Protein 1QQ5 (pdb70)

Secondary structure (DSSP, 8-state):
---EEEE-TBTTTB-TTTTHHHHHHHSTT-HHHHHHHHHHHHHHHHHHHHHHT----HHHHHHHHHHHHHHHTT----HHHHHHHHGGGGSPPBPTTHHHHHHHHTTSEEEEEESS-HHHHHHHHHHTT-GGG-SEEEEGGGGT--TTSHHHHHHHHHHH---GGGEEEEES-HHHHHHHHHHT-EEEEE--S-HHHHHHHTTSSS--HHHHHHHHHSS--TTSPPPSEEESSGGGHHHHHHHH-/---EEEE--BTTTB-TTTTHHHHHHHSTT-HHHHHHHHHHHHHHHHHHHHHHT----HHHHHHHHHHHHHHHTT----HHHHHHHHGGGGSPPBPTTHHHHHHHT-SSEEEEEESS-HHHHHHHHHHTT-GGG-SEEEEGGGGT--TTSHHHHHHHHHHH---GGGEEEEES-HHHHHHHHHHT-EEEEE--S-HHHHHHHTTSSSPPHHHHHHHHHSS--TTSPPPSEEESSGGGHHHHHHTT-

Foldseek 3Di:
DAQEEEEEPDPAFFDLLQLQVLQCVVPPPCSLVLSLQLVVQLVVQQQVCQVVVNFDASLVSSLVSSQVSVVVVPDHDDPVVSNVSSCSLLQTATPPCSQVLLVLCPPRAYEYQYSHDPVSQVSSCVNNPCPVSHPYYHHLVVVRHHPLPLSSVVVCCVRPVDDLDNYEYEEQWQRRLQSSVVNRHQYEHAQQDDPVVLVVQVVVPDNDPNSVSCVVTRDHDPVGDDHNHYDNGSNCVSVVVVVPD/DAQEEEEEPDPFFFDLLQLQVLQCVLPPVCSNVLSLQLVVQLVVQQQVCQVVVNFDASLVSSLVSSQVSVVVVVDHDDPVVSNVSSCSLLQTATPPCSVVLLVLVVNGAYEYQYSHDPVSQVSNCVNNVNPVSHPYYHHQVVVRHHPLPLSSVVVCCVPVVDDQDNYEYEEQWQRRLQSSVVNRHQYEHAQQDDPVNLVCQCVVPDNDPVSVSCVVTRDHDPVGDDHNHYDNHSNCVSVCVVPPD

Organism: Xanthobacter autotrophicus (NCBI:txid280)

InterPro domains:
  IPR006328 L-2-Haloacid dehalogenase [TIGR01428] (2-195)
  IPR006328 L-2-Haloacid dehalogenase [cd02588] (3-239)
  IPR006439 HAD hydrolase, subfamily IA [PR00413] (2-13)
  IPR006439 HAD hydrolase, subfamily IA [PR00413] (28-41)
  IPR006439 HAD hydrolase, subfamily IA [PR00413] (42-55)
  IPR006439 HAD hydrolase, subfamily IA [PR00413] (103-116)
  IPR006439 HAD hydrolase, subfamily IA [PR00413] (134-150)
  IPR006439 HAD hydrolase, subfamily IA [PR00413] (152-172)
  IPR006439 HAD hydrolase, subfamily IA [PR00413] (179-192)
  IPR006439 HAD hydrolase, subfamily IA [TIGR01493] (4-182)
  IPR006439 HAD hydrolase, subfamily IA [TIGR01509] (90-186)
  IPR023198 Phosphoglycolate phosphatase-like, domain 2 [G3DSA:1.10.150.240] (16-90)
  IPR023214 HAD superfamily [G3DSA:3.40.50.1000] (2-234)
  IPR036412 HAD-like superfamily [SSF56784] (1-242)
  IPR051540 S-2-haloalkanoic acid dehalogenase [PTHR43316] (2-243)

Radius of gyration: 22.62 Å; Cα contacts (8 Å, |Δi|>4): 983; chains: 2; bounding box: 60×67×46 Å

B-factor: mean 25.34, std 12.63, range [7.06, 78.89]

Nearest PDB structures (foldseek):
  1qq5-assembly1_B  TM=1.002E+00  e=1.509E-46  Xanthobacter autotrophicus
  1aq6-assembly1_B  TM=1.002E+00  e=5.898E-46  Xanthobacter autotrophicus
  1qq7-assembly1_B  TM=1.002E+00  e=4.700E-46  Xanthobacter autotrophicus
  7arp-assembly1_B  TM=9.194E-01  e=4.819E-17  Zobellia galactanivorans
  7asz-assembly1_B  TM=8.900E-01  e=1.233E-17  Zobellia galactanivorans

Solvent-accessible surface area: 17793 Å² total; per-residue (Å²): 169,24,92,0,0,0,0,7,0,7,11,0,0,0,37,11,60,41,2,52,93,26,0,66,166,24,58,98,54,40,4,90,3,0,3,5,2,0,9,3,0,0,1,0,0,0,0,0,33,15,8,9,54,127,27,19,46,0,50,29,0,0,51,30,0,0,23,8,0,0,15,1,9,52,56,159,33,93,94,84,82,15,34,102,21,0,74,4,0,14,132,0,79,33,45,132,36,0,57,101,0,0,66,75,1,43,140,38,84,30,0,0,0,1,8,0,6,70,122,6,2,134,50,0,3,56,91,25,64,9,78,139,21,22,87,17,56,9,12,0,41,87,64,144,17,0,1,0,46,42,55,0,0,26,10,0,82,111,76,16,65,4,61,34,75,29,0,0,0,0,0,20,10,2,4,0,3,1,0,0,38,39,60,40,5,31,0,0,17,1,23,75,20,61,117,103,41,0,15,161,54,0,71,88,34,142,11,51,16,57,8,6,17,45,0,6,11,58,13,72,6,63,17,21,93,73,15,68,62,73,14,92,32,0,24,50,0,8,166,28,12,123,64,54,114,162,18,93,0,0,0,0,8,0,7,12,0,1,0,38,9,60,41,2,44,117,38,0,72,183,22,51,102,56,34,1,89,4,0,2,5,1,0,8,3,0,0,1,0,0,0,0,0,33,15,8,10,56,134,29,20,50,0,48,26,0,0,56,25,0,0,23,9,0,0,16,3,8,50,55,159,40,91,92,85,87,15,31,101,15,0,69,7,0,11,135,4,78,33,43,129,45,1,56,105,0,0,51,83,0,56,113,31,87,28,0,0,0,1,9,0,6,71,117,5,1,123,34,0,3,48,96,22,64,8,77,138,20,21,90,17,60,10,16,0,36,87,61,142,19,0,1,0,41,45,57,0,0,23,11,0,72,108,77,17,60,10,58,30,75,32,0,0,0,0,0,19,12,3,5,0,3,1,0,0,31,34,57,41,4,30,0,0,12,2,21,74,22,59,102,105,39,0,15,155,48,0,64,88,37,130,12,51,20,61,8,8,19,42,0,6,11,61,17,70,5,61,16,22,106,66,15,70,61,74,13,91,31,0,26,56,0,8,185,35,13,124,78,45,112

Structure (mmCIF, N/CA/C/O backbone):
data_1QQ5
#
_entry.id   1QQ5
#
_cell.length_a   57.050
_cell.length_b   83.928
_cell.length_c   91.227
_cell.angle_alpha   90.00
_cell.angle_beta   90.00
_cell.angle_gamma   90.00
#
_symmetry.space_group_name_H-M   'P 21 21 21'
#
loop_
_entity.id
_entity.type
_entity.pdbx_description
1 polymer 'PROTEIN (L-2-HALOACID DEHALOGENASE)'
2 non-polymer 'FORMIC ACID'
3 water water
#
loop_
_atom_site.group_PDB
_atom_site.id
_atom_site.type_symbol
_atom_site.label_atom_id
_atom_site.label_alt_id
_atom_site.label_comp_id
_atom_site.label_asym_id
_atom_site.label_entity_id
_atom_site.label_seq_id
_atom_site.pdbx_PDB_ins_code
_atom_site.Cartn_x
_atom_site.Cartn_y
_atom_site.Cartn_z
_atom_site.occupancy
_atom_site.B_iso_or_equiv
_atom_site.auth_seq_id
_atom_site.auth_comp_id
_atom_site.auth_asym_id
_atom_site.auth_atom_id
_atom_site.pdbx_PDB_model_num
ATOM 1 N N . MET A 1 1 ? 11.292 27.901 49.330 1.00 43.62 1 MET A N 1
ATOM 2 C CA . MET A 1 1 ? 12.127 28.127 48.117 1.00 41.36 1 MET A CA 1
ATOM 3 C C . MET A 1 1 ? 12.708 26.807 47.625 1.00 39.25 1 MET A C 1
ATOM 4 O O . MET A 1 1 ? 13.071 25.946 48.428 1.00 39.68 1 MET A O 1
ATOM 9 N N . ILE A 1 2 ? 12.795 26.650 46.307 1.00 34.41 2 ILE A N 1
ATOM 10 C CA . ILE A 1 2 ? 13.349 25.437 45.724 1.00 29.83 2 ILE A CA 1
ATOM 11 C C . ILE A 1 2 ? 14.793 25.248 46.161 1.00 30.17 2 ILE A C 1
ATOM 12 O O . ILE A 1 2 ? 15.659 26.053 45.830 1.00 31.72 2 ILE A O 1
ATOM 17 N N . LYS A 1 3 ? 15.045 24.175 46.903 1.00 28.77 3 LYS A N 1
ATOM 18 C CA . LYS A 1 3 ? 16.381 23.871 47.397 1.00 28.49 3 LYS A CA 1
ATOM 19 C C . LYS A 1 3 ? 16.972 22.640 46.716 1.00 27.69 3 LYS A C 1
ATOM 20 O O . LYS A 1 3 ? 18.180 22.396 46.793 1.00 25.99 3 LYS A O 1
ATOM 26 N N . ALA A 1 4 ? 16.117 21.866 46.050 1.00 26.71 4 ALA A N 1
ATOM 27 C CA . ALA A 1 4 ? 16.563 20.642 45.393 1.00 24.53 4 ALA A CA 1
ATOM 28 C C . ALA A 1 4 ? 15.787 20.340 44.113 1.00 22.95 4 ALA A C 1
ATOM 29 O O . ALA A 1 4 ? 14.575 20.550 44.037 1.00 23.04 4 ALA A O 1
ATOM 31 N N . VAL A 1 5 ? 16.510 19.854 43.110 1.00 22.52 5 VAL A N 1
ATOM 32 C CA . VAL A 1 5 ? 15.913 19.401 41.862 1.00 20.62 5 VAL A CA 1
ATOM 33 C C . VAL A 1 5 ? 16.100 17.889 41.783 1.00 19.83 5 VAL A C 1
ATOM 34 O O . VAL A 1 5 ? 17.227 17.392 41.756 1.00 18.59 5 VAL A O 1
ATOM 38 N N . VAL A 1 6 ? 14.989 17.162 41.762 1.00 16.96 6 VAL A N 1
ATOM 39 C CA . VAL A 1 6 ? 15.023 15.709 41.787 1.00 15.79 6 VAL A CA 1
ATOM 40 C C . VAL A 1 6 ? 14.495 15.191 40.456 1.00 16.41 6 VAL A C 1
ATOM 41 O O . VAL A 1 6 ? 13.399 15.566 40.041 1.00 16.68 6 VAL A O 1
ATOM 45 N N . PHE A 1 7 ? 15.275 14.340 39.795 1.00 15.60 7 PHE A N 1
ATOM 46 C CA . PHE A 1 7 ? 14.930 13.843 38.466 1.00 16.51 7 PHE A CA 1
ATOM 47 C C . PHE A 1 7 ? 14.484 12.391 38.434 1.00 17.58 7 PHE A C 1
ATOM 48 O O . PHE A 1 7 ? 15.096 11.521 39.052 1.00 14.63 7 PHE A O 1
ATOM 56 N N . ASP A 1 8 ? 13.408 12.148 37.693 1.00 17.05 8 ASP A N 1
ATOM 57 C CA . ASP A 1 8 ? 13.056 10.810 37.247 1.00 17.20 8 ASP A CA 1
ATOM 58 C C . ASP A 1 8 ? 14.222 10.387 36.341 1.00 16.89 8 ASP A C 1
ATOM 59 O O . ASP A 1 8 ? 14.864 11.243 35.726 1.00 17.66 8 ASP A O 1
ATOM 64 N N . ALA A 1 9 ? 14.513 9.089 36.265 1.00 14.85 9 ALA A N 1
ATOM 65 C CA . ALA A 1 9 ? 15.627 8.618 35.445 1.00 12.91 9 ALA A CA 1
ATOM 66 C C . ALA A 1 9 ? 15.191 8.121 34.062 1.00 15.44 9 ALA A C 1
ATOM 67 O O . ALA A 1 9 ? 15.448 8.773 33.050 1.00 14.01 9 ALA A O 1
ATOM 69 N N . TYR A 1 10 ? 14.533 6.967 34.016 1.00 15.58 10 TYR A N 1
ATOM 70 C CA . TYR A 1 10 ? 14.219 6.348 32.730 1.00 14.95 10 TYR A CA 1
ATOM 71 C C . TYR A 1 10 ? 13.181 7.144 31.953 1.00 15.78 10 TYR A C 1
ATOM 72 O O . TYR A 1 10 ? 12.041 7.296 32.390 1.00 15.98 10 TYR A O 1
ATOM 81 N N . GLY A 1 11 ? 13.580 7.644 30.792 1.00 14.62 11 GLY A N 1
ATOM 82 C CA . GLY A 1 11 ? 12.670 8.414 29.971 1.00 15.43 11 GLY A CA 1
ATOM 83 C C . GLY A 1 11 ? 12.840 9.909 30.174 1.00 16.99 11 GL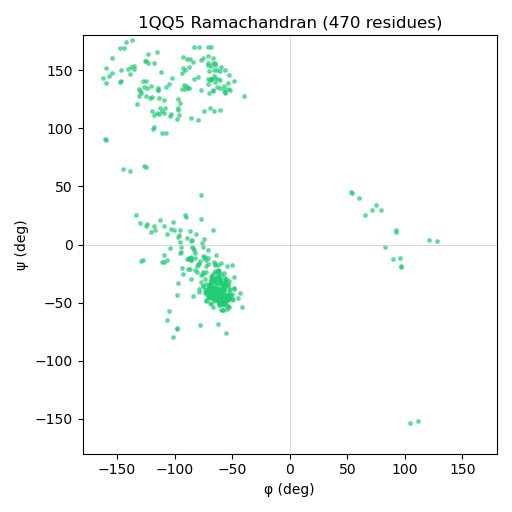Y A C 1
ATOM 84 O O . GLY A 1 11 ? 12.413 10.707 29.339 1.00 18.24 11 GLY A O 1
ATOM 85 N N . THR A 1 12 ? 13.467 10.295 31.283 1.00 15.71 12 THR A N 1
ATOM 86 C CA . THR A 1 12 ? 13.630 11.706 31.603 1.00 14.78 12 THR A CA 1
ATOM 87 C C . THR A 1 12 ? 15.075 12.145 31.384 1.00 15.80 12 THR A C 1
ATOM 88 O O . THR A 1 12 ? 15.351 12.962 30.515 1.00 16.31 12 THR A O 1
ATOM 92 N N . LEU A 1 13 ? 15.994 11.597 32.167 1.00 17.26 13 LEU A N 1
ATOM 93 C CA . LEU A 1 13 ? 17.416 11.879 31.982 1.00 18.36 13 LEU A CA 1
ATOM 94 C C . LEU A 1 13 ? 18.015 10.940 30.939 1.00 18.82 13 LEU A C 1
ATOM 95 O O . LEU A 1 13 ? 18.969 11.304 30.248 1.00 18.40 13 LEU A O 1
ATOM 100 N N . PHE A 1 14 ? 17.448 9.736 30.836 1.00 18.28 14 PHE A N 1
ATOM 101 C CA . PHE A 1 14 ? 17.976 8.681 29.965 1.00 19.71 14 PHE A CA 1
ATOM 102 C C . PHE A 1 14 ? 16.974 8.217 28.910 1.00 18.91 14 PHE A C 1
ATOM 103 O O . PHE A 1 14 ? 15.796 8.004 29.206 1.00 20.46 14 PHE A O 1
ATOM 111 N N . ASP A 1 15 ? 17.459 8.046 27.684 1.00 18.10 15 ASP A N 1
ATOM 112 C CA . ASP A 1 15 ? 16.627 7.664 26.540 1.00 18.32 15 ASP A CA 1
ATOM 113 C C . ASP A 1 15 ? 16.314 6.155 26.511 1.00 19.97 15 ASP A C 1
ATOM 114 O O . ASP A 1 15 ? 17.197 5.348 26.202 1.00 20.66 15 ASP A O 1
ATOM 119 N N . VAL A 1 16 ? 15.073 5.766 26.816 1.00 17.89 16 VAL A N 1
ATOM 120 C CA . VAL A 1 16 ? 14.712 4.342 26.816 1.00 18.17 16 VAL A CA 1
ATOM 121 C C . VAL A 1 16 ? 14.655 3.748 25.407 1.00 19.74 16 VAL A C 1
ATOM 122 O O . VAL A 1 16 ? 14.451 2.544 25.234 1.00 19.27 16 VAL A O 1
ATOM 126 N N . GLN A 1 17 ? 14.830 4.596 24.402 1.00 20.78 17 GLN A N 1
ATOM 127 C CA . GLN A 1 17 ? 14.856 4.137 23.016 1.00 22.35 17 GLN A CA 1
ATOM 128 C C . GLN A 1 17 ? 16.273 3.728 22.632 1.00 22.31 17 GLN A C 1
ATOM 129 O O . GLN A 1 17 ? 16.482 3.103 21.589 1.00 23.98 17 GLN A O 1
ATOM 135 N N . SER A 1 18 ? 17.250 4.079 23.467 1.00 22.06 18 SER A N 1
ATOM 136 C CA . SER A 1 18 ? 18.644 3.797 23.135 1.00 22.32 18 SER A CA 1
ATOM 137 C C . SER A 1 18 ? 19.015 2.311 23.283 1.00 24.59 18 SER A C 1
ATOM 138 O O . SER A 1 18 ? 20.175 1.932 23.109 1.00 26.19 18 SER A O 1
ATOM 141 N N . VAL A 1 19 ? 18.028 1.469 23.588 1.00 24.01 19 VAL A N 1
ATOM 142 C CA . VAL A 1 19 ? 18.237 0.020 23.578 1.00 22.23 19 VAL A CA 1
ATOM 143 C C . VAL A 1 19 ? 18.029 -0.520 22.157 1.00 22.48 19 VAL A C 1
ATOM 144 O O . VAL A 1 19 ? 18.112 -1.728 21.913 1.00 22.05 19 VAL A O 1
ATOM 148 N N . ALA A 1 20 ? 17.775 0.395 21.226 1.00 23.03 20 ALA A N 1
ATOM 149 C CA . ALA A 1 20 ? 17.470 0.059 19.839 1.00 24.23 20 ALA A CA 1
ATOM 150 C C . ALA A 1 20 ? 18.374 -1.007 19.203 1.00 28.26 20 ALA A C 1
ATOM 151 O O . ALA A 1 20 ? 17.883 -1.923 18.538 1.00 27.77 20 ALA A O 1
ATOM 153 N N . ASP A 1 21 ? 19.687 -0.889 19.394 1.00 30.76 21 ASP A N 1
ATOM 154 C CA . ASP A 1 21 ? 20.642 -1.810 18.772 1.00 32.60 21 ASP A CA 1
ATOM 155 C C . ASP A 1 21 ? 20.650 -3.208 19.385 1.00 31.33 21 ASP A C 1
ATOM 156 O O . ASP A 1 21 ? 20.771 -4.200 18.674 1.00 30.30 21 ASP A O 1
ATOM 161 N N . ALA A 1 22 ? 20.523 -3.285 20.704 1.00 28.57 22 ALA A N 1
ATOM 162 C CA . ALA A 1 22 ? 20.467 -4.569 21.392 1.00 27.35 22 ALA A CA 1
ATOM 163 C C . ALA A 1 22 ? 19.196 -5.345 21.033 1.00 26.73 22 ALA A C 1
ATOM 164 O O . ALA A 1 22 ? 19.225 -6.572 20.908 1.00 26.92 22 ALA A O 1
ATOM 166 N N . THR A 1 23 ? 18.080 -4.634 20.869 1.00 23.68 23 THR A N 1
ATOM 167 C CA . THR A 1 23 ? 16.815 -5.297 20.572 1.00 22.22 23 THR A CA 1
ATOM 168 C C . THR A 1 23 ? 16.777 -5.763 19.125 1.00 23.42 23 THR A C 1
ATOM 169 O O . THR A 1 23 ? 16.218 -6.816 18.815 1.00 24.79 23 THR A O 1
ATOM 173 N N . GLU A 1 24 ? 17.376 -4.981 18.238 1.00 24.31 24 GLU A N 1
ATOM 174 C CA . GLU A 1 24 ? 17.427 -5.349 16.831 1.00 27.72 24 GLU A CA 1
ATOM 175 C C . GLU A 1 24 ? 18.247 -6.626 16.645 1.00 30.43 24 GLU A C 1
ATOM 176 O O . GLU A 1 24 ? 17.951 -7.430 15.765 1.00 30.48 24 GLU A O 1
ATOM 182 N N . ARG A 1 25 ? 19.269 -6.822 17.475 1.00 31.40 25 ARG A N 1
ATOM 183 C CA . ARG A 1 25 ? 20.047 -8.056 17.412 1.00 32.98 25 ARG A CA 1
ATOM 184 C C . ARG A 1 25 ? 19.210 -9.232 17.916 1.00 35.40 25 ARG A C 1
ATOM 185 O O . ARG A 1 25 ? 19.292 -10.335 17.377 1.00 38.08 25 ARG A O 1
ATOM 200 N N . ALA A 1 26 ? 18.416 -8.992 18.960 1.00 35.35 26 ALA A N 1
ATOM 201 C CA . ALA A 1 26 ? 17.568 -10.030 19.554 1.00 33.00 26 ALA A CA 1
ATOM 202 C C . ALA A 1 26 ? 16.564 -10.595 18.547 1.00 32.19 26 ALA A C 1
ATOM 203 O O . ALA A 1 26 ? 16.210 -11.774 18.606 1.00 32.28 26 ALA A O 1
ATOM 205 N N . TYR A 1 27 ? 16.102 -9.746 17.632 1.00 28.52 27 TYR A N 1
ATOM 206 C CA . TYR A 1 27 ? 15.197 -10.174 16.574 1.00 28.11 27 TYR A CA 1
ATOM 207 C C . TYR A 1 27 ? 15.252 -9.154 15.442 1.00 27.70 27 TYR A C 1
ATOM 208 O O . TYR A 1 27 ? 14.497 -8.178 15.427 1.00 26.45 27 TYR A O 1
ATOM 217 N N . PRO A 1 28 ? 16.163 -9.360 14.478 1.00 26.06 28 PRO A N 1
ATOM 218 C CA . PRO A 1 28 ? 16.278 -8.426 13.354 1.00 23.70 28 PRO A CA 1
ATOM 219 C C . PRO A 1 28 ? 14.933 -8.187 12.681 1.00 21.31 28 PRO A C 1
ATOM 220 O O . PRO A 1 28 ? 14.188 -9.124 12.403 1.00 21.74 28 PRO A O 1
ATOM 224 N N . GLY A 1 29 ? 14.624 -6.921 12.431 1.00 20.32 29 GLY A N 1
ATOM 225 C CA . GLY A 1 29 ? 13.365 -6.582 11.802 1.00 18.32 29 GLY A CA 1
ATOM 226 C C . GLY A 1 29 ? 12.308 -6.222 12.823 1.00 19.16 29 GLY A C 1
ATOM 227 O O . GLY A 1 29 ? 11.259 -5.693 12.466 1.00 21.83 29 GLY A O 1
ATOM 228 N N . ARG A 1 30 ? 12.586 -6.489 14.096 1.00 19.80 30 ARG A N 1
ATOM 229 C CA . ARG A 1 30 ? 11.607 -6.252 15.159 1.00 20.09 30 ARG A CA 1
ATOM 230 C C . ARG A 1 30 ? 12.139 -5.460 16.345 1.00 18.68 30 ARG A C 1
ATOM 231 O O . ARG A 1 30 ? 11.549 -5.479 17.425 1.00 17.90 30 ARG A O 1
ATOM 239 N N . GLY A 1 31 ? 13.252 -4.766 16.145 1.00 19.25 31 GLY A N 1
ATOM 240 C CA . GLY A 1 31 ? 13.831 -3.986 17.223 1.00 18.52 31 GLY A CA 1
ATOM 241 C C . GLY A 1 31 ? 12.914 -2.898 17.762 1.00 18.55 31 GLY A C 1
ATOM 242 O O . GLY A 1 31 ? 12.859 -2.694 18.972 1.00 18.17 31 GLY A O 1
ATOM 243 N N . GLU A 1 32 ? 12.209 -2.193 16.877 1.00 18.55 32 GLU A N 1
ATOM 244 C CA . GLU A 1 32 ? 11.306 -1.109 17.284 1.00 21.42 32 GLU A CA 1
ATOM 245 C C . GLU A 1 32 ? 10.179 -1.667 18.140 1.00 19.25 32 GLU A C 1
ATOM 246 O O . GLU A 1 32 ? 9.842 -1.121 19.198 1.00 17.97 32 GLU A O 1
ATOM 252 N N . TYR A 1 33 ? 9.586 -2.754 17.662 1.00 16.80 33 TYR A N 1
ATOM 253 C CA . TYR A 1 33 ? 8.508 -3.402 18.386 1.00 13.47 33 TYR A CA 1
ATOM 254 C C . TYR A 1 33 ? 8.954 -3.790 19.797 1.00 14.31 33 TYR A C 1
ATOM 255 O O . TYR A 1 33 ? 8.282 -3.483 20.779 1.00 14.20 33 TYR A O 1
ATOM 264 N N . ILE A 1 34 ? 10.090 -4.475 19.891 1.00 13.27 34 ILE A N 1
ATOM 265 C CA . ILE A 1 34 ? 10.578 -4.970 21.169 1.00 13.26 34 ILE A CA 1
ATOM 266 C C . ILE A 1 34 ? 10.856 -3.813 22.122 1.00 14.94 34 ILE A C 1
ATOM 267 O O . ILE A 1 34 ? 10.484 -3.862 23.290 1.00 15.75 34 ILE A O 1
ATOM 272 N N . THR A 1 35 ? 11.505 -2.771 21.614 1.00 14.10 35 THR A N 1
ATOM 273 C CA . THR A 1 35 ? 11.818 -1.593 22.409 1.00 13.20 35 THR A CA 1
ATOM 274 C C . THR A 1 35 ? 10.576 -1.032 23.084 1.00 14.47 35 THR A C 1
ATOM 275 O O . THR A 1 35 ? 10.601 -0.701 24.277 1.00 16.61 35 THR A O 1
ATOM 279 N N . GLN A 1 36 ? 9.495 -0.926 22.314 1.00 13.71 36 GLN A N 1
ATOM 280 C CA . GLN A 1 36 ? 8.270 -0.291 22.791 1.00 13.46 36 GLN A CA 1
ATOM 281 C C . GLN A 1 36 ? 7.525 -1.151 23.805 1.00 12.63 36 GLN A C 1
ATOM 282 O O . GLN A 1 36 ? 7.103 -0.654 24.852 1.00 12.31 36 GLN A O 1
ATOM 288 N N . VAL A 1 37 ? 7.349 -2.432 23.483 1.00 10.79 37 VAL A N 1
ATOM 289 C CA . VAL A 1 37 ? 6.603 -3.337 24.353 1.00 10.84 37 VAL A CA 1
ATOM 290 C C . VAL A 1 37 ? 7.384 -3.621 25.630 1.00 9.99 37 VAL A C 1
ATOM 291 O O . VAL A 1 37 ? 6.804 -3.753 26.706 1.00 10.71 37 VAL A O 1
ATOM 295 N N . TRP A 1 38 ? 8.704 -3.703 25.508 1.00 9.46 38 TRP A N 1
ATOM 296 C CA . TRP A 1 38 ? 9.557 -3.940 26.662 1.00 10.32 38 TRP A CA 1
ATOM 297 C C . TRP A 1 38 ? 9.374 -2.801 27.669 1.00 8.94 38 TRP A C 1
ATOM 298 O O . TRP A 1 38 ? 9.164 -3.040 28.860 1.00 9.85 38 TRP A O 1
ATOM 309 N N . ARG A 1 39 ? 9.441 -1.563 27.186 1.00 11.05 39 ARG A N 1
ATOM 310 C CA . ARG A 1 39 ? 9.270 -0.404 28.069 1.00 11.85 39 ARG A CA 1
ATOM 311 C C . ARG A 1 39 ? 7.855 -0.360 28.669 1.00 9.37 39 ARG A C 1
ATOM 312 O O . ARG A 1 39 ? 7.685 -0.132 29.867 1.00 10.78 39 ARG A O 1
ATOM 320 N N . GLN A 1 40 ? 6.846 -0.594 27.836 1.00 9.24 40 GLN A N 1
ATOM 321 C CA . GLN A 1 40 ? 5.459 -0.602 28.303 1.00 9.47 40 GLN A CA 1
ATOM 322 C C . GLN A 1 40 ? 5.253 -1.629 29.419 1.00 7.06 40 GLN A C 1
ATOM 323 O O . GLN A 1 40 ? 4.729 -1.310 30.480 1.00 8.86 40 GLN A O 1
ATOM 329 N N . LYS A 1 41 ? 5.690 -2.857 29.182 1.00 8.38 41 LYS A N 1
ATOM 330 C CA . LYS A 1 41 ? 5.539 -3.923 30.163 1.00 9.25 41 LYS A CA 1
ATOM 331 C C . LYS A 1 41 ? 6.405 -3.729 31.403 1.00 9.85 41 LYS A C 1
ATOM 332 O O . LYS A 1 41 ? 6.030 -4.140 32.507 1.00 11.64 41 LYS A O 1
ATOM 338 N N . GLN A 1 42 ? 7.563 -3.108 31.229 1.00 8.72 42 GLN A N 1
ATOM 339 C CA . GLN A 1 42 ? 8.401 -2.772 32.364 1.00 9.39 42 GLN A CA 1
ATOM 340 C C . GLN A 1 42 ? 7.597 -1.898 33.339 1.00 8.52 42 GLN A C 1
ATOM 341 O O . GLN A 1 42 ? 7.550 -2.164 34.540 1.00 9.39 42 GLN A O 1
ATOM 347 N N . LEU A 1 43 ? 6.950 -0.861 32.805 1.00 10.16 43 LEU A N 1
ATOM 348 C CA . LEU A 1 43 ? 6.088 0.016 33.606 1.00 9.55 43 LEU A CA 1
ATOM 349 C C . LEU A 1 43 ? 4.906 -0.741 34.220 1.00 7.78 43 LEU A C 1
ATOM 350 O O . LEU A 1 43 ? 4.683 -0.682 35.429 1.00 9.36 43 LEU A O 1
ATOM 355 N N . GLU A 1 44 ? 4.164 -1.470 33.392 1.00 8.04 44 GLU A N 1
ATOM 356 C CA . GLU A 1 44 ? 3.007 -2.212 33.884 1.00 7.41 44 GLU A CA 1
ATOM 357 C C . GLU A 1 44 ? 3.394 -3.145 35.023 1.00 7.85 44 GLU A C 1
ATOM 358 O O . GLU A 1 44 ? 2.697 -3.225 36.033 1.00 8.61 44 GLU A O 1
ATOM 364 N N . TYR A 1 45 ? 4.504 -3.854 34.855 1.00 7.81 45 TYR A N 1
ATOM 365 C CA . TYR A 1 45 ? 4.917 -4.837 35.850 1.00 9.08 45 TYR A CA 1
ATOM 366 C C . TYR A 1 45 ? 5.358 -4.180 37.155 1.00 9.64 45 TYR A C 1
ATOM 367 O O . TYR A 1 45 ? 5.160 -4.742 38.236 1.00 10.63 45 TYR A O 1
ATOM 376 N N . SER A 1 46 ? 5.944 -2.989 37.061 1.00 8.25 46 SER A N 1
ATOM 377 C CA . SER A 1 46 ? 6.306 -2.274 38.270 1.00 8.12 46 SER A CA 1
ATOM 378 C C . SER A 1 46 ? 5.031 -1.880 39.015 1.00 9.79 46 SER A C 1
ATOM 379 O O . SER A 1 46 ? 4.935 -2.038 40.236 1.00 11.84 46 SER A O 1
ATOM 382 N N . TRP A 1 47 ? 4.029 -1.406 38.281 1.00 10.40 47 TRP A N 1
ATOM 383 C CA . TRP A 1 47 ? 2.762 -1.019 38.904 1.00 9.87 47 TRP A CA 1
ATOM 384 C C . TRP A 1 47 ? 2.019 -2.208 39.509 1.00 10.08 47 TRP A C 1
ATOM 385 O O . TRP A 1 47 ? 1.512 -2.139 40.635 1.00 11.39 47 TRP A O 1
ATOM 396 N N . LEU A 1 48 ? 1.944 -3.296 38.750 1.00 9.42 48 LEU A N 1
ATOM 397 C CA . LEU A 1 48 ? 1.146 -4.447 39.157 1.00 9.53 48 LEU A CA 1
ATOM 398 C C . LEU A 1 48 ? 1.781 -5.215 40.308 1.00 9.89 48 LEU A C 1
ATOM 399 O O . LEU A 1 48 ? 1.088 -5.645 41.231 1.00 10.95 48 LEU A O 1
ATOM 404 N N . ARG A 1 49 ? 3.097 -5.384 40.272 1.00 8.67 49 ARG A N 1
ATOM 405 C CA . ARG A 1 49 ? 3.772 -6.022 41.399 1.00 11.44 49 ARG A CA 1
ATOM 406 C C . ARG A 1 49 ? 3.556 -5.222 42.685 1.00 9.48 49 ARG A C 1
ATOM 407 O O . ARG A 1 49 ? 3.260 -5.793 43.736 1.00 12.47 49 ARG A O 1
ATOM 415 N N . ALA A 1 50 ? 3.698 -3.902 42.601 1.00 11.39 50 ALA A N 1
ATOM 416 C CA . ALA A 1 50 ? 3.514 -3.045 43.777 1.00 11.95 50 ALA A CA 1
ATOM 417 C C . ALA A 1 50 ? 2.080 -3.111 44.290 1.00 13.05 50 ALA A C 1
ATOM 418 O O . ALA A 1 50 ? 1.849 -3.252 45.491 1.00 13.88 50 ALA A O 1
ATOM 420 N N . LEU A 1 51 ? 1.118 -3.025 43.373 1.00 11.45 51 LEU A N 1
ATOM 421 C CA . LEU A 1 51 ? -0.292 -3.008 43.757 1.00 12.59 51 LEU A CA 1
ATOM 422 C C . LEU A 1 51 ? -0.745 -4.357 44.344 1.00 14.79 51 LEU A C 1
ATOM 423 O O . LEU A 1 51 ? -1.614 -4.399 45.220 1.00 14.71 51 LEU A O 1
ATOM 428 N N . MET A 1 52 ? -0.146 -5.452 43.873 1.00 15.37 52 MET A N 1
ATOM 429 C CA . MET A 1 52 ? -0.416 -6.776 44.438 1.00 16.04 52 MET A CA 1
ATOM 430 C C . MET A 1 52 ? 0.224 -6.939 45.808 1.00 17.27 52 MET A C 1
ATOM 431 O O . MET A 1 52 ? -0.147 -7.830 46.575 1.00 19.58 52 MET A O 1
ATOM 436 N N . GLY A 1 53 ? 1.198 -6.088 46.101 1.00 16.65 53 GLY A N 1
ATOM 437 C CA . GLY A 1 53 ? 1.987 -6.264 47.302 1.00 18.36 53 GLY A CA 1
ATOM 438 C C . GLY A 1 53 ? 2.967 -7.412 47.130 1.00 17.62 53 GLY A C 1
ATOM 439 O O . GLY A 1 53 ? 3.254 -8.141 48.084 1.00 19.18 53 GLY A O 1
ATOM 440 N N . ARG A 1 54 ? 3.468 -7.589 45.910 1.00 15.26 54 ARG A N 1
ATOM 441 C CA . ARG A 1 54 ? 4.479 -8.605 45.627 1.00 13.89 54 ARG A CA 1
ATOM 442 C C . ARG A 1 54 ? 5.679 -7.961 44.934 1.00 14.49 54 ARG A C 1
ATOM 443 O O . ARG A 1 54 ? 5.952 -8.215 43.755 1.00 13.12 54 ARG A O 1
ATOM 451 N N . TYR A 1 55 ? 6.393 -7.130 45.680 1.00 14.22 55 TYR A N 1
ATOM 452 C CA . TYR A 1 55 ? 7.534 -6.411 45.141 1.00 14.66 55 TYR A CA 1
ATOM 453 C C . TYR A 1 55 ? 8.698 -7.320 44.722 1.00 14.98 55 TYR A C 1
ATOM 454 O O . TYR A 1 55 ? 9.011 -8.315 45.378 1.00 17.10 55 TYR A O 1
ATOM 463 N N . ALA A 1 56 ? 9.297 -6.968 43.589 1.00 13.74 56 ALA A N 1
ATOM 464 C CA . ALA A 1 56 ? 10.576 -7.509 43.128 1.00 14.69 56 ALA A CA 1
ATOM 465 C C . ALA A 1 56 ? 11.305 -6.276 42.574 1.00 15.76 56 ALA A C 1
ATOM 466 O O . ALA A 1 56 ? 10.651 -5.365 42.054 1.00 15.16 56 ALA A O 1
ATOM 468 N N . ASP A 1 57 ? 12.631 -6.204 42.689 1.00 15.15 57 ASP A N 1
ATOM 469 C CA . ASP A 1 57 ? 13.291 -4.972 42.261 1.00 16.10 57 ASP A CA 1
ATOM 470 C C . ASP A 1 57 ? 13.227 -4.784 40.749 1.00 14.48 57 ASP A C 1
ATOM 471 O O . ASP A 1 57 ? 12.839 -5.694 40.012 1.00 14.99 57 ASP A O 1
ATOM 476 N N . PHE A 1 58 ? 13.610 -3.595 40.296 1.00 14.83 58 PHE A N 1
ATOM 477 C CA . PHE A 1 58 ? 13.432 -3.214 38.903 1.00 14.06 58 PHE A CA 1
ATOM 478 C C . PHE A 1 58 ? 14.251 -4.068 37.962 1.00 14.33 58 PHE A C 1
ATOM 479 O O . PHE A 1 58 ? 13.993 -4.092 36.759 1.00 14.26 58 PHE A O 1
ATOM 487 N N . TRP A 1 59 ? 15.244 -4.762 38.509 1.00 15.78 59 TRP A N 1
ATOM 488 C CA . TRP A 1 59 ? 16.073 -5.637 37.691 1.00 16.66 59 TRP A CA 1
ATOM 489 C C . TRP A 1 59 ? 15.281 -6.895 37.322 1.00 16.13 59 TRP A C 1
ATOM 490 O O . TRP A 1 59 ? 15.339 -7.365 36.184 1.00 16.16 59 TRP A O 1
ATOM 501 N N . SER A 1 60 ? 14.533 -7.435 38.281 1.00 15.49 60 SER A N 1
ATOM 502 C CA . SER A 1 60 ? 13.646 -8.555 37.983 1.00 17.53 60 SER A CA 1
ATOM 503 C C . SER A 1 60 ? 12.528 -8.090 37.052 1.00 14.90 60 SER A C 1
ATOM 504 O O . SER A 1 60 ? 12.210 -8.755 36.066 1.00 13.95 60 SER A O 1
ATOM 507 N N . VAL A 1 61 ? 11.930 -6.944 37.370 1.00 14.70 61 VAL A N 1
ATOM 508 C CA . VAL A 1 61 ? 10.857 -6.392 36.543 1.00 13.79 61 VAL A CA 1
ATOM 509 C C . VAL A 1 61 ? 11.333 -6.246 35.104 1.00 12.61 61 VAL A C 1
ATOM 510 O O . VAL A 1 61 ? 10.664 -6.685 34.172 1.00 12.64 61 VAL A O 1
ATOM 514 N N . THR A 1 62 ? 12.505 -5.650 34.926 1.00 12.89 62 THR A N 1
ATOM 515 C CA . THR A 1 62 ? 13.042 -5.433 33.587 1.00 13.00 62 THR A CA 1
ATOM 516 C C . THR A 1 62 ? 13.242 -6.746 32.824 1.00 12.02 62 THR A C 1
ATOM 517 O O . THR A 1 62 ? 12.946 -6.826 31.636 1.00 11.72 62 THR A O 1
ATOM 521 N N . ARG A 1 63 ? 13.736 -7.771 33.512 1.00 14.40 63 ARG A N 1
ATOM 522 C CA . ARG A 1 63 ? 13.949 -9.074 32.889 1.00 16.61 63 ARG A CA 1
ATOM 523 C C . ARG A 1 63 ? 12.630 -9.774 32.575 1.00 14.26 63 ARG A C 1
ATOM 524 O O . ARG A 1 63 ? 12.492 -10.393 31.527 1.00 16.17 63 ARG A O 1
ATOM 532 N N . GLU A 1 64 ? 11.664 -9.677 33.484 1.00 13.83 64 GLU A N 1
ATOM 533 C CA . GLU A 1 64 ? 10.348 -10.272 33.257 1.00 12.17 64 GLU A CA 1
ATOM 534 C C . GLU A 1 64 ? 9.649 -9.620 32.067 1.00 9.91 64 GLU A C 1
ATOM 535 O O . GLU A 1 64 ? 9.050 -10.300 31.250 1.00 10.43 64 GLU A O 1
ATOM 541 N N . ALA A 1 65 ? 9.730 -8.29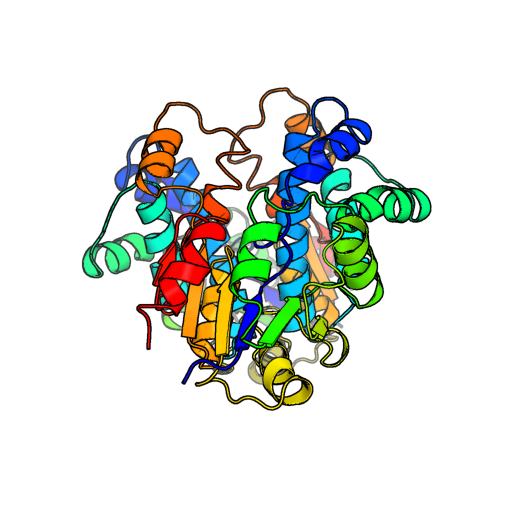7 31.985 1.00 11.24 65 ALA A N 1
ATOM 542 C CA . ALA A 1 65 ? 9.127 -7.549 30.889 1.00 9.42 65 ALA A CA 1
ATOM 543 C C . ALA A 1 65 ? 9.767 -7.943 29.566 1.00 9.51 65 ALA A C 1
ATOM 544 O O . ALA A 1 65 ? 9.086 -8.052 28.545 1.00 10.82 65 ALA A O 1
ATOM 546 N N . LEU A 1 66 ? 11.082 -8.144 29.579 1.00 10.02 66 LEU A N 1
ATOM 547 C CA . LEU A 1 66 ? 11.776 -8.559 28.365 1.00 11.71 66 LEU A CA 1
ATOM 548 C C . LEU A 1 66 ? 11.355 -9.967 27.964 1.00 10.90 66 LEU A C 1
ATOM 549 O O . LEU A 1 66 ? 11.131 -10.235 26.787 1.00 12.05 66 LEU A O 1
ATOM 554 N N . ALA A 1 67 ? 11.257 -10.866 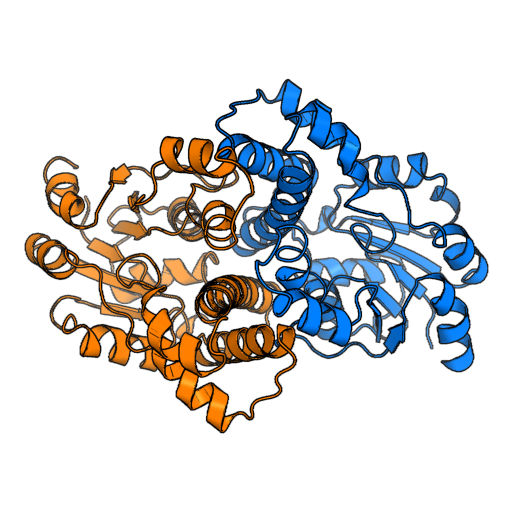28.944 1.00 12.19 67 ALA A N 1
ATOM 555 C CA . ALA A 1 67 ? 10.833 -12.236 28.679 1.00 12.38 67 ALA A CA 1
ATOM 556 C C . ALA A 1 67 ? 9.432 -12.238 28.064 1.00 12.57 67 ALA A C 1
ATOM 557 O O . ALA A 1 67 ? 9.169 -12.948 27.097 1.00 11.98 67 ALA A O 1
ATOM 559 N N . TYR A 1 68 ? 8.537 -11.435 28.621 1.00 12.03 68 TYR A N 1
ATOM 560 C CA . TYR A 1 68 ? 7.198 -11.314 28.062 1.00 9.67 68 TYR A CA 1
ATOM 561 C C . TYR A 1 68 ? 7.251 -10.836 26.608 1.00 10.74 68 TYR A C 1
ATOM 562 O O . TYR A 1 68 ? 6.617 -11.405 25.719 1.00 11.23 68 TYR A O 1
ATOM 571 N N . THR A 1 69 ? 8.011 -9.775 26.377 1.00 11.72 69 THR A N 1
ATOM 572 C CA . THR A 1 69 ? 8.082 -9.161 25.056 1.00 12.18 69 THR A CA 1
ATOM 573 C C . THR A 1 69 ? 8.597 -10.134 23.994 1.00 12.22 69 THR A C 1
ATOM 574 O O . THR A 1 69 ? 8.022 -10.245 22.912 1.00 12.38 69 THR A O 1
ATOM 578 N N . LEU A 1 70 ? 9.675 -10.843 24.309 1.00 13.45 70 LEU A N 1
ATOM 579 C CA . LEU A 1 70 ? 10.243 -11.799 23.366 1.00 15.04 70 LEU A CA 1
ATOM 580 C C . LEU A 1 70 ? 9.290 -12.984 23.185 1.00 15.87 70 LEU A C 1
ATOM 581 O O . LEU A 1 70 ? 9.224 -13.589 22.111 1.00 17.94 70 LEU A O 1
ATOM 586 N N . GLY A 1 71 ? 8.542 -13.295 24.241 1.00 15.43 71 GLY A N 1
ATOM 587 C CA . GLY A 1 71 ? 7.574 -14.376 24.178 1.00 12.89 71 GLY A CA 1
ATOM 588 C C . GLY A 1 71 ? 6.472 -14.112 23.172 1.00 13.73 71 GLY A C 1
ATOM 589 O O . GLY A 1 71 ? 6.004 -15.036 22.515 1.00 15.81 71 GLY A O 1
ATOM 590 N N . THR A 1 72 ? 6.051 -12.857 23.032 1.00 13.02 72 THR A N 1
ATOM 591 C CA . THR A 1 72 ? 4.986 -12.537 22.082 1.00 14.44 72 THR A CA 1
ATOM 592 C C . THR A 1 72 ? 5.400 -12.881 20.661 1.00 13.99 72 THR A C 1
ATOM 593 O O . THR A 1 72 ? 4.560 -13.203 19.826 1.00 14.31 72 THR A O 1
ATOM 597 N N . LEU A 1 73 ? 6.707 -12.822 20.414 1.00 16.79 73 LEU A N 1
ATOM 598 C CA . LEU A 1 73 ? 7.298 -13.130 19.110 1.00 18.54 73 LEU A CA 1
ATOM 599 C C . LEU A 1 73 ? 7.562 -14.625 18.919 1.00 19.88 73 LEU A C 1
ATOM 600 O O . LEU A 1 73 ? 8.027 -15.048 17.862 1.00 19.96 73 LEU A O 1
ATOM 605 N N . GLY A 1 74 ? 7.272 -15.415 19.949 1.00 19.51 74 GLY A N 1
ATOM 606 C CA . GLY A 1 74 ? 7.437 -16.855 19.860 1.00 18.17 74 GLY A CA 1
ATOM 607 C C . GLY A 1 74 ? 8.779 -17.383 20.332 1.00 21.38 74 GLY A C 1
ATOM 608 O O . GLY A 1 74 ? 9.095 -18.544 20.089 1.00 23.55 74 GLY A O 1
ATOM 609 N N . LEU A 1 75 ? 9.569 -16.548 21.004 1.00 21.57 75 LEU A N 1
ATOM 610 C CA . LEU A 1 75 ? 10.869 -16.970 21.520 1.00 24.25 75 LEU A CA 1
ATOM 611 C C . LEU A 1 75 ? 10.744 -17.475 22.958 1.00 26.00 75 LEU A C 1
ATOM 612 O O . LEU A 1 75 ? 9.759 -17.191 23.646 1.00 28.51 75 LEU A O 1
ATOM 617 N N . GLU A 1 76 ? 11.747 -18.224 23.404 1.00 27.65 76 GLU A N 1
ATOM 618 C CA . GLU A 1 76 ? 11.793 -18.730 24.773 1.00 32.17 76 GLU A CA 1
ATOM 619 C C . GLU A 1 76 ? 13.218 -18.618 25.317 1.00 32.96 76 GLU A C 1
ATOM 620 O O . GLU A 1 76 ? 13.854 -19.626 25.628 1.00 30.53 76 GLU A O 1
ATOM 626 N N . PRO A 1 77 ? 13.737 -17.387 25.443 1.00 35.13 77 PRO A N 1
ATOM 627 C CA . PRO A 1 77 ? 15.102 -17.162 25.940 1.00 36.07 77 PRO A CA 1
ATOM 628 C C . PRO A 1 77 ? 15.327 -17.653 27.371 1.00 35.03 77 PRO A C 1
ATOM 629 O O . PRO A 1 77 ? 14.444 -17.531 28.222 1.00 36.58 77 PRO A O 1
ATOM 633 N N . ASP A 1 78 ? 16.508 -18.206 27.639 1.00 34.34 78 ASP A N 1
ATOM 634 C CA . ASP A 1 78 ? 16.833 -18.646 28.992 1.00 33.32 78 ASP A CA 1
ATOM 635 C C . ASP A 1 78 ? 17.221 -17.449 29.849 1.00 32.26 78 ASP A C 1
ATOM 636 O O . ASP A 1 78 ? 17.409 -16.346 29.329 1.00 30.58 78 ASP A O 1
ATOM 641 N N . GLU A 1 79 ? 17.337 -17.667 31.157 1.00 31.20 79 GLU A N 1
ATOM 642 C CA . GLU A 1 79 ? 17.645 -16.589 32.093 1.00 31.01 79 GLU A CA 1
ATOM 643 C C . GLU A 1 79 ? 18.963 -15.906 31.754 1.00 31.47 79 GLU A C 1
ATOM 644 O O . GLU A 1 79 ? 19.095 -14.691 31.895 1.00 32.98 79 GLU A O 1
ATOM 655 N N . SER A 1 80 ? 19.935 -16.690 31.302 1.00 31.75 80 SER A N 1
ATOM 656 C CA . SER A 1 80 ? 21.249 -16.165 30.952 1.00 31.46 80 SER A CA 1
ATOM 657 C C . SER A 1 80 ? 21.145 -15.164 29.808 1.00 29.07 80 SER A C 1
ATOM 658 O O . SER A 1 80 ? 21.823 -14.138 29.798 1.00 28.09 80 SER A O 1
ATOM 661 N N . PHE A 1 81 ? 20.293 -15.478 28.838 1.00 29.63 81 PHE A N 1
ATOM 662 C CA . PHE A 1 81 ? 20.049 -14.596 27.703 1.00 30.12 81 PHE A CA 1
ATOM 663 C C . PHE A 1 81 ? 19.365 -13.308 28.166 1.00 29.69 81 PHE A C 1
ATOM 664 O O . PHE A 1 81 ? 19.685 -12.216 27.690 1.00 29.08 81 PHE A O 1
ATOM 672 N N . LEU A 1 82 ? 18.416 -13.450 29.089 1.00 29.30 82 LEU A N 1
ATOM 673 C CA . LEU A 1 82 ? 17.653 -12.314 29.591 1.00 28.36 82 LEU A CA 1
ATOM 674 C C . LEU A 1 82 ? 18.514 -11.383 30.428 1.00 27.86 82 LEU A C 1
ATOM 675 O O . LEU A 1 82 ? 18.449 -10.169 30.261 1.00 27.17 82 LEU A O 1
ATOM 680 N N . ALA A 1 83 ? 19.316 -11.944 31.331 1.00 28.22 83 ALA A N 1
ATOM 681 C CA . ALA A 1 83 ? 20.198 -11.130 32.167 1.00 28.03 83 ALA A CA 1
ATOM 682 C C . ALA A 1 83 ? 21.180 -10.363 31.288 1.00 28.55 83 ALA A C 1
ATOM 683 O O . ALA A 1 83 ? 21.494 -9.196 31.548 1.00 27.24 83 ALA A O 1
ATOM 685 N N . ASP A 1 84 ? 21.645 -11.030 30.236 1.00 29.64 84 ASP A N 1
ATOM 686 C CA . ASP A 1 84 ? 22.624 -10.451 29.325 1.00 31.12 84 ASP A CA 1
ATOM 687 C C . ASP A 1 84 ? 22.033 -9.274 28.553 1.00 27.82 84 ASP A C 1
ATOM 688 O O . ASP A 1 84 ? 22.591 -8.184 28.565 1.00 27.69 84 ASP A O 1
ATOM 693 N N . MET A 1 85 ? 20.903 -9.497 27.887 1.00 24.71 85 MET A N 1
ATOM 694 C CA . MET A 1 85 ? 20.282 -8.458 27.070 1.00 22.01 85 MET A CA 1
ATOM 695 C C . MET A 1 85 ? 19.706 -7.314 27.904 1.00 20.47 85 MET A C 1
ATOM 696 O O . MET A 1 85 ? 19.728 -6.159 27.478 1.00 18.09 85 MET A O 1
ATOM 701 N N . ALA A 1 86 ? 19.194 -7.635 29.091 1.00 19.51 86 ALA A N 1
ATOM 702 C CA . ALA A 1 86 ? 18.592 -6.620 29.957 1.00 19.10 86 ALA A CA 1
ATOM 703 C C . ALA A 1 86 ? 19.639 -5.618 30.419 1.00 20.31 86 ALA A C 1
ATOM 704 O O . ALA A 1 86 ? 19.306 -4.531 30.895 1.00 20.51 86 ALA A O 1
ATOM 706 N N . GLN A 1 87 ? 20.911 -5.984 30.276 1.00 21.43 87 GLN A N 1
ATOM 707 C CA . GLN A 1 87 ? 22.000 -5.070 30.599 1.00 21.56 87 GLN A CA 1
ATOM 708 C C . GLN A 1 87 ? 21.870 -3.785 29.798 1.00 19.21 87 GLN A C 1
ATOM 709 O O . GLN A 1 87 ? 22.372 -2.739 30.210 1.00 20.06 87 GLN A O 1
ATOM 715 N N . ALA A 1 88 ? 21.198 -3.863 28.652 1.00 19.35 88 ALA A N 1
ATOM 716 C CA . ALA A 1 88 ? 21.038 -2.697 27.791 1.00 18.89 88 ALA A CA 1
ATOM 717 C C . ALA A 1 88 ? 20.412 -1.538 28.554 1.00 18.78 88 ALA A C 1
ATOM 718 O O . ALA A 1 88 ? 20.670 -0.375 28.248 1.00 19.85 88 ALA A O 1
ATOM 720 N N . TYR A 1 89 ? 19.592 -1.849 29.552 1.00 18.21 89 TYR A N 1
ATOM 721 C CA . TYR A 1 89 ? 18.951 -0.796 30.335 1.00 19.22 89 TYR A CA 1
ATOM 722 C C . TYR A 1 89 ? 19.892 -0.107 31.314 1.00 20.59 89 TYR A C 1
ATOM 723 O O . TYR A 1 89 ? 19.547 0.931 31.888 1.00 19.05 89 TYR A O 1
ATOM 732 N N . ASN A 1 90 ? 21.074 -0.687 31.514 1.00 19.98 90 ASN A N 1
ATOM 733 C CA . ASN A 1 90 ? 22.080 -0.061 32.360 1.00 22.22 90 ASN A CA 1
ATOM 734 C C . ASN A 1 90 ? 23.085 0.704 31.506 1.00 22.04 90 ASN A C 1
ATOM 735 O O . ASN A 1 90 ? 24.082 1.211 32.016 1.00 22.98 90 ASN A O 1
ATOM 740 N N . ARG A 1 91 ? 22.804 0.782 30.207 1.00 22.91 91 ARG A N 1
ATOM 741 C CA . ARG A 1 91 ? 23.640 1.516 29.260 1.00 23.15 91 ARG A CA 1
ATOM 742 C C . ARG A 1 91 ? 22.847 2.575 28.485 1.00 23.37 91 ARG A C 1
ATOM 743 O O . ARG A 1 91 ? 23.296 3.036 27.435 1.00 20.59 91 ARG A O 1
ATOM 751 N N . LEU A 1 92 ? 21.671 2.953 28.977 1.00 20.64 92 LEU A N 1
ATOM 752 C CA . LEU A 1 92 ? 20.866 3.956 28.282 1.00 20.35 92 LEU A CA 1
ATOM 753 C C . LEU A 1 92 ? 21.662 5.237 28.106 1.00 21.04 92 LEU A C 1
ATOM 754 O O . LEU A 1 92 ? 22.336 5.695 29.030 1.00 21.81 92 LEU A O 1
ATOM 759 N N . THR A 1 93 ? 21.581 5.822 26.921 1.00 21.72 93 THR A N 1
ATOM 760 C CA . THR A 1 93 ? 22.273 7.071 26.667 1.00 22.94 93 THR A CA 1
ATOM 761 C C . THR A 1 93 ? 21.517 8.227 27.309 1.00 24.37 93 THR A C 1
ATOM 762 O O . THR A 1 93 ? 20.287 8.332 27.186 1.00 21.83 93 THR A O 1
ATOM 769 N N . PRO A 1 94 ? 22.234 9.105 28.027 1.00 22.52 94 PRO A N 1
ATOM 770 C CA . PRO A 1 94 ? 21.516 10.239 28.603 1.00 22.96 94 PRO A CA 1
ATOM 771 C C . PRO A 1 94 ? 21.126 11.186 27.471 1.00 23.88 94 PRO A C 1
ATOM 772 O O . PRO A 1 94 ? 21.765 11.192 26.417 1.00 24.71 94 PRO A O 1
ATOM 776 N N . TYR A 1 95 ? 20.070 11.968 27.665 1.00 23.28 95 TYR A N 1
ATOM 777 C CA . TYR A 1 95 ? 19.717 12.963 26.666 1.00 24.36 95 TYR A CA 1
ATOM 778 C C . TYR A 1 95 ? 20.873 13.949 26.514 1.00 25.45 95 TYR A C 1
ATOM 779 O O . TYR A 1 95 ? 21.533 14.312 27.490 1.00 23.94 95 TYR A O 1
ATOM 788 N N . PRO A 1 96 ? 21.136 14.385 25.275 1.00 27.15 96 PRO A N 1
ATOM 789 C CA . PRO A 1 96 ? 22.249 15.279 24.952 1.00 28.12 96 PRO A CA 1
ATOM 790 C C . PRO A 1 96 ? 22.426 16.516 25.825 1.00 27.89 96 PRO A C 1
ATOM 791 O O . PRO A 1 96 ? 23.545 17.002 25.977 1.00 30.72 96 PRO A O 1
ATOM 795 N N . ASP A 1 97 ? 21.349 17.024 26.412 1.00 25.66 97 ASP A N 1
ATOM 796 C CA . ASP A 1 97 ? 21.474 18.242 27.203 1.00 25.42 97 ASP A CA 1
ATOM 797 C C . ASP A 1 97 ? 21.383 18.026 28.720 1.00 26.83 97 ASP A C 1
ATOM 798 O O . ASP A 1 97 ? 21.336 18.986 29.492 1.00 25.69 97 ASP A O 1
ATOM 803 N N . ALA A 1 98 ? 21.387 16.770 29.150 1.00 26.96 98 ALA A N 1
ATOM 804 C CA . ALA A 1 98 ? 21.288 16.473 30.576 1.00 28.68 98 ALA A CA 1
ATOM 805 C C . ALA A 1 98 ? 22.513 16.977 31.333 1.00 29.86 98 ALA A C 1
ATOM 806 O O . ALA A 1 98 ? 22.391 17.632 32.373 1.00 29.91 98 ALA A O 1
ATOM 808 N N . ALA A 1 99 ? 23.692 16.658 30.807 1.00 31.65 99 ALA A N 1
ATOM 809 C CA . ALA A 1 99 ? 24.946 17.034 31.446 1.00 34.02 99 ALA A CA 1
ATOM 810 C C . ALA A 1 99 ? 25.006 18.539 31.694 1.00 35.61 99 ALA A C 1
ATOM 811 O O . ALA A 1 99 ? 25.260 18.989 32.818 1.00 35.47 99 ALA A O 1
ATOM 813 N N . GLN A 1 100 ? 24.769 19.314 30.639 1.00 36.05 100 GLN A N 1
ATOM 814 C CA . GLN A 1 100 ? 24.773 20.766 30.752 1.00 36.04 100 GLN A CA 1
ATOM 815 C C . GLN A 1 100 ? 23.764 21.219 31.800 1.00 34.69 100 GLN A C 1
ATOM 816 O O . GLN A 1 100 ? 24.081 22.031 32.672 1.00 35.34 100 GLN A O 1
ATOM 822 N N . CYS A 1 101 ? 22.544 20.692 31.705 1.00 31.86 101 CYS A N 1
ATOM 823 C CA . CYS A 1 101 ? 21.475 21.046 32.636 1.00 28.10 101 CYS A CA 1
ATOM 824 C C . CYS A 1 101 ? 21.924 20.865 34.080 1.00 27.18 101 CYS A C 1
ATOM 825 O O . CYS A 1 101 ? 21.823 21.783 34.895 1.00 25.66 101 CYS A O 1
ATOM 828 N N . LEU A 1 102 ? 22.413 19.670 34.386 1.00 25.77 102 LEU A N 1
ATOM 829 C CA . LEU A 1 102 ? 22.819 19.332 35.742 1.00 27.35 102 LEU A CA 1
ATOM 830 C C . LEU A 1 102 ? 23.909 20.280 36.235 1.00 28.38 102 LEU A C 1
ATOM 831 O O . LEU A 1 102 ? 23.930 20.671 37.406 1.00 26.70 102 LEU A O 1
ATOM 836 N N . ALA A 1 103 ? 24.802 20.652 35.325 1.00 29.29 103 ALA A N 1
ATOM 837 C CA . ALA A 1 103 ? 25.919 21.528 35.650 1.00 29.70 103 ALA A CA 1
ATOM 838 C C . ALA A 1 103 ? 25.429 22.906 36.069 1.00 29.95 103 ALA A C 1
ATOM 839 O O . ALA A 1 103 ? 25.872 23.449 37.084 1.00 29.78 103 ALA A O 1
ATOM 841 N N . GLU A 1 104 ? 24.507 23.461 35.287 1.00 29.84 104 GLU A N 1
ATOM 842 C CA . GLU A 1 104 ? 23.974 24.792 35.552 1.00 29.79 104 GLU A CA 1
ATOM 843 C C . GLU A 1 104 ? 23.064 24.825 36.786 1.00 30.93 104 GLU A C 1
ATOM 844 O O . GLU A 1 104 ? 22.792 25.898 37.333 1.00 31.97 104 GLU A O 1
ATOM 850 N N . LEU A 1 105 ? 22.606 23.657 37.235 1.00 29.22 105 LEU A N 1
ATOM 851 C CA . LEU A 1 105 ? 21.721 23.588 38.397 1.00 28.63 105 LEU A CA 1
ATOM 852 C C . LEU A 1 105 ? 22.454 23.631 39.735 1.00 29.59 105 LEU A C 1
ATOM 853 O O . LEU A 1 105 ? 21.857 23.965 40.753 1.00 31.08 105 LEU A O 1
ATOM 858 N N . ALA A 1 106 ? 23.737 23.286 39.746 1.00 31.34 106 ALA A N 1
ATOM 859 C CA . ALA A 1 106 ? 24.528 23.454 40.963 1.00 32.89 106 ALA A CA 1
ATOM 860 C C . ALA A 1 106 ? 24.507 24.945 41.331 1.00 34.34 106 ALA A C 1
ATOM 861 O O . ALA A 1 106 ? 24.375 25.804 40.454 1.00 34.74 106 ALA A O 1
ATOM 863 N N . PRO A 1 107 ? 24.657 25.278 42.625 1.00 35.16 107 PRO A N 1
ATOM 864 C CA . PRO A 1 107 ? 24.864 24.391 43.771 1.00 36.36 107 PRO A CA 1
ATOM 865 C C . PRO A 1 107 ? 23.582 23.849 44.411 1.00 37.16 107 PRO A C 1
ATOM 866 O O . PRO A 1 107 ? 23.636 23.294 45.518 1.00 38.34 107 PRO A O 1
ATOM 870 N N . LEU A 1 108 ? 22.439 24.021 43.742 1.00 34.84 108 LEU A N 1
ATOM 871 C CA . LEU A 1 108 ? 21.187 23.425 44.221 1.00 31.46 108 LEU A CA 1
ATOM 872 C C . LEU A 1 108 ? 21.406 21.938 44.442 1.00 28.92 108 LEU A C 1
ATOM 873 O O . LEU A 1 108 ? 22.169 21.310 43.707 1.00 28.43 108 LEU A O 1
ATOM 878 N N . LYS A 1 109 ? 20.751 21.364 45.446 1.00 27.75 109 LYS A N 1
ATOM 879 C CA . LYS A 1 109 ? 20.851 19.923 45.618 1.00 27.49 109 LYS A CA 1
ATOM 880 C C . LYS A 1 109 ? 20.247 19.249 44.388 1.00 27.14 109 LYS A C 1
ATOM 881 O O . LYS A 1 109 ? 19.184 19.653 43.914 1.00 28.07 109 LYS A O 1
ATOM 892 N N . ARG A 1 110 ? 20.935 18.235 43.872 1.00 24.98 110 ARG A N 1
ATOM 893 C CA . ARG A 1 110 ? 20.493 17.521 42.677 1.00 25.45 110 ARG A CA 1
ATOM 894 C C . ARG A 1 110 ? 20.478 16.020 42.924 1.00 25.17 110 ARG A C 1
ATOM 895 O O . ARG A 1 110 ? 21.458 15.450 43.405 1.00 24.96 110 ARG A O 1
ATOM 903 N N . ALA A 1 111 ? 19.370 15.373 42.585 1.00 23.51 111 ALA A N 1
ATOM 904 C CA . ALA A 1 111 ? 19.252 13.949 42.844 1.00 22.04 111 ALA A CA 1
ATOM 905 C C . ALA A 1 111 ? 18.411 13.241 41.796 1.00 22.16 111 ALA A C 1
ATOM 906 O O . ALA A 1 111 ? 17.748 13.869 40.970 1.00 22.36 111 ALA A O 1
ATOM 908 N N . ILE A 1 112 ? 18.463 11.917 41.847 1.00 21.54 112 ILE A N 1
ATOM 909 C CA . ILE A 1 112 ? 17.601 11.059 41.051 1.00 19.39 112 ILE A CA 1
ATOM 910 C C . ILE A 1 112 ? 16.682 10.285 42.002 1.00 20.41 112 ILE A C 1
ATOM 911 O O . ILE A 1 112 ? 17.135 9.775 43.033 1.00 20.22 112 ILE A O 1
ATOM 916 N N . LEU A 1 113 ? 15.394 10.224 41.677 1.00 15.43 113 LEU A N 1
ATOM 917 C CA . LEU A 1 113 ? 14.483 9.312 42.359 1.00 15.56 113 LEU A CA 1
ATOM 918 C C . LEU A 1 113 ? 13.958 8.356 41.291 1.00 15.89 113 LEU A C 1
ATOM 919 O O . LEU A 1 113 ? 13.216 8.773 40.401 1.00 14.66 113 LEU A O 1
ATOM 924 N N . SER A 1 114 ? 14.342 7.085 41.370 1.00 15.52 114 SER A N 1
ATOM 925 C CA . SER A 1 114 ? 14.043 6.150 40.287 1.00 14.76 114 SER A CA 1
ATOM 926 C C . SER A 1 114 ? 13.586 4.770 40.745 1.00 16.60 114 SER A C 1
ATOM 927 O O . SER A 1 114 ? 13.944 4.310 41.833 1.00 15.43 114 SER A O 1
ATOM 930 N N . ASN A 1 115 ? 12.792 4.121 39.893 1.00 14.31 115 ASN A N 1
ATOM 931 C CA . ASN A 1 115 ? 12.367 2.746 40.117 1.00 14.47 115 ASN A CA 1
ATOM 932 C C . ASN A 1 115 ? 13.562 1.808 40.089 1.00 14.19 115 ASN A C 1
ATOM 933 O O . ASN A 1 115 ? 13.551 0.763 40.741 1.00 15.12 115 ASN A O 1
ATOM 938 N N . GLY A 1 116 ? 14.588 2.185 39.330 1.00 15.72 116 GLY A N 1
ATOM 939 C CA . GLY A 1 116 ? 15.764 1.341 39.184 1.00 16.00 116 GLY A CA 1
ATOM 940 C C . GLY A 1 116 ? 16.323 0.808 40.492 1.00 16.38 116 GLY A C 1
ATOM 941 O O . GLY A 1 116 ? 16.344 1.511 41.503 1.00 16.91 116 GLY A O 1
ATOM 942 N N . ALA A 1 117 ? 16.756 -0.449 40.481 1.00 18.02 117 ALA A N 1
ATOM 943 C CA . ALA A 1 117 ? 17.403 -1.038 41.651 1.00 20.49 117 ALA A CA 1
ATOM 944 C C . ALA A 1 117 ? 18.710 -0.283 41.866 1.00 21.13 117 ALA A C 1
ATOM 945 O O . ALA A 1 117 ? 19.251 0.307 40.933 1.00 21.30 117 ALA A O 1
ATOM 947 N N . PRO A 1 118 ? 19.232 -0.287 43.100 1.00 22.53 118 PRO A N 1
ATOM 948 C CA . PRO A 1 118 ? 20.473 0.427 43.416 1.00 22.09 118 PRO A CA 1
ATOM 949 C C . PRO A 1 118 ? 21.628 0.163 42.454 1.00 22.39 118 PRO A C 1
ATOM 950 O O . PRO A 1 118 ? 22.277 1.100 42.002 1.00 24.62 118 PRO A O 1
ATOM 954 N N . ASP A 1 119 ? 21.882 -1.102 42.135 1.00 22.80 119 ASP A N 1
ATOM 955 C CA . ASP A 1 119 ? 22.983 -1.437 41.237 1.00 27.13 119 ASP A CA 1
ATOM 956 C C . ASP A 1 119 ? 22.747 -0.994 39.797 1.00 27.55 119 ASP A C 1
ATOM 957 O O . ASP A 1 119 ? 23.687 -0.612 39.093 1.00 28.18 119 ASP A O 1
ATOM 962 N N . MET A 1 120 ? 21.499 -1.062 39.351 1.00 25.36 120 MET A N 1
ATOM 963 C CA . MET A 1 120 ? 21.162 -0.585 38.021 1.00 21.27 120 MET A CA 1
ATOM 964 C C . MET A 1 120 ? 21.486 0.899 37.920 1.00 19.09 120 MET A C 1
ATOM 965 O O . MET A 1 120 ? 22.120 1.342 36.972 1.00 22.26 120 MET A O 1
ATOM 970 N N . LEU A 1 121 ? 21.054 1.661 38.916 1.00 21.11 121 LEU A N 1
ATOM 971 C CA . LEU A 1 121 ? 21.245 3.101 38.915 1.00 22.47 121 LEU A CA 1
ATOM 972 C C . LEU A 1 121 ? 22.712 3.530 38.953 1.00 26.42 121 LEU A C 1
ATOM 973 O O . LEU A 1 121 ? 23.114 4.405 38.189 1.00 26.63 121 LEU A O 1
ATOM 978 N N . GLN A 1 122 ? 23.516 2.934 39.829 1.00 28.26 122 GLN A N 1
ATOM 979 C CA . GLN A 1 122 ? 24.913 3.359 39.914 1.00 29.85 122 GLN A CA 1
ATOM 980 C C . GLN A 1 122 ? 25.669 2.984 38.633 1.00 29.42 122 GLN A C 1
ATOM 981 O O . GLN A 1 122 ? 26.490 3.763 38.144 1.00 31.22 122 GLN A O 1
ATOM 992 N N . ALA A 1 123 ? 25.376 1.814 38.070 1.00 27.77 123 ALA A N 1
ATOM 993 C CA . ALA A 1 123 ? 25.981 1.425 36.795 1.00 27.92 123 ALA A CA 1
ATOM 994 C C . ALA A 1 123 ? 25.522 2.350 35.658 1.00 29.62 123 ALA A C 1
ATOM 995 O O . ALA A 1 123 ? 26.299 2.694 34.764 1.00 30.06 123 ALA A O 1
ATOM 997 N N . LEU A 1 124 ? 24.255 2.751 35.701 1.00 27.83 124 LEU A N 1
ATOM 998 C CA . LEU A 1 124 ? 23.680 3.613 34.672 1.00 27.29 124 LEU A CA 1
ATOM 999 C C . LEU A 1 124 ? 24.284 5.011 34.747 1.00 26.78 124 LEU A C 1
ATOM 1000 O O . LEU A 1 124 ? 24.660 5.596 33.730 1.00 27.80 124 LEU A O 1
ATOM 1005 N N . VAL A 1 125 ? 24.365 5.545 35.961 1.00 27.74 125 VAL A N 1
ATOM 1006 C CA . VAL A 1 125 ? 24.885 6.887 36.176 1.00 29.47 125 VAL A CA 1
ATOM 1007 C C . VAL A 1 125 ? 26.382 6.938 35.896 1.00 31.10 125 VAL A C 1
ATOM 1008 O O . VAL A 1 125 ? 26.868 7.896 35.296 1.00 30.38 125 VAL A O 1
ATOM 1012 N N . ALA A 1 126 ? 27.101 5.900 36.322 1.00 32.06 126 ALA A N 1
ATOM 1013 C CA . ALA A 1 126 ? 28.538 5.792 36.078 1.00 33.74 126 ALA A CA 1
ATOM 1014 C C . ALA A 1 126 ? 28.845 5.738 34.580 1.00 35.08 126 ALA A C 1
ATOM 1015 O O . ALA A 1 126 ? 29.695 6.481 34.084 1.00 35.56 126 ALA A O 1
ATOM 1017 N N . ASN A 1 127 ? 28.154 4.857 33.861 1.00 34.79 127 ASN A N 1
ATOM 1018 C CA . ASN A 1 127 ? 28.375 4.703 32.426 1.00 35.33 127 ASN A CA 1
ATOM 1019 C C . ASN A 1 127 ? 28.188 6.003 31.656 1.00 33.88 127 ASN A C 1
ATOM 1020 O O . ASN A 1 127 ? 28.776 6.192 30.594 1.00 31.61 127 ASN A O 1
ATOM 1025 N N . ALA A 1 128 ? 27.351 6.888 32.186 1.00 31.91 128 ALA A N 1
ATOM 1026 C CA . ALA A 1 128 ? 27.074 8.156 31.531 1.00 31.38 128 ALA A CA 1
ATOM 1027 C C . ALA A 1 128 ? 27.969 9.267 32.081 1.00 31.63 128 ALA A C 1
ATOM 1028 O O . ALA A 1 128 ? 27.856 10.428 31.683 1.00 28.73 128 ALA A O 1
ATOM 1030 N N . GLY A 1 129 ? 28.855 8.900 33.001 1.00 31.84 129 GLY A N 1
ATOM 1031 C CA . GLY A 1 129 ? 29.766 9.865 33.590 1.00 32.75 129 GLY A CA 1
ATOM 1032 C C . GLY A 1 129 ? 29.078 11.004 34.318 1.00 32.76 129 GLY A C 1
ATOM 1033 O O . GLY A 1 129 ? 29.516 12.150 34.233 1.00 34.35 129 GLY A O 1
ATOM 1034 N N . LEU A 1 130 ? 28.008 10.702 35.045 1.00 30.34 130 LEU A N 1
ATOM 1035 C CA . LEU A 1 130 ? 27.279 11.743 35.755 1.00 30.76 130 LEU A CA 1
ATOM 1036 C C . LEU A 1 130 ? 27.310 11.564 37.269 1.00 30.80 130 LEU A C 1
ATOM 1037 O O . LEU A 1 130 ? 26.558 12.224 37.988 1.00 29.99 130 LEU A O 1
ATOM 1042 N N . THR A 1 131 ? 28.177 10.682 37.755 1.00 30.56 131 THR A N 1
ATOM 1043 C CA . THR A 1 131 ? 28.235 10.393 39.186 1.00 33.44 131 THR A CA 1
ATOM 1044 C C . THR A 1 131 ? 28.389 11.645 40.059 1.00 34.91 131 THR A C 1
ATOM 1045 O O . THR A 1 131 ? 27.774 11.742 41.127 1.00 35.81 131 THR A O 1
ATOM 1049 N N . ASP A 1 132 ? 29.202 12.597 39.602 1.00 35.97 132 ASP A N 1
ATOM 1050 C CA . ASP A 1 132 ? 29.524 13.789 40.389 1.00 36.25 132 ASP A CA 1
ATOM 1051 C C . ASP A 1 132 ? 28.531 14.912 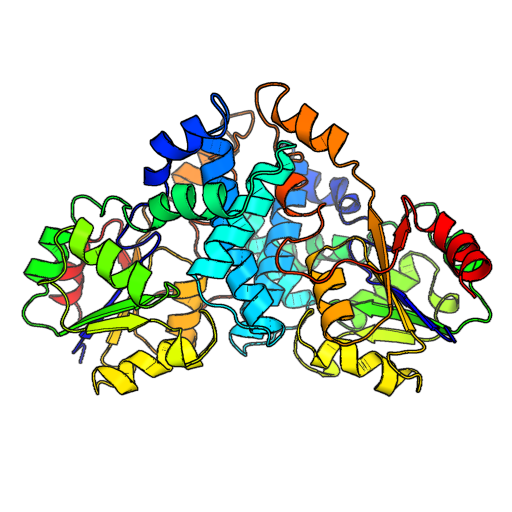40.152 1.00 34.74 132 ASP A C 1
ATOM 1052 O O . ASP A 1 132 ? 28.708 16.028 40.654 1.00 32.37 132 ASP A O 1
ATOM 1057 N N . SER A 1 133 ? 27.483 14.607 39.389 1.00 32.90 133 SER A N 1
ATOM 1058 C CA . SER A 1 133 ? 26.435 15.575 39.092 1.00 29.83 133 SER A CA 1
ATOM 1059 C C . SER A 1 133 ? 25.274 15.438 40.067 1.00 27.87 133 SER A C 1
ATOM 1060 O O . SER A 1 133 ? 24.319 16.206 40.011 1.00 28.33 133 SER A O 1
ATOM 1063 N N . PHE A 1 134 ? 25.362 14.468 40.970 1.00 26.24 134 PHE A N 1
ATOM 1064 C CA . PHE A 1 134 ? 24.267 14.220 41.895 1.00 25.30 134 PHE A CA 1
ATOM 1065 C C . PHE A 1 134 ? 24.693 14.191 43.362 1.00 25.88 134 PHE A C 1
ATOM 1066 O O . PHE A 1 134 ? 25.753 13.664 43.702 1.00 24.91 134 PHE A O 1
ATOM 1074 N N . ASP A 1 135 ? 23.854 14.768 44.220 1.00 23.76 135 ASP A N 1
ATOM 1075 C CA . ASP A 1 135 ? 24.035 14.700 45.665 1.00 27.03 135 ASP A CA 1
ATOM 1076 C C . ASP A 1 135 ? 23.513 13.363 46.186 1.00 29.48 135 ASP A C 1
ATOM 1077 O O . ASP A 1 135 ? 23.919 12.890 47.248 1.00 30.78 135 ASP A O 1
ATOM 1082 N N . ALA A 1 136 ? 22.603 12.756 45.432 1.00 27.89 136 ALA A N 1
ATOM 1083 C CA . ALA A 1 136 ? 22.072 11.451 45.794 1.00 26.77 136 ALA A CA 1
ATOM 1084 C C . ALA A 1 136 ? 21.405 10.809 44.587 1.00 25.73 136 ALA A C 1
ATOM 1085 O O . ALA A 1 136 ? 20.786 11.484 43.767 1.00 25.17 136 ALA A O 1
ATOM 1087 N N . VAL A 1 137 ? 21.558 9.499 44.479 1.00 24.29 137 VAL A N 1
ATOM 1088 C CA . VAL A 1 137 ? 20.855 8.731 43.469 1.00 24.56 137 VAL A CA 1
ATOM 1089 C C . VAL A 1 137 ? 19.974 7.730 44.217 1.00 24.28 137 VAL A C 1
ATOM 1090 O O . VAL A 1 137 ? 20.450 6.692 44.687 1.00 25.06 137 VAL A O 1
ATOM 1094 N N . ILE A 1 138 ? 18.692 8.069 44.346 1.00 21.32 138 ILE A N 1
ATOM 1095 C CA . ILE A 1 138 ? 17.775 7.330 45.214 1.00 19.29 138 ILE A CA 1
ATOM 1096 C C . ILE A 1 138 ? 16.960 6.255 44.483 1.00 21.36 138 ILE A C 1
ATOM 1097 O O . ILE A 1 138 ? 16.224 6.551 43.540 1.00 21.18 138 ILE A O 1
ATOM 1102 N N . SER A 1 139 ? 17.100 5.009 44.931 1.00 20.38 139 SER A N 1
ATOM 1103 C CA . SER A 1 139 ? 16.289 3.901 44.434 1.00 19.15 139 SER A CA 1
ATOM 1104 C C . SER A 1 139 ? 15.072 3.712 45.340 1.00 18.65 139 SER A C 1
ATOM 1105 O O . SER A 1 139 ? 15.147 3.953 46.544 1.00 18.58 139 SER A O 1
ATOM 1108 N N . VAL A 1 140 ? 13.952 3.279 44.767 1.00 16.93 140 VAL A N 1
ATOM 1109 C CA . VAL A 1 140 ? 12.760 3.000 45.558 1.00 16.01 140 VAL A CA 1
ATOM 1110 C C . VAL A 1 140 ? 12.904 1.692 46.332 1.00 15.57 140 VAL A C 1
ATOM 1111 O O . VAL A 1 140 ? 12.081 1.374 47.192 1.00 15.08 140 VAL A O 1
ATOM 1115 N N . ASP A 1 141 ? 13.948 0.937 46.017 1.00 15.60 141 ASP A N 1
ATOM 1116 C CA . ASP A 1 141 ? 14.111 -0.410 46.549 1.00 17.81 141 ASP A CA 1
ATOM 1117 C C . ASP A 1 141 ? 13.943 -0.489 48.067 1.00 19.59 141 ASP A C 1
ATOM 1118 O O . ASP A 1 141 ? 13.302 -1.408 48.572 1.00 20.06 141 ASP A O 1
ATOM 1123 N N . ALA A 1 142 ? 14.502 0.469 48.796 1.00 19.38 142 ALA A N 1
ATOM 1124 C CA . ALA A 1 142 ? 14.409 0.439 50.251 1.00 21.70 142 ALA A CA 1
ATOM 1125 C C . ALA A 1 142 ? 12.963 0.357 50.728 1.00 22.41 142 ALA A C 1
ATOM 1126 O O . ALA A 1 142 ? 12.679 -0.260 51.757 1.00 23.77 142 ALA A O 1
ATOM 1128 N N . LYS A 1 143 ? 12.051 0.983 49.988 1.00 16.54 143 LYS A N 1
ATOM 1129 C CA . LYS A 1 143 ? 10.646 1.007 50.387 1.00 15.48 143 LYS A CA 1
ATOM 1130 C C . LYS A 1 143 ? 9.875 -0.193 49.837 1.00 14.73 143 LYS A C 1
ATOM 1131 O O . LYS A 1 143 ? 8.746 -0.455 50.252 1.00 14.94 143 LYS A O 1
ATOM 1137 N N . ARG A 1 144 ? 10.491 -0.909 48.900 1.00 15.17 144 ARG A N 1
ATOM 1138 C CA . ARG A 1 144 ? 9.866 -2.066 48.270 1.00 16.42 144 ARG A CA 1
ATOM 1139 C C . ARG A 1 144 ? 8.493 -1.724 47.685 1.00 16.80 144 ARG A C 1
ATOM 1140 O O . ARG A 1 144 ? 7.513 -2.459 47.847 1.00 15.03 144 ARG A O 1
ATOM 1148 N N . VAL A 1 145 ? 8.440 -0.579 47.013 1.00 15.57 145 VAL A N 1
ATOM 1149 C CA . VAL A 1 145 ? 7.285 -0.181 46.223 1.00 14.08 145 VAL A CA 1
ATOM 1150 C C . VAL A 1 145 ? 7.850 0.396 44.931 1.00 14.31 145 VAL A C 1
ATOM 1151 O O . VAL A 1 145 ? 9.077 0.495 44.774 1.00 14.01 145 VAL A O 1
ATOM 1155 N N . PHE A 1 146 ? 6.970 0.759 44.003 1.00 11.83 146 PHE A N 1
ATOM 1156 C CA . PHE A 1 146 ? 7.392 1.467 42.797 1.00 11.33 146 PHE A CA 1
ATOM 1157 C C . PHE A 1 146 ? 6.595 2.751 42.670 1.00 10.68 146 PHE A C 1
ATOM 1158 O O . PHE A 1 146 ? 5.514 2.871 43.255 1.00 10.74 146 PHE A O 1
ATOM 1166 N N . LYS A 1 147 ? 7.120 3.718 41.923 1.00 10.93 147 LYS A N 1
ATOM 1167 C CA . LYS A 1 147 ? 6.352 4.932 41.682 1.00 12.90 147 LYS A CA 1
ATOM 1168 C C . LYS A 1 147 ? 5.065 4.525 40.958 1.00 13.13 147 LYS A C 1
ATOM 1169 O O . LYS A 1 147 ? 5.068 3.562 40.187 1.00 12.32 147 LYS A O 1
ATOM 1175 N N . PRO A 1 148 ? 3.957 5.259 41.162 1.00 11.23 148 PRO A N 1
ATOM 1176 C CA . PRO A 1 148 ? 3.758 6.465 41.967 1.00 10.57 148 PRO A CA 1
ATOM 1177 C C . PRO A 1 148 ? 3.330 6.251 43.416 1.00 11.63 148 PRO A C 1
ATOM 1178 O O . PRO A 1 148 ? 2.687 7.129 43.994 1.00 12.11 148 PRO A O 1
ATOM 1182 N N . HIS A 1 149 ? 3.657 5.102 44.004 1.00 12.29 149 HIS A N 1
ATOM 1183 C CA . HIS A 1 149 ? 3.331 4.862 45.412 1.00 13.19 149 HIS A CA 1
ATOM 1184 C C . HIS A 1 149 ? 3.953 6.000 46.234 1.00 12.02 149 HIS A C 1
ATOM 1185 O O . HIS A 1 149 ? 5.126 6.327 46.065 1.00 11.60 149 HIS A O 1
ATOM 1192 N N . PRO A 1 150 ? 3.166 6.626 47.122 1.00 12.57 150 PRO A N 1
ATOM 1193 C CA . PRO A 1 150 ? 3.695 7.743 47.917 1.00 16.37 150 PRO A CA 1
ATOM 1194 C C . PRO A 1 150 ? 4.994 7.479 48.699 1.00 17.43 150 PRO A C 1
ATOM 1195 O O . PRO A 1 150 ? 5.814 8.389 48.880 1.00 17.73 150 PRO A O 1
ATOM 1199 N N . ASP A 1 151 ? 5.193 6.241 49.145 1.00 17.89 151 ASP A N 1
ATOM 1200 C CA . ASP A 1 151 ? 6.414 5.882 49.873 1.00 18.56 151 ASP A CA 1
ATOM 1201 C C . ASP A 1 151 ? 7.678 6.113 49.069 1.00 17.69 151 ASP A C 1
ATOM 1202 O O . ASP A 1 151 ? 8.719 6.427 49.631 1.00 19.28 151 ASP A O 1
ATOM 1207 N N . SER A 1 152 ? 7.601 5.949 47.752 1.00 16.74 152 SER A N 1
ATOM 1208 C CA . SER A 1 152 ? 8.784 6.161 46.929 1.00 18.89 152 SER A CA 1
ATOM 1209 C C . SER A 1 152 ? 9.215 7.631 46.965 1.00 16.23 152 SER A C 1
ATOM 1210 O O . SER A 1 152 ? 10.403 7.932 47.022 1.00 18.01 152 SER A O 1
ATOM 1213 N N . TYR A 1 153 ? 8.247 8.543 46.942 1.00 15.27 153 TYR A N 1
ATOM 1214 C CA . TYR A 1 153 ? 8.542 9.977 46.979 1.00 15.17 153 TYR A CA 1
ATOM 1215 C C . TYR A 1 153 ? 8.954 10.422 48.386 1.00 17.87 153 TYR A C 1
ATOM 1216 O O . TYR A 1 153 ? 9.663 11.422 48.553 1.00 18.12 153 TYR A O 1
ATOM 1225 N N . ALA A 1 154 ? 8.492 9.679 49.392 1.00 15.97 154 ALA A N 1
ATOM 1226 C CA . ALA A 1 154 ? 8.821 9.965 50.788 1.00 16.96 154 ALA A CA 1
ATOM 1227 C C . ALA A 1 154 ? 10.325 9.845 51.042 1.00 17.74 154 ALA A C 1
ATOM 1228 O O . ALA A 1 154 ? 10.848 10.424 52.002 1.00 18.78 154 ALA A O 1
ATOM 1230 N N . LEU A 1 155 ? 11.007 9.084 50.186 1.00 15.54 155 LEU A N 1
ATOM 1231 C CA . LEU A 1 155 ? 12.451 8.879 50.286 1.00 17.52 155 LEU A CA 1
ATOM 1232 C C . LEU A 1 155 ? 13.244 10.166 50.097 1.00 18.53 155 LEU A C 1
ATOM 1233 O O . LEU A 1 155 ? 14.347 10.300 50.625 1.00 19.27 155 LEU A O 1
ATOM 1238 N N . VAL A 1 156 ? 12.696 11.111 49.341 1.00 17.79 156 VAL A N 1
ATOM 1239 C CA . VAL A 1 156 ? 13.439 12.325 49.033 1.00 18.00 156 VAL A CA 1
ATOM 1240 C C . VAL A 1 156 ? 13.789 13.104 50.297 1.00 15.52 156 VAL A C 1
ATOM 1241 O O . VAL A 1 156 ? 14.940 13.484 50.487 1.00 20.83 156 VAL A O 1
ATOM 1245 N N . GLU A 1 157 ? 12.813 13.336 51.167 1.00 16.88 157 GLU A N 1
ATOM 1246 C CA . GLU A 1 157 ? 13.091 14.072 52.400 1.00 19.39 157 GLU A CA 1
ATOM 1247 C C . GLU A 1 157 ? 13.992 13.235 53.304 1.00 21.12 157 GLU A C 1
ATOM 1248 O O . GLU A 1 157 ? 14.897 13.764 53.948 1.00 21.48 157 GLU A O 1
ATOM 1254 N N . GLU A 1 158 ? 13.751 11.925 53.335 1.00 21.99 158 GLU A N 1
ATOM 1255 C CA . GLU A 1 158 ? 14.566 11.006 54.128 1.00 22.22 158 GLU A CA 1
ATOM 1256 C C . GLU A 1 158 ? 16.048 11.062 53.758 1.00 24.79 158 GLU A C 1
ATOM 1257 O O . GLU A 1 158 ? 16.920 10.913 54.620 1.00 25.05 158 GLU A O 1
ATOM 1263 N N . VAL A 1 159 ? 16.334 11.265 52.478 1.00 21.92 159 VAL A N 1
ATOM 1264 C CA . VAL A 1 159 ? 17.706 11.229 52.015 1.00 22.20 159 VAL A CA 1
ATOM 1265 C C . VAL A 1 159 ? 18.337 12.611 51.903 1.00 25.76 159 VAL A C 1
ATOM 1266 O O . VAL A 1 159 ? 19.537 12.758 52.140 1.00 26.24 159 VAL A O 1
ATOM 1270 N N . LEU A 1 160 ? 17.538 13.619 51.556 1.00 24.69 160 LEU A N 1
ATOM 1271 C CA . LEU A 1 160 ? 18.069 14.962 51.317 1.00 26.22 160 LEU A CA 1
ATOM 1272 C C . LEU A 1 160 ? 17.759 15.974 52.415 1.00 27.19 160 LEU A C 1
ATOM 1273 O O . LEU A 1 160 ? 18.335 17.064 52.440 1.00 28.06 160 LEU A O 1
ATOM 1278 N N . GLY A 1 161 ? 16.840 15.629 53.308 1.00 26.97 161 GLY A N 1
ATOM 1279 C CA . GLY A 1 161 ? 16.505 16.533 54.391 1.00 28.08 161 GLY A CA 1
ATOM 1280 C C . GLY A 1 161 ? 15.857 17.823 53.918 1.00 30.72 161 GLY A C 1
ATOM 1281 O O . GLY A 1 161 ? 15.940 18.848 54.596 1.00 33.04 161 GLY A O 1
ATOM 1282 N N . VAL A 1 162 ? 15.219 17.776 52.750 1.00 28.92 162 VAL A N 1
ATOM 1283 C CA . VAL A 1 162 ? 14.457 18.911 52.231 1.00 27.30 162 VAL A CA 1
ATOM 1284 C C . VAL A 1 162 ? 12.983 18.530 52.254 1.00 26.67 162 VAL A C 1
ATOM 1285 O O . VAL A 1 162 ? 12.652 17.354 52.105 1.00 27.41 162 VAL A O 1
ATOM 1289 N N . THR A 1 163 ? 12.100 19.506 52.448 1.00 24.36 163 THR A N 1
ATOM 1290 C CA . THR A 1 163 ? 10.666 19.227 52.464 1.00 25.60 163 THR A CA 1
ATOM 1291 C C . THR A 1 163 ? 10.090 19.210 51.049 1.00 25.83 163 THR A C 1
ATOM 1292 O O . THR A 1 163 ? 10.662 19.796 50.130 1.00 25.90 163 THR A O 1
ATOM 1296 N N . PRO A 1 164 ? 8.951 18.527 50.856 1.00 26.94 164 PRO A N 1
ATOM 1297 C CA . PRO A 1 164 ? 8.318 18.466 49.535 1.00 27.54 164 PRO A CA 1
ATOM 1298 C C . PRO A 1 164 ? 8.189 19.846 48.888 1.00 28.27 164 PRO A C 1
ATOM 1299 O O . PRO A 1 164 ? 8.378 20.001 47.679 1.00 28.98 164 PRO A O 1
ATOM 1303 N N . ALA A 1 165 ? 7.879 20.846 49.706 1.00 28.26 165 ALA A N 1
ATOM 1304 C CA . ALA A 1 165 ? 7.711 22.213 49.227 1.00 28.39 165 ALA A CA 1
ATOM 1305 C C . ALA A 1 165 ? 8.999 22.787 48.626 1.00 28.40 165 ALA A C 1
ATOM 1306 O O . ALA A 1 165 ? 8.949 23.667 47.763 1.00 31.20 165 ALA A O 1
ATOM 1308 N N . GLU A 1 166 ? 10.146 22.284 49.073 1.00 27.33 166 GLU A N 1
ATOM 1309 C CA . GLU A 1 166 ? 11.446 22.792 48.627 1.00 26.93 166 GLU A CA 1
ATOM 1310 C C . GLU A 1 166 ? 12.008 21.970 47.481 1.00 24.74 166 GLU A C 1
ATOM 1311 O O . GLU A 1 166 ? 13.184 22.097 47.126 1.00 21.16 166 GLU A O 1
ATOM 1317 N N . VAL A 1 167 ? 11.170 21.116 46.905 1.00 23.57 167 VAL A N 1
ATOM 1318 C CA . VAL A 1 167 ? 11.632 20.230 45.853 1.00 20.23 167 VAL A CA 1
ATOM 1319 C C . VAL A 1 167 ? 10.970 20.549 44.519 1.00 19.70 167 VAL A C 1
ATOM 1320 O O . VAL A 1 167 ? 9.749 20.738 44.447 1.00 20.77 167 VAL A O 1
ATOM 1324 N N . LEU A 1 168 ? 11.790 20.633 43.473 1.00 20.21 168 LEU A N 1
ATOM 1325 C CA . LEU A 1 168 ? 11.284 20.662 42.107 1.00 19.95 168 LEU A CA 1
ATOM 1326 C C . LEU A 1 168 ? 11.525 19.277 41.516 1.00 18.95 168 LEU A C 1
ATOM 1327 O O . LEU A 1 168 ? 12.674 18.888 41.290 1.00 18.05 168 LEU A O 1
ATOM 1332 N N . PHE A 1 169 ? 10.446 18.531 41.282 1.00 19.65 169 PHE A N 1
ATOM 1333 C CA . PHE A 1 169 ? 10.560 17.194 40.695 1.00 17.76 169 PHE A CA 1
ATOM 1334 C C . PHE A 1 169 ? 10.451 17.296 39.176 1.00 15.21 169 PHE A C 1
ATOM 1335 O O . PHE A 1 169 ? 9.606 18.023 38.659 1.00 17.90 169 PHE A O 1
ATOM 1343 N N . VAL A 1 170 ? 11.305 16.559 38.471 1.00 14.99 170 VAL A N 1
ATOM 1344 C CA . VAL A 1 170 ? 11.363 16.621 37.015 1.00 13.84 170 VAL A CA 1
ATOM 1345 C C . VAL A 1 170 ? 11.110 15.258 36.381 1.00 14.31 170 VAL A C 1
ATOM 1346 O O . VAL A 1 170 ? 11.770 14.276 36.716 1.00 13.85 170 VAL A O 1
ATOM 1350 N N . SER A 1 171 ? 10.151 15.199 35.463 1.00 14.55 171 SER A N 1
ATOM 1351 C CA . SER A 1 171 ? 9.824 13.931 34.820 1.00 13.77 171 SER A CA 1
ATOM 1352 C C . SER A 1 171 ? 9.158 14.144 33.469 1.00 12.25 171 SER A C 1
ATOM 1353 O O . SER A 1 171 ? 8.400 15.094 33.282 1.00 14.36 171 SER A O 1
ATOM 1356 N N . SER A 1 172 ? 9.454 13.250 32.530 1.00 13.87 172 SER A N 1
ATOM 1357 C CA . SER A 1 172 ? 8.782 13.232 31.233 1.00 13.48 172 SER A CA 1
ATOM 1358 C C . SER A 1 172 ? 7.600 12.260 31.255 1.00 12.79 172 SER A C 1
ATOM 1359 O O . SER A 1 172 ? 6.845 12.184 30.286 1.00 14.48 172 SER A O 1
ATOM 1364 N N . ASN A 1 173 ? 7.452 11.520 32.354 1.00 11.55 173 ASN A N 1
ATOM 1365 C CA . ASN A 1 173 ? 6.407 10.503 32.481 1.00 12.18 173 ASN A CA 1
ATOM 1366 C C . ASN A 1 173 ? 5.164 10.992 33.214 1.00 9.89 173 ASN A C 1
ATOM 1367 O O . ASN A 1 173 ? 5.211 11.345 34.387 1.00 11.69 173 ASN A O 1
ATOM 1372 N N . GLY A 1 174 ? 4.048 10.992 32.503 1.00 9.82 174 GLY A N 1
ATOM 1373 C CA . GLY A 1 174 ? 2.795 11.470 33.057 1.00 11.78 174 GLY A CA 1
ATOM 1374 C C . GLY A 1 174 ? 2.391 10.869 34.387 1.00 9.82 174 GLY A C 1
ATOM 1375 O O . GLY A 1 174 ? 1.948 11.594 35.267 1.00 11.07 174 GLY A O 1
ATOM 1376 N N . PHE A 1 175 ? 2.534 9.555 34.545 1.00 8.35 175 PHE A N 1
ATOM 1377 C CA . PHE A 1 175 ? 2.153 8.910 35.807 1.00 9.49 175 PHE A CA 1
ATOM 1378 C C . PHE A 1 175 ? 3.067 9.350 36.965 1.00 10.45 175 PHE A C 1
ATOM 1379 O O . PHE A 1 175 ? 2.643 9.397 38.126 1.00 12.80 175 PHE A O 1
ATOM 1387 N N . ASP A 1 176 ? 4.323 9.651 36.638 1.00 10.00 176 ASP A N 1
ATOM 1388 C CA . ASP A 1 176 ? 5.305 10.058 37.631 1.00 11.14 176 ASP A CA 1
ATOM 1389 C C . ASP A 1 176 ? 5.077 11.518 37.998 1.00 10.68 176 ASP A C 1
ATOM 1390 O O . ASP A 1 176 ? 5.144 11.893 39.167 1.00 10.82 176 ASP A O 1
ATOM 1395 N N . VAL A 1 177 ? 4.789 12.336 36.993 1.00 10.36 177 VAL A N 1
ATOM 1396 C CA . VAL A 1 177 ? 4.333 13.697 37.238 1.00 10.70 177 VAL A CA 1
ATOM 1397 C C . VAL A 1 177 ? 3.137 13.679 38.194 1.00 11.79 177 VAL A C 1
ATOM 1398 O O . VAL A 1 177 ? 3.074 14.457 39.147 1.00 12.23 177 VAL A O 1
ATOM 1402 N N . GLY A 1 178 ? 2.194 12.773 37.941 1.00 11.27 178 GLY A N 1
ATOM 1403 C CA . GLY A 1 178 ? 1.007 12.686 38.767 1.00 12.26 178 GLY A CA 1
ATOM 1404 C C . GLY A 1 178 ? 1.322 12.253 40.191 1.00 15.76 178 GLY A C 1
ATOM 1405 O O . GLY A 1 178 ? 0.734 12.763 41.150 1.00 15.10 178 GLY A O 1
ATOM 1406 N N . GLY A 1 179 ? 2.245 11.305 40.325 1.00 12.45 179 GLY A N 1
ATOM 1407 C CA . GLY A 1 179 ? 2.605 10.800 41.637 1.00 13.14 179 GLY A CA 1
ATOM 1408 C C . GLY A 1 179 ? 3.315 11.832 42.485 1.00 14.10 179 GLY A C 1
ATOM 1409 O O . GLY A 1 179 ? 3.036 11.952 43.683 1.00 13.71 179 GLY A O 1
ATOM 1410 N N . ALA A 1 180 ? 4.236 12.565 41.866 1.00 12.49 180 ALA A N 1
ATOM 1411 C CA . ALA A 1 180 ? 4.989 13.609 42.555 1.00 14.10 180 ALA A CA 1
ATOM 1412 C C . ALA A 1 180 ? 4.087 14.770 42.980 1.00 16.57 180 ALA A C 1
ATOM 1413 O O . ALA A 1 180 ? 4.256 15.326 44.069 1.00 16.14 180 ALA A O 1
ATOM 1415 N N . LYS A 1 181 ? 3.134 15.138 42.123 1.00 16.11 181 LYS A N 1
ATOM 1416 C CA . LYS A 1 181 ? 2.169 16.176 42.474 1.00 18.05 181 LYS A CA 1
ATOM 1417 C C . LYS A 1 181 ? 1.273 15.719 43.620 1.00 16.93 181 LYS A C 1
ATOM 1418 O O . LYS A 1 181 ? 1.027 16.480 44.563 1.00 18.93 181 LYS A O 1
ATOM 1424 N N . ASN A 1 182 ? 0.791 14.484 43.536 1.00 16.46 182 ASN A N 1
ATOM 1425 C CA . ASN A 1 182 ? -0.038 13.920 44.599 1.00 19.35 182 ASN A CA 1
ATOM 1426 C C . ASN A 1 182 ? 0.678 13.956 45.942 1.00 17.56 182 ASN A C 1
ATOM 1427 O O . ASN A 1 182 ? 0.048 14.141 46.992 1.00 17.61 182 ASN A O 1
ATOM 1432 N N . PHE A 1 183 ? 1.992 13.762 45.906 1.00 15.81 183 PHE A N 1
ATOM 1433 C CA . PHE A 1 183 ? 2.775 13.695 47.131 1.00 17.78 183 PHE A CA 1
ATOM 1434 C C . PHE A 1 183 ? 3.005 15.084 47.704 1.00 20.06 183 PHE A C 1
ATOM 1435 O O . PHE A 1 183 ? 3.091 15.240 48.916 1.00 22.79 183 PHE A O 1
ATOM 1443 N N . GLY A 1 184 ? 3.114 16.085 46.833 1.00 19.62 184 GLY A N 1
ATOM 1444 C CA . GLY A 1 184 ? 3.288 17.452 47.296 1.00 19.59 184 GLY A CA 1
ATOM 1445 C C . GLY A 1 184 ? 4.456 18.237 46.713 1.00 20.53 184 GLY A C 1
ATOM 1446 O O . GLY A 1 184 ? 4.682 19.380 47.115 1.00 22.11 184 GLY A O 1
ATOM 1447 N N . PHE A 1 185 ? 5.204 17.651 45.779 1.00 19.18 185 PHE A N 1
ATOM 1448 C CA . PHE A 1 185 ? 6.319 18.371 45.161 1.00 20.75 185 PHE A CA 1
ATOM 1449 C C . PHE A 1 185 ? 5.805 19.404 44.158 1.00 21.81 185 PHE A C 1
ATOM 1450 O O . PHE A 1 185 ? 4.660 19.325 43.703 1.00 18.71 185 PHE A O 1
ATOM 1458 N N . SER A 1 186 ? 6.653 20.380 43.828 1.00 23.68 186 SER A N 1
ATOM 1459 C CA . SER A 1 186 ? 6.416 21.221 42.654 1.00 24.00 186 SER A CA 1
ATOM 1460 C C . SER A 1 186 ? 6.983 20.394 41.512 1.00 21.22 186 SER A C 1
ATOM 1461 O O . SER A 1 186 ? 7.991 19.716 41.687 1.00 19.27 186 SER A O 1
ATOM 1466 N N . VAL A 1 187 ? 6.340 20.423 40.353 1.00 19.26 187 VAL A N 1
ATOM 1467 C CA . VAL A 1 187 ? 6.756 19.533 39.282 1.00 17.62 187 VAL A CA 1
ATOM 1468 C C . VAL A 1 187 ? 6.963 20.252 37.964 1.00 15.19 187 VAL A C 1
ATOM 1469 O O . VAL A 1 187 ? 6.130 21.047 37.540 1.00 15.98 187 VAL A O 1
ATOM 1473 N N . ALA A 1 188 ? 8.095 19.968 37.335 1.00 15.95 188 ALA A N 1
ATOM 1474 C CA . ALA A 1 188 ? 8.365 20.412 35.977 1.00 16.15 188 ALA A CA 1
ATOM 1475 C C . ALA A 1 188 ? 8.287 19.192 35.059 1.00 16.24 188 ALA A C 1
ATOM 1476 O O . ALA A 1 188 ? 9.059 18.242 35.198 1.00 15.29 188 ALA A O 1
ATOM 1478 N N . ARG A 1 189 ? 7.343 19.216 34.130 1.00 14.72 189 ARG A N 1
ATOM 1479 C CA . ARG A 1 189 ? 7.205 18.122 33.183 1.00 14.40 189 ARG A CA 1
ATOM 1480 C C . ARG A 1 189 ? 8.035 18.416 31.947 1.00 14.55 189 ARG A C 1
ATOM 1481 O O . ARG A 1 189 ? 8.014 19.532 31.436 1.00 13.72 189 ARG A O 1
ATOM 1489 N N . VAL A 1 190 ? 8.784 17.420 31.488 1.00 14.61 190 VAL A N 1
ATOM 1490 C CA . VAL A 1 190 ? 9.517 17.555 30.239 1.00 15.12 190 VAL A CA 1
ATOM 1491 C C . VAL A 1 190 ? 8.666 16.927 29.133 1.00 18.14 190 VAL A C 1
ATOM 1492 O O . VAL A 1 190 ? 8.456 15.712 29.117 1.00 17.56 190 VAL A O 1
ATOM 1496 N N . ALA A 1 191 ? 8.158 17.762 28.227 1.00 16.19 191 ALA A N 1
ATOM 1497 C CA . ALA A 1 191 ? 7.237 17.306 27.190 1.00 16.86 191 ALA A CA 1
ATOM 1498 C C . ALA A 1 191 ? 7.889 17.352 25.817 1.00 18.91 191 ALA A C 1
ATOM 1499 O O . ALA A 1 191 ? 7.897 18.396 25.162 1.00 18.21 191 ALA A O 1
ATOM 1501 N N . ARG A 1 192 ? 8.420 16.220 25.374 1.00 17.43 192 ARG A N 1
ATOM 1502 C CA . ARG A 1 192 ? 9.170 16.191 24.124 1.00 17.62 192 ARG A CA 1
ATOM 1503 C C . ARG A 1 192 ? 8.299 15.972 22.891 1.00 15.69 192 ARG A C 1
ATOM 1504 O O . ARG A 1 192 ? 8.762 16.149 21.770 1.00 19.42 192 ARG A O 1
ATOM 1512 N N . LEU A 1 193 ? 7.042 15.601 23.097 1.00 15.67 193 LEU A N 1
ATOM 1513 C CA . LEU A 1 193 ? 6.118 15.389 21.988 1.00 17.20 193 LEU A CA 1
ATOM 1514 C C . LEU A 1 193 ? 4.972 16.398 22.012 1.00 18.10 193 LEU A C 1
ATOM 1515 O O . LEU A 1 193 ? 4.140 16.373 22.911 1.00 20.62 193 LEU A O 1
ATOM 1520 N N . SER A 1 194 ? 4.919 17.276 21.019 1.00 15.97 194 SER A N 1
ATOM 1521 C CA . SER A 1 194 ? 3.850 18.267 20.945 1.00 16.63 194 SER A CA 1
ATOM 1522 C C . SER A 1 194 ? 2.495 17.588 20.693 1.00 16.01 194 SER A C 1
ATOM 1523 O O . SER A 1 194 ? 2.378 16.744 19.807 1.00 17.08 194 SER A O 1
ATOM 1526 N N . GLN A 1 195 ? 1.480 17.952 21.472 1.00 16.03 195 GLN A N 1
ATOM 1527 C CA . GLN A 1 195 ? 0.156 17.347 21.324 1.00 17.12 195 GLN A CA 1
ATOM 1528 C C . GLN A 1 195 ? -0.330 17.450 19.888 1.00 16.10 195 GLN A C 1
ATOM 1529 O O . GLN A 1 195 ? -0.877 16.499 19.340 1.00 15.92 195 GLN A O 1
ATOM 1535 N N . GLU A 1 196 ? -0.155 18.627 19.295 1.00 15.73 196 GLU A N 1
ATOM 1536 C CA . GLU A 1 196 ? -0.681 18.888 17.964 1.00 14.96 196 GLU A CA 1
ATOM 1537 C C . GLU A 1 196 ? -0.058 17.979 16.912 1.00 15.41 196 GLU A C 1
ATOM 1538 O O . GLU A 1 196 ? -0.714 17.617 15.936 1.00 16.96 196 GLU A O 1
ATOM 1544 N N . ALA A 1 197 ? 1.200 17.600 17.108 1.00 13.84 197 ALA A N 1
ATOM 1545 C CA . ALA A 1 197 ? 1.860 16.690 16.179 1.00 15.54 197 ALA A CA 1
ATOM 1546 C C . ALA A 1 197 ? 1.298 15.270 16.308 1.00 14.83 197 ALA A C 1
ATOM 1547 O O . ALA A 1 197 ? 1.059 14.588 15.304 1.00 14.78 197 ALA A O 1
ATOM 1549 N N . LEU A 1 198 ? 1.091 14.831 17.546 1.00 15.22 198 LEU A N 1
ATOM 1550 C CA . LEU A 1 198 ? 0.527 13.511 17.794 1.00 13.22 198 LEU A CA 1
ATOM 1551 C C . LEU A 1 198 ? -0.860 13.409 17.182 1.00 14.37 198 LEU A C 1
ATOM 1552 O O . LEU A 1 198 ? -1.175 12.433 16.506 1.00 13.87 198 LEU A O 1
ATOM 1557 N N . ALA A 1 199 ? -1.690 14.418 17.419 1.00 12.01 199 ALA A N 1
ATOM 1558 C CA . ALA A 1 199 ? -3.051 14.402 16.902 1.00 13.46 199 ALA A CA 1
ATOM 1559 C C . ALA A 1 199 ? -3.044 14.218 15.388 1.00 16.13 199 ALA A C 1
ATOM 1560 O O . ALA A 1 199 ? -3.827 13.433 14.847 1.00 18.44 199 ALA A O 1
ATOM 1562 N N . ARG A 1 200 ? -2.155 14.932 14.703 1.00 16.37 200 ARG A N 1
ATOM 1563 C CA . ARG A 1 200 ? -2.099 14.830 13.251 1.00 16.47 200 ARG A CA 1
ATOM 1564 C C . ARG A 1 200 ? -1.504 13.505 12.795 1.00 17.93 200 ARG A C 1
ATOM 1565 O O . ARG A 1 200 ? -1.925 12.948 11.779 1.00 18.14 200 ARG A O 1
ATOM 1573 N N . GLU A 1 201 ? -0.549 12.989 13.564 1.00 16.73 201 GLU A N 1
ATOM 1574 C CA . GLU A 1 201 ? 0.074 11.711 13.252 1.00 19.22 201 GLU A CA 1
ATOM 1575 C C . GLU A 1 201 ? -0.953 10.584 13.318 1.00 20.86 201 GLU A C 1
ATOM 1576 O O . GLU A 1 201 ? -0.937 9.667 12.490 1.00 21.62 201 GLU A O 1
ATOM 1582 N N . LEU A 1 202 ? -1.853 10.669 14.294 1.00 20.38 202 LEU A N 1
ATOM 1583 C CA . LEU A 1 202 ? -2.884 9.656 14.504 1.00 23.80 202 LEU A CA 1
ATOM 1584 C C . LEU A 1 202 ? -3.993 9.722 13.461 1.00 27.20 202 LEU A C 1
ATOM 1585 O O . LEU A 1 202 ? -4.837 8.835 13.387 1.00 28.06 202 LEU A O 1
ATOM 1590 N N . VAL A 1 203 ? -3.995 10.782 12.664 1.00 32.00 203 VAL A N 1
ATOM 1591 C CA . VAL A 1 203 ? -4.985 10.942 11.605 1.00 35.69 203 VAL A CA 1
ATOM 1592 C C . VAL A 1 203 ? -4.351 10.769 10.228 1.00 36.72 203 VAL A C 1
ATOM 1593 O O . VAL A 1 203 ? -5.052 10.694 9.221 1.00 37.51 203 VAL A O 1
ATOM 1597 N N . SER A 1 204 ? -3.021 10.691 10.198 1.00 39.92 204 SER A N 1
ATOM 1598 C CA . SER A 1 204 ? -2.265 10.624 8.947 1.00 43.83 204 SER A CA 1
ATOM 1599 C C . SER A 1 204 ? -2.497 9.335 8.155 1.00 46.34 204 SER A C 1
ATOM 1600 O O . SER A 1 204 ? -1.766 9.049 7.204 1.00 47.65 204 SER A O 1
ATOM 1603 N N . GLY A 1 205 ? -3.515 8.569 8.538 1.00 47.04 205 GLY A N 1
ATOM 1604 C CA . GLY A 1 205 ? -3.778 7.306 7.872 1.00 47.97 205 GLY A CA 1
ATOM 1605 C C . GLY A 1 205 ? -3.328 6.170 8.766 1.00 48.58 205 GLY A C 1
ATOM 1606 O O . GLY A 1 205 ? -3.290 6.334 9.984 1.00 51.79 205 GLY A O 1
ATOM 1607 N N . THR A 1 206 ? -2.983 5.029 8.178 1.00 46.22 206 THR A N 1
ATOM 1608 C CA . THR A 1 206 ? -2.539 3.878 8.958 1.00 45.24 206 THR A CA 1
ATOM 1609 C C . THR A 1 206 ? -1.632 4.303 10.114 1.00 42.16 206 THR A C 1
ATOM 1610 O O . THR A 1 206 ? -0.648 5.018 9.916 1.00 41.58 206 THR A O 1
ATOM 1614 N N . ILE A 1 207 ? -1.976 3.856 11.320 1.00 39.21 207 ILE A N 1
ATOM 1615 C CA . ILE A 1 207 ? -1.240 4.209 12.532 1.00 35.67 207 ILE A CA 1
ATOM 1616 C C . ILE A 1 207 ? -0.089 3.247 12.817 1.00 36.04 207 ILE A C 1
ATOM 1617 O O . ILE A 1 207 ? -0.308 2.083 13.174 1.00 37.12 207 ILE A O 1
ATOM 1622 N N A ALA A 1 208 ? 1.137 3.755 12.763 0.49 36.18 208 ALA A N 1
ATOM 1623 N N B ALA A 1 208 ? 1.116 3.734 12.567 0.51 35.34 208 ALA A N 1
ATOM 1624 C CA A ALA A 1 208 ? 2.332 2.963 13.085 0.49 35.00 208 ALA A CA 1
ATOM 1625 C CA B ALA A 1 208 ? 2.311 2.929 12.707 0.51 33.74 208 ALA A CA 1
ATOM 1626 C C A ALA A 1 208 ? 2.447 2.625 14.583 0.49 35.06 208 ALA A C 1
ATOM 1627 C C B ALA A 1 208 ? 2.462 2.514 14.152 0.51 32.81 208 ALA A C 1
ATOM 1628 O O A ALA A 1 208 ? 1.696 3.153 15.403 0.49 35.71 208 ALA A O 1
ATOM 1629 O O B ALA A 1 208 ? 2.130 3.272 15.063 0.51 33.46 208 ALA A O 1
ATOM 1632 N N A PRO A 1 209 ? 3.398 1.739 14.952 0.49 34.46 209 PRO A N 1
ATOM 1633 N N B PRO A 1 209 ? 2.955 1.293 14.383 0.51 32.81 209 PRO A N 1
ATOM 1634 C CA A PRO A 1 209 ? 3.649 1.279 16.329 0.49 32.64 209 PRO A CA 1
ATOM 1635 C CA B PRO A 1 209 ? 3.165 0.792 15.739 0.51 31.22 209 PRO A CA 1
ATOM 1636 C C A PRO A 1 209 ? 4.243 2.292 17.314 0.49 30.89 209 PRO A C 1
ATOM 1637 C C B PRO A 1 209 ? 3.642 1.894 16.681 0.51 29.14 209 PRO A C 1
ATOM 1638 O O A PRO A 1 209 ? 3.688 2.506 18.392 0.49 29.42 209 PRO A O 1
ATOM 1639 O O B PRO A 1 209 ? 2.993 2.187 17.684 0.51 27.71 209 PRO A O 1
ATOM 1646 N N A LEU A 1 210 ? 5.384 2.885 16.965 0.49 26.50 210 LEU A N 1
ATOM 1647 N N B LEU A 1 210 ? 4.765 2.516 16.331 0.51 27.03 210 LEU A N 1
ATOM 1648 C CA A LEU A 1 210 ? 6.001 3.892 17.830 0.49 23.32 210 LEU A CA 1
ATOM 1649 C CA B LEU A 1 210 ? 5.406 3.513 17.184 0.51 24.70 210 LEU A CA 1
ATOM 1650 C C A LEU A 1 210 ? 4.968 4.962 18.173 0.49 20.35 210 LEU A C 1
ATOM 1651 C C B LEU A 1 210 ? 4.475 4.648 17.627 0.51 21.86 210 LEU A C 1
ATOM 1652 O O A LEU A 1 210 ? 4.988 5.544 19.259 0.49 18.25 210 LEU A O 1
ATOM 1653 O O B LEU A 1 210 ? 4.647 5.205 18.714 0.51 20.66 210 LEU A O 1
ATOM 1662 N N A THR A 1 211 ? 4.066 5.212 17.229 0.49 18.36 211 THR A N 1
ATOM 1663 N N B THR A 1 211 ? 3.496 4.993 16.795 0.51 20.53 211 THR A N 1
ATOM 1664 C CA A THR A 1 211 ? 2.981 6.158 17.431 0.49 17.50 211 THR A CA 1
ATOM 1665 C CA B THR A 1 211 ? 2.558 6.054 17.144 0.51 19.67 211 THR A CA 1
ATOM 1666 C C A THR A 1 211 ? 2.063 5.633 18.530 0.49 17.22 211 THR A C 1
ATOM 1667 C C B THR A 1 211 ? 1.678 5.628 18.321 0.51 19.65 211 THR A C 1
ATOM 1668 O O A THR A 1 211 ? 1.533 6.400 19.334 0.49 15.17 211 THR A O 1
ATOM 1669 O O B THR A 1 211 ? 1.294 6.451 19.153 0.51 18.49 211 THR A O 1
ATOM 1676 N N A MET A 1 212 ? 1.881 4.316 18.554 0.49 17.15 212 MET A N 1
ATOM 1677 N N B MET A 1 212 ? 1.363 4.337 18.386 0.51 18.63 212 MET A N 1
ATOM 1678 C CA A MET A 1 212 ? 1.070 3.677 19.578 0.49 16.96 212 MET A CA 1
ATOM 1679 C CA B MET A 1 212 ? 0.564 3.797 19.480 0.51 18.57 212 MET A CA 1
ATOM 1680 C C A MET A 1 212 ? 1.695 3.910 20.944 0.49 15.32 212 MET A C 1
ATOM 1681 C C B MET A 1 212 ? 1.207 4.083 20.828 0.51 17.82 212 MET A C 1
ATOM 1682 O O A MET A 1 212 ? 1.015 4.314 21.887 0.49 13.19 212 MET A O 1
ATOM 1683 O O B MET A 1 212 ? 0.554 4.573 21.749 0.51 17.10 212 MET A O 1
ATOM 1692 N N A PHE A 1 213 ? 2.996 3.652 21.044 0.49 13.45 213 PHE A N 1
ATOM 1693 N N B PHE A 1 213 ? 2.494 3.770 20.938 0.51 17.46 213 PHE A N 1
ATOM 1694 C CA A PHE A 1 213 ? 3.728 3.905 22.276 0.49 14.31 213 PHE A CA 1
ATOM 1695 C CA B PHE A 1 213 ? 3.220 3.928 22.190 0.51 16.94 213 PHE A CA 1
ATOM 1696 C C A PHE A 1 213 ? 3.600 5.372 22.657 0.49 14.09 213 PHE A C 1
ATOM 1697 C C B PHE A 1 213 ? 3.402 5.379 22.613 0.51 15.88 213 PHE A C 1
ATOM 1698 O O A PHE A 1 213 ? 3.392 5.701 23.822 0.49 14.11 213 PHE A O 1
ATOM 1699 O O B PHE A 1 213 ? 3.255 5.702 23.790 0.51 15.54 213 PHE A O 1
ATOM 1714 N N . LYS A 1 214 ? 3.724 6.255 21.668 1.00 14.25 214 LYS A N 1
ATOM 1715 C CA . LYS A 1 214 ? 3.702 7.689 21.943 1.00 15.49 214 LYS A CA 1
ATOM 1716 C C . LYS A 1 214 ? 2.335 8.074 22.502 1.00 14.61 214 LYS A C 1
ATOM 1717 O O . LYS A 1 214 ? 2.230 8.814 23.476 1.00 13.40 214 LYS A O 1
ATOM 1723 N N . ALA A 1 215 ? 1.287 7.559 21.868 1.00 13.63 215 ALA A N 1
ATOM 1724 C CA . ALA A 1 215 ? -0.082 7.835 22.281 1.00 11.42 215 ALA A CA 1
ATOM 1725 C C . ALA A 1 215 ? -0.348 7.371 23.715 1.00 10.99 215 ALA A C 1
ATOM 1726 O O . ALA A 1 215 ? -1.139 7.980 24.436 1.00 10.96 215 ALA A O 1
ATOM 1728 N N . LEU A 1 216 ? 0.315 6.286 24.109 1.00 9.86 216 LEU A N 1
ATOM 1729 C CA . LEU A 1 216 ? 0.122 5.700 25.428 1.00 9.43 216 LEU A CA 1
ATOM 1730 C C . LEU A 1 216 ? 1.001 6.301 26.525 1.00 10.58 216 LEU A C 1
ATOM 1731 O O . LEU A 1 216 ? 0.663 6.193 27.697 1.00 11.42 216 LEU A O 1
ATOM 1736 N N . ARG A 1 217 ? 2.112 6.936 26.161 1.00 10.41 217 ARG A N 1
ATOM 1737 C CA . ARG A 1 217 ? 3.152 7.229 27.149 1.00 9.83 217 ARG A CA 1
ATOM 1738 C C . ARG A 1 217 ? 3.661 8.665 27.220 1.00 11.94 217 ARG A C 1
ATOM 1739 O O . ARG A 1 217 ? 4.341 9.021 28.183 1.00 10.70 217 ARG A O 1
ATOM 1747 N N . MET A 1 218 ? 3.350 9.485 26.217 1.00 11.58 218 MET A N 1
ATOM 1748 C CA . MET A 1 218 ? 3.970 10.808 26.110 1.00 12.33 218 MET A CA 1
ATOM 1749 C C . MET A 1 218 ? 3.059 12.006 26.397 1.00 13.18 218 MET A C 1
ATOM 1750 O O . MET A 1 218 ? 3.402 13.140 26.055 1.00 16.12 218 MET A O 1
ATOM 1759 N N . ARG A 1 219 ? 1.914 11.757 27.029 1.00 14.43 219 ARG A N 1
ATOM 1760 C CA . ARG A 1 219 ? 0.938 12.806 27.343 1.00 15.76 219 ARG A CA 1
ATOM 1761 C C . ARG A 1 219 ? 0.807 12.954 28.849 1.00 15.35 219 ARG A C 1
ATOM 1762 O O . ARG A 1 219 ? 1.251 12.088 29.609 1.00 12.90 219 ARG A O 1
ATOM 1770 N N . GLU A 1 220 ? 0.187 14.053 29.275 1.00 12.85 220 GLU A N 1
ATOM 1771 C CA . GLU A 1 220 ? -0.236 14.174 30.661 1.00 11.39 220 GLU A CA 1
ATOM 1772 C C . GLU A 1 220 ? -1.411 13.221 30.828 1.00 12.58 220 GLU A C 1
ATOM 1773 O O . GLU A 1 220 ? -2.216 13.056 29.903 1.00 12.57 220 GLU A O 1
ATOM 1779 N N . GLU A 1 221 ? -1.495 12.568 31.985 1.00 11.12 221 GLU A N 1
ATOM 1780 C CA . GLU A 1 221 ? -2.578 11.621 32.247 1.00 11.17 221 GLU A CA 1
ATOM 1781 C C . GLU A 1 221 ? -3.773 12.366 32.853 1.00 10.58 221 GLU A C 1
ATOM 1782 O O . GLU A 1 221 ? -3.619 13.190 33.752 1.00 11.19 221 GLU A O 1
ATOM 1788 N N . THR A 1 222 ? -4.966 12.067 32.360 1.00 12.16 222 THR A N 1
ATOM 1789 C CA . THR A 1 222 ? -6.154 12.817 32.742 1.00 13.46 222 THR A CA 1
ATOM 1790 C C . THR A 1 222 ? -6.501 12.750 34.230 1.00 13.78 222 THR A C 1
ATOM 1791 O O . THR A 1 222 ? -7.092 13.685 34.763 1.00 16.55 222 THR A O 1
ATOM 1798 N N . TYR A 1 223 ? -6.133 11.664 34.906 1.00 12.43 223 TYR A N 1
ATOM 1799 C CA . TYR A 1 223 ? -6.434 11.516 36.332 1.00 14.51 223 TYR A CA 1
ATOM 1800 C C . TYR A 1 223 ? -5.468 12.316 37.199 1.00 13.89 223 TYR A C 1
ATOM 1801 O O . TYR A 1 223 ? -5.734 12.543 38.374 1.00 15.69 223 TYR A O 1
ATOM 1810 N N . ALA A 1 224 ? -4.340 12.714 36.624 1.00 13.86 224 ALA A N 1
ATOM 1811 C CA . ALA A 1 224 ? -3.265 13.324 37.394 1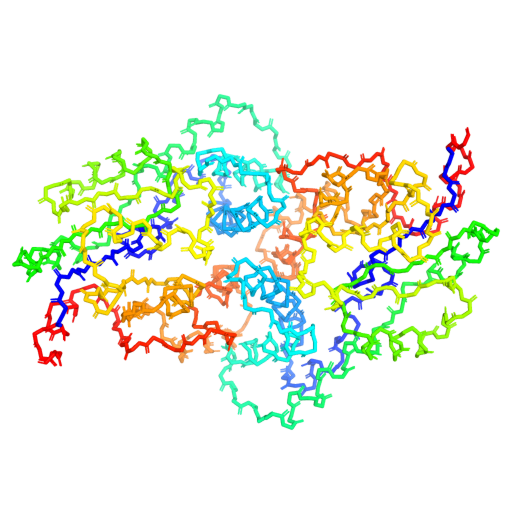.00 15.63 224 ALA A CA 1
ATOM 1812 C C . ALA A 1 224 ? -3.408 14.831 37.553 1.00 17.44 224 ALA A C 1
ATOM 1813 O O . ALA A 1 224 ? -4.007 15.506 36.713 1.00 18.00 224 ALA A O 1
ATOM 1815 N N . GLU A 1 225 ? -2.851 15.361 38.642 1.00 18.51 225 GLU A N 1
ATOM 1816 C CA . GLU A 1 225 ? -2.788 16.805 38.809 1.00 19.11 225 GLU A CA 1
ATOM 1817 C C . GLU A 1 225 ? -1.804 17.350 37.773 1.00 19.12 225 GLU A C 1
ATOM 1818 O O . GLU A 1 225 ? -0.780 16.721 37.479 1.00 16.47 225 GLU A O 1
ATOM 1829 N N . ALA A 1 226 ? -2.124 18.514 37.217 1.00 16.44 226 ALA A N 1
ATOM 1830 C CA . ALA A 1 226 ? -1.273 19.143 36.217 1.00 18.56 226 ALA A CA 1
ATOM 1831 C C . ALA A 1 226 ? 0.078 19.552 36.800 1.00 17.03 226 ALA A C 1
ATOM 1832 O O . ALA A 1 226 ? 0.169 19.975 37.950 1.00 17.84 226 ALA A O 1
ATOM 1834 N N . PRO A 1 227 ? 1.152 19.423 36.007 1.00 17.54 227 PRO A N 1
ATOM 1835 C CA . PRO A 1 227 ? 2.461 19.831 36.510 1.00 16.12 227 PRO A CA 1
ATOM 1836 C C . PRO A 1 227 ? 2.461 21.344 36.701 1.00 18.45 227 PRO A C 1
ATOM 1837 O O . PRO A 1 227 ? 1.684 22.051 36.060 1.00 16.50 227 PRO A O 1
ATOM 1841 N N . ASP A 1 228 ? 3.326 21.843 37.578 1.00 20.30 228 ASP A N 1
ATOM 1842 C CA . ASP A 1 228 ? 3.442 23.281 37.779 1.00 21.17 228 ASP A CA 1
ATOM 1843 C C . ASP A 1 228 ? 3.991 23.946 36.517 1.00 20.95 228 ASP A C 1
ATOM 1844 O O . ASP A 1 228 ? 3.541 25.020 36.121 1.00 20.05 228 ASP A O 1
ATOM 1849 N N . PHE A 1 229 ? 4.961 23.295 35.887 1.00 18.88 229 PHE A N 1
ATOM 1850 C CA . PHE A 1 229 ? 5.613 23.843 34.710 1.00 18.40 229 PHE A CA 1
ATOM 1851 C C . PHE A 1 229 ? 5.750 22.763 33.654 1.00 18.26 229 PHE A C 1
ATOM 1852 O O . PHE A 1 229 ? 5.809 21.574 33.975 1.00 16.04 229 PHE A O 1
ATOM 1860 N N . VAL A 1 230 ? 5.802 23.181 32.394 1.00 16.91 230 VAL A N 1
ATOM 1861 C CA . VAL A 1 230 ? 6.149 22.275 31.311 1.00 17.08 230 VAL A CA 1
ATOM 1862 C C . VAL A 1 230 ? 7.221 22.918 30.442 1.00 18.14 230 VAL A C 1
ATOM 1863 O O . VAL A 1 230 ? 7.065 24.053 30.002 1.00 22.46 230 VAL A O 1
ATOM 1867 N N . VAL A 1 231 ? 8.316 22.204 30.210 1.00 15.17 231 VAL A N 1
ATOM 1868 C CA . VAL A 1 231 ? 9.326 22.672 29.274 1.00 16.68 231 VAL A CA 1
ATOM 1869 C C . VAL A 1 231 ? 9.590 21.615 28.207 1.00 19.13 231 VAL A C 1
ATOM 1870 O O . VAL A 1 231 ? 9.308 20.429 28.408 1.00 17.85 231 VAL A O 1
ATOM 1874 N N . PRO A 1 232 ? 10.126 22.037 27.049 1.00 19.41 232 PRO A N 1
ATOM 1875 C CA . PRO A 1 232 ? 10.421 21.138 25.930 1.00 20.27 232 PRO A CA 1
ATOM 1876 C C . PRO A 1 232 ? 11.653 20.253 26.117 1.00 19.61 232 PRO A C 1
ATOM 1877 O O . PRO A 1 232 ? 11.761 19.192 25.501 1.00 21.18 232 PRO A O 1
ATOM 1881 N N . ALA A 1 233 ? 12.578 20.689 26.967 1.00 20.63 233 ALA A N 1
ATOM 1882 C CA . ALA A 1 233 ? 13.839 19.975 27.147 1.00 18.68 233 ALA A 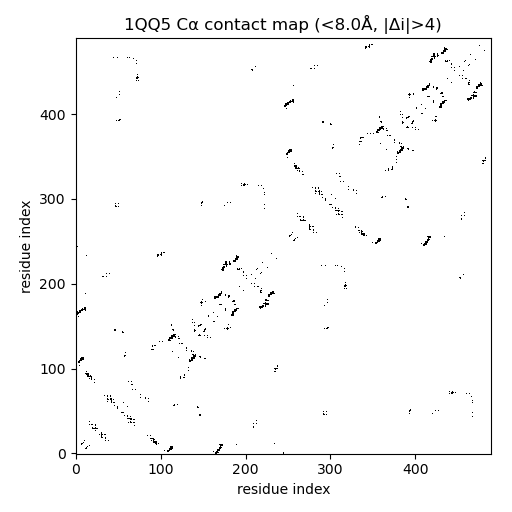CA 1
ATOM 1883 C C . ALA A 1 233 ? 14.436 20.231 28.523 1.00 19.25 233 ALA A C 1
ATOM 1884 O O . ALA A 1 233 ? 14.089 21.209 29.186 1.00 19.84 233 ALA A O 1
ATOM 1886 N N . LEU A 1 234 ? 15.343 19.352 28.940 1.00 19.39 234 LEU A N 1
ATOM 1887 C CA . LEU A 1 234 ? 16.031 19.490 30.226 1.00 21.55 234 LEU A CA 1
ATOM 1888 C C . LEU A 1 234 ? 16.874 20.768 30.286 1.00 21.20 234 LEU A C 1
ATOM 1889 O O . LEU A 1 234 ? 17.057 21.349 31.358 1.00 19.95 234 LEU A O 1
ATOM 1894 N N . GLY A 1 235 ? 17.383 21.195 29.133 1.00 21.17 235 GLY A N 1
ATOM 1895 C CA . GLY A 1 235 ? 18.229 22.374 29.086 1.00 21.99 235 GLY A CA 1
ATOM 1896 C C . GLY A 1 235 ? 17.523 23.632 29.537 1.00 22.25 235 GLY A C 1
ATOM 1897 O O . GLY A 1 235 ? 18.169 24.619 29.874 1.00 24.75 235 GLY A O 1
ATOM 1898 N N . ASP A 1 236 ? 16.195 23.592 29.554 1.00 22.57 236 ASP A N 1
ATOM 1899 C CA . ASP A 1 236 ? 15.393 24.754 29.909 1.00 22.23 236 ASP A CA 1
ATOM 1900 C C . ASP A 1 236 ? 15.167 24.907 31.410 1.00 21.89 236 ASP A C 1
ATOM 1901 O O . ASP A 1 236 ? 14.671 25.943 31.861 1.00 21.30 236 ASP A O 1
ATOM 1906 N N . LEU A 1 237 ? 15.523 23.885 32.184 1.00 20.19 237 LEU A N 1
ATOM 1907 C CA . LEU A 1 237 ? 15.268 23.901 33.623 1.00 21.82 237 LEU A CA 1
ATOM 1908 C C . LEU A 1 237 ? 16.018 25.000 34.388 1.00 23.20 237 LEU A C 1
ATOM 1909 O O . LEU A 1 237 ? 15.433 25.652 35.257 1.00 23.52 237 LEU A O 1
ATOM 1914 N N . PRO A 1 238 ? 17.319 25.209 34.096 1.00 24.09 238 PRO A N 1
ATOM 1915 C CA . PRO A 1 238 ? 18.050 26.275 34.792 1.00 27.32 238 PRO A CA 1
ATOM 1916 C C . PRO A 1 238 ? 17.368 27.621 34.601 1.00 28.95 238 PRO A C 1
ATOM 1917 O O . PRO A 1 238 ? 17.180 28.373 35.552 1.00 30.93 238 PRO A O 1
ATOM 1921 N N . ARG A 1 239 ? 16.992 27.913 33.361 1.00 32.24 239 ARG A N 1
ATOM 1922 C CA . ARG A 1 239 ? 16.230 29.113 33.044 1.00 34.38 239 ARG A CA 1
ATOM 1923 C C . ARG A 1 239 ? 14.925 29.144 33.839 1.00 34.53 239 ARG A C 1
ATOM 1924 O O . ARG A 1 239 ? 14.565 30.163 34.429 1.00 34.54 239 ARG A O 1
ATOM 1932 N N . LEU A 1 240 ? 14.218 28.019 33.850 1.00 33.01 240 LEU A N 1
ATOM 1933 C CA . LEU A 1 240 ? 12.954 27.916 34.570 1.00 32.61 240 LEU A CA 1
ATOM 1934 C C . LEU A 1 240 ? 13.130 28.282 36.043 1.00 33.17 240 LEU A C 1
ATOM 1935 O O . LEU A 1 240 ? 12.353 29.058 36.592 1.00 31.96 240 LEU A O 1
ATOM 1940 N N . VAL A 1 241 ? 14.150 27.717 36.681 1.00 34.75 241 VAL A N 1
ATOM 1941 C CA . VAL A 1 241 ? 14.365 27.933 38.108 1.00 39.02 241 VAL A CA 1
ATOM 1942 C C . VAL A 1 241 ? 14.609 29.407 38.424 1.00 41.19 241 VAL A C 1
ATOM 1943 O O . VAL A 1 241 ? 14.088 29.932 39.407 1.00 40.57 241 VAL A O 1
ATOM 1947 N N . ARG A 1 242 ? 15.401 30.070 37.590 1.00 44.78 242 ARG A N 1
ATOM 1948 C CA . ARG A 1 242 ? 15.651 31.500 37.754 1.00 49.85 242 ARG A CA 1
ATOM 1949 C C . ARG A 1 242 ? 14.349 32.294 37.616 1.00 53.44 242 ARG A C 1
ATOM 1950 O O . ARG A 1 242 ? 13.855 32.869 38.592 1.00 54.32 242 ARG A O 1
ATOM 1958 N N . GLY A 1 243 ? 13.791 32.320 36.406 1.00 55.79 243 GLY A N 1
ATOM 1959 C CA . GLY A 1 243 ? 12.534 33.017 36.186 1.00 58.00 243 GLY A CA 1
ATOM 1960 C C . GLY A 1 243 ? 11.485 32.617 37.208 1.00 60.35 243 GLY A C 1
ATOM 1961 O O . GLY A 1 243 ? 10.484 33.309 37.401 1.00 61.56 243 GLY A O 1
ATOM 1962 N N . MET A 1 244 ? 11.728 31.489 37.866 1.00 62.72 244 MET A N 1
ATOM 1963 C CA . MET A 1 244 ? 10.833 30.956 38.885 1.00 65.05 244 MET A CA 1
ATOM 1964 C C . MET A 1 244 ? 11.006 31.708 40.201 1.00 66.57 244 MET A C 1
ATOM 1965 O O . MET A 1 244 ? 10.117 32.450 40.624 1.00 67.07 244 MET A O 1
ATOM 1970 N N . ALA A 1 245 ? 12.156 31.505 40.841 1.00 67.99 245 ALA A N 1
ATOM 1971 C CA . ALA A 1 245 ? 12.448 32.104 42.141 1.00 69.71 245 ALA A CA 1
ATOM 1972 C C . ALA A 1 245 ? 11.992 33.559 42.206 1.00 71.23 245 ALA A C 1
ATOM 1973 O O . ALA A 1 245 ? 11.209 33.887 43.128 1.00 72.08 245 ALA A O 1
ATOM 1975 N N . MET B 1 1 ? -13.257 -28.167 48.584 1.00 45.91 1 MET B N 1
ATOM 1976 C CA . MET B 1 1 ? -13.780 -28.360 47.198 1.00 45.87 1 MET B CA 1
ATOM 1977 C C . MET B 1 1 ? -14.209 -27.022 46.598 1.00 41.97 1 MET B C 1
ATOM 1978 O O . MET B 1 1 ? -14.367 -26.033 47.315 1.00 42.27 1 MET B O 1
ATOM 1983 N N . ILE B 1 2 ? -14.398 -26.993 45.282 1.00 37.87 2 ILE B N 1
ATOM 1984 C CA . ILE B 1 2 ? -14.856 -25.781 44.620 1.00 34.32 2 ILE B CA 1
ATOM 1985 C C . ILE B 1 2 ? -16.334 -25.559 44.900 1.00 34.22 2 ILE B C 1
ATOM 1986 O O . ILE B 1 2 ? -17.186 -26.349 44.482 1.00 34.27 2 ILE B O 1
ATOM 1991 N N . LYS B 1 3 ? -16.629 -24.477 45.611 1.00 32.55 3 LYS B N 1
ATOM 1992 C CA . LYS B 1 3 ? -17.993 -24.153 45.994 1.00 32.53 3 LYS B CA 1
ATOM 1993 C C . LYS B 1 3 ? -18.531 -22.945 45.231 1.00 31.31 3 LYS B C 1
ATOM 1994 O O . LYS B 1 3 ? -19.741 -22.695 45.222 1.00 31.18 3 LYS B O 1
ATOM 2000 N N . ALA B 1 4 ? -17.635 -22.194 44.597 1.00 27.97 4 ALA B N 1
ATOM 2001 C CA . ALA B 1 4 ? -18.040 -20.992 43.875 1.00 27.07 4 ALA B CA 1
ATOM 2002 C C . ALA B 1 4 ? -17.183 -20.716 42.639 1.00 26.22 4 ALA B C 1
ATOM 2003 O O . ALA B 1 4 ? -15.964 -20.895 42.660 1.00 26.34 4 ALA B O 1
ATOM 2005 N N . VAL B 1 5 ? -17.832 -20.291 41.558 1.00 24.80 5 VAL B N 1
ATOM 2006 C CA . VAL B 1 5 ? -17.116 -19.833 40.375 1.00 22.22 5 VAL B CA 1
ATOM 2007 C C . VAL B 1 5 ? -17.300 -18.324 40.277 1.00 20.45 5 VAL B C 1
ATOM 2008 O O . VAL B 1 5 ? -18.419 -17.842 40.064 1.00 18.77 5 VAL B O 1
ATOM 2012 N N . VAL B 1 6 ? -16.201 -17.585 40.447 1.00 18.67 6 VAL B N 1
ATOM 2013 C CA . VAL B 1 6 ? -16.239 -16.125 40.447 1.00 15.88 6 VAL B CA 1
ATOM 2014 C C . VAL B 1 6 ? -15.584 -15.535 39.195 1.00 19.38 6 VAL B C 1
ATOM 2015 O O . VAL B 1 6 ? -14.418 -15.812 38.899 1.00 18.22 6 VAL B O 1
ATOM 2019 N N . PHE B 1 7 ? -16.340 -14.712 38.473 1.00 18.69 7 PHE B N 1
ATOM 2020 C CA . PHE B 1 7 ? -15.899 -14.200 37.187 1.00 17.10 7 PHE B CA 1
ATOM 2021 C C . PHE B 1 7 ? -15.444 -12.753 37.203 1.00 14.20 7 PHE B C 1
ATOM 2022 O O . PHE B 1 7 ? -16.065 -11.900 37.825 1.00 15.48 7 PHE B O 1
ATOM 2030 N N . ASP B 1 8 ? -14.347 -12.494 36.500 1.00 15.43 8 ASP B N 1
ATOM 2031 C CA . ASP B 1 8 ? -13.965 -11.142 36.121 1.00 14.13 8 ASP B CA 1
ATOM 2032 C C . ASP B 1 8 ? -15.023 -10.710 35.095 1.00 16.97 8 ASP B C 1
ATOM 2033 O O . ASP B 1 8 ? -15.620 -11.566 34.430 1.00 17.24 8 ASP B O 1
ATOM 2038 N N . ALA B 1 9 ? -15.276 -9.406 34.972 1.00 16.33 9 ALA B N 1
ATOM 2039 C CA . ALA B 1 9 ? -16.315 -8.932 34.052 1.00 17.48 9 ALA B CA 1
ATOM 2040 C C . ALA B 1 9 ? -15.779 -8.456 32.697 1.00 14.37 9 ALA B C 1
ATOM 2041 O O . ALA B 1 9 ? -15.967 -9.132 31.679 1.00 16.46 9 ALA B O 1
ATOM 2043 N N . TYR B 1 10 ? -15.124 -7.296 32.692 1.00 14.94 10 TYR B N 1
ATOM 2044 C CA . TYR B 1 10 ? -14.656 -6.666 31.456 1.00 15.07 10 TYR B CA 1
ATOM 2045 C C . TYR B 1 10 ? -13.568 -7.478 30.767 1.00 14.46 10 TYR B C 1
ATOM 2046 O O . TYR B 1 10 ? -12.473 -7.638 31.294 1.00 15.21 10 TYR B O 1
ATOM 2055 N N . GLY B 1 11 ? -13.883 -7.984 29.580 1.00 15.99 11 GLY B N 1
ATOM 2056 C CA . GLY B 1 11 ? -12.923 -8.767 28.829 1.00 17.93 11 GLY B CA 1
ATOM 2057 C C . GLY B 1 11 ? -13.095 -10.259 29.026 1.00 18.71 11 GLY B C 1
ATOM 2058 O O . GLY B 1 11 ? -12.618 -11.058 28.214 1.00 20.89 11 GLY B O 1
ATOM 2059 N N . THR B 1 12 ? -13.778 -10.647 30.098 1.00 15.98 12 THR B N 1
ATOM 2060 C CA . THR B 1 12 ? -13.959 -12.062 30.390 1.00 15.56 12 THR B CA 1
ATOM 2061 C C . THR B 1 12 ? -15.375 -12.537 30.070 1.00 14.92 12 THR B C 1
ATOM 2062 O O . THR B 1 12 ? -15.563 -13.459 29.279 1.00 16.77 12 THR B O 1
ATOM 2066 N N . LEU B 1 13 ? -16.362 -11.903 30.687 1.00 15.69 13 LEU B N 1
ATOM 2067 C CA . LEU B 1 13 ? -17.759 -12.206 30.396 1.00 18.83 13 LEU B CA 1
ATOM 2068 C C . LEU B 1 13 ? -18.293 -11.273 29.314 1.00 18.22 13 LEU B C 1
ATOM 2069 O O . LEU B 1 13 ? -19.227 -11.617 28.589 1.00 18.81 13 LEU B O 1
ATOM 2074 N N . PHE B 1 14 ? -17.683 -10.096 29.205 1.00 18.72 14 PHE B N 1
ATOM 2075 C CA . PHE B 1 14 ? -18.153 -9.055 28.294 1.00 17.97 14 PHE B CA 1
ATOM 2076 C C . PHE B 1 14 ? -17.065 -8.575 27.334 1.00 17.64 14 PHE B C 1
ATOM 2077 O O . PHE B 1 14 ? -15.908 -8.410 27.717 1.00 17.97 14 PHE B O 1
ATOM 2085 N N . ASP B 1 15 ? -17.459 -8.339 26.086 1.00 18.11 15 ASP B N 1
ATOM 2086 C CA . ASP B 1 15 ? -16.538 -7.978 25.011 1.00 16.55 15 ASP B CA 1
ATOM 2087 C C . ASP B 1 15 ? -16.274 -6.470 24.989 1.00 16.79 15 ASP B C 1
ATOM 2088 O O . ASP B 1 15 ? -17.151 -5.693 24.621 1.00 18.80 15 ASP B O 1
ATOM 2093 N N . VAL B 1 16 ? -15.071 -6.050 25.380 1.00 17.29 16 VAL B N 1
ATOM 2094 C CA . VAL B 1 16 ? -14.778 -4.617 25.451 1.00 16.99 16 VAL B CA 1
ATOM 2095 C C . VAL B 1 16 ? -14.555 -4.008 24.071 1.00 18.49 16 VAL B C 1
ATOM 2096 O O . VAL B 1 16 ? -14.326 -2.808 23.953 1.00 20.37 16 VAL B O 1
ATOM 2100 N N . GLN B 1 17 ? -14.612 -4.843 23.037 1.00 19.96 17 GLN B N 1
ATOM 2101 C CA . GLN B 1 17 ? -14.483 -4.388 21.649 1.00 21.99 17 GLN B CA 1
ATOM 2102 C C . GLN B 1 17 ? -15.849 -3.982 21.111 1.00 23.61 17 GLN B C 1
ATOM 2103 O O . GLN B 1 17 ? -15.947 -3.390 20.042 1.00 24.21 17 GLN B O 1
ATOM 2109 N N . SER B 1 18 ? -16.906 -4.315 21.849 1.00 23.41 18 SER B N 1
ATOM 2110 C CA . SER B 1 18 ? -18.262 -4.068 21.370 1.00 23.90 18 SER B CA 1
ATOM 2111 C C . SER B 1 18 ? -18.671 -2.604 21.485 1.00 23.23 18 SER B C 1
ATOM 2112 O O . SER B 1 18 ? -19.796 -2.248 21.145 1.00 26.12 18 SER B O 1
ATOM 2115 N N . VAL B 1 19 ? -17.761 -1.758 21.961 1.00 21.75 19 VAL B N 1
ATOM 2116 C CA . VAL B 1 19 ? -17.999 -0.314 21.973 1.00 21.80 19 VAL B CA 1
ATOM 2117 C C . VAL B 1 19 ? -17.617 0.277 20.611 1.00 23.54 19 VAL B C 1
ATOM 2118 O O . VAL B 1 19 ? -17.661 1.489 20.410 1.00 23.06 19 VAL B O 1
ATOM 2122 N N . ALA B 1 20 ? -17.239 -0.596 19.685 1.00 26.75 20 ALA B N 1
ATOM 2123 C CA . ALA B 1 20 ? -16.683 -0.176 18.405 1.00 30.30 20 ALA B CA 1
ATOM 2124 C C . ALA B 1 20 ? -17.621 0.716 17.601 1.00 32.44 20 ALA B C 1
ATOM 2125 O O . ALA B 1 20 ? -17.197 1.734 17.052 1.00 33.49 20 ALA B O 1
ATOM 2127 N N . ASP B 1 21 ? -18.893 0.336 17.523 1.00 35.80 21 ASP B N 1
ATOM 2128 C CA . ASP B 1 21 ? -19.863 1.096 16.739 1.00 37.57 21 ASP B CA 1
ATOM 2129 C C . ASP B 1 21 ? -20.007 2.523 17.272 1.00 37.17 21 ASP B C 1
ATOM 2130 O O . ASP B 1 21 ? -20.073 3.479 16.498 1.00 37.81 21 ASP B O 1
ATOM 2139 N N . ALA B 1 22 ? -20.034 2.660 18.594 1.00 35.63 22 ALA B N 1
ATOM 2140 C CA . ALA B 1 22 ? -20.163 3.962 19.246 1.00 34.45 22 ALA B CA 1
ATOM 2141 C C . ALA B 1 22 ? -18.899 4.827 19.148 1.00 36.35 22 ALA B C 1
ATOM 2142 O O . ALA B 1 22 ? -18.986 6.044 18.978 1.00 38.65 22 ALA B O 1
ATOM 2144 N N . THR B 1 23 ? -17.726 4.211 19.269 1.00 33.44 23 THR B N 1
ATOM 2145 C CA . THR B 1 23 ? -16.482 4.964 19.181 1.00 32.86 23 THR B CA 1
ATOM 2146 C C . THR B 1 23 ? -16.244 5.437 17.749 1.00 34.73 23 THR B C 1
ATOM 2147 O O . THR B 1 23 ? -15.698 6.521 17.526 1.00 33.41 23 THR B O 1
ATOM 2151 N N . GLU B 1 24 ? -16.656 4.620 16.783 1.00 34.09 24 GLU B N 1
ATOM 2152 C CA . GLU B 1 24 ? -16.509 4.965 15.375 1.00 37.00 24 GLU B CA 1
ATOM 2153 C C . GLU B 1 24 ? -17.263 6.265 15.095 1.00 40.35 24 GLU B C 1
ATOM 2154 O O . GLU B 1 24 ? -17.039 6.914 14.074 1.00 42.04 24 GLU B O 1
ATOM 2160 N N . ARG B 1 25 ? -18.141 6.649 16.023 1.00 43.07 25 ARG B N 1
ATOM 2161 C CA . ARG B 1 25 ? -18.908 7.890 15.911 1.00 43.45 25 ARG B CA 1
ATOM 2162 C C . ARG B 1 25 ? -18.158 9.122 16.407 1.00 43.00 25 ARG B C 1
ATOM 2163 O O . ARG B 1 25 ? -18.195 10.169 15.763 1.00 42.69 25 ARG B O 1
ATOM 2171 N N . ALA B 1 26 ? -17.494 9.005 17.556 1.00 43.01 26 ALA B N 1
ATOM 2172 C CA . ALA B 1 26 ? -16.724 10.126 18.111 1.00 40.73 26 ALA B CA 1
ATOM 2173 C C . ALA B 1 26 ? -15.593 10.515 17.161 1.00 37.79 26 ALA B C 1
ATOM 2174 O O . ALA B 1 26 ? -15.090 11.640 17.206 1.00 33.58 26 ALA B O 1
ATOM 2176 N N . TYR B 1 27 ? -15.199 9.575 16.304 1.00 36.65 27 TYR B N 1
ATOM 2177 C CA . TYR B 1 27 ? -14.183 9.845 15.302 1.00 35.75 27 TYR B CA 1
ATOM 2178 C C . TYR B 1 27 ? -14.244 8.826 14.163 1.00 34.27 27 TYR B C 1
ATOM 2179 O O . TYR B 1 27 ? -13.614 7.768 14.222 1.00 32.96 27 TYR B O 1
ATOM 2188 N N . PRO B 1 28 ? -15.023 9.127 13.111 1.00 31.54 28 PRO B N 1
ATOM 2189 C CA . PRO B 1 28 ? -15.099 8.205 11.975 1.00 27.47 28 PRO B CA 1
ATOM 2190 C C . PRO B 1 28 ? -13.690 7.912 11.484 1.00 23.04 28 PRO B C 1
ATOM 2191 O O . PRO B 1 28 ? -12.877 8.822 11.342 1.00 25.44 28 PRO B O 1
ATOM 2195 N N . GLY B 1 29 ? -13.394 6.643 11.248 1.00 21.10 29 GLY B N 1
ATOM 2196 C CA . GLY B 1 29 ? -12.054 6.273 10.836 1.00 21.54 29 GLY B CA 1
ATOM 2197 C C . GLY B 1 29 ? -11.125 5.958 12.000 1.00 23.15 29 GLY B C 1
ATOM 2198 O O . GLY B 1 29 ? -10.042 5.411 11.796 1.00 25.31 29 GLY B O 1
ATOM 2199 N N . ARG B 1 30 ? -11.535 6.290 13.222 1.00 23.34 30 ARG B N 1
ATOM 2200 C CA . ARG B 1 30 ? -10.684 6.044 14.384 1.00 23.60 30 ARG B CA 1
ATOM 2201 C C . ARG B 1 30 ? -11.336 5.219 15.481 1.00 21.30 30 ARG B C 1
ATOM 2202 O O . ARG B 1 30 ? -10.847 5.182 16.607 1.00 20.35 30 ARG B O 1
ATOM 2210 N N . GLY B 1 31 ? -12.433 4.552 15.148 1.00 20.75 31 GLY B N 1
ATOM 2211 C CA . GLY B 1 31 ? -13.122 3.735 16.129 1.00 19.49 31 GLY B CA 1
ATOM 2212 C C . GLY B 1 31 ? -12.232 2.658 16.724 1.00 19.77 31 GLY B C 1
ATOM 2213 O O . GLY B 1 31 ? -12.234 2.454 17.939 1.00 18.86 31 GLY B O 1
ATOM 2214 N N . GLU B 1 32 ? -11.474 1.961 15.882 1.00 19.36 32 GLU B N 1
ATOM 2215 C CA . GLU B 1 32 ? -10.597 0.894 16.366 1.00 21.50 32 GLU B CA 1
ATOM 2216 C C . GLU B 1 32 ? -9.538 1.452 17.309 1.00 18.23 32 GLU B C 1
ATOM 2217 O O . GLU B 1 32 ? -9.310 0.910 18.393 1.00 18.58 32 GLU B O 1
ATOM 2223 N N . TYR B 1 33 ? -8.885 2.528 16.884 1.00 16.23 33 TYR B N 1
ATOM 2224 C CA . TYR B 1 33 ? -7.876 3.171 17.714 1.00 15.07 33 TYR B CA 1
ATOM 2225 C C . TYR B 1 33 ? -8.458 3.509 19.076 1.00 12.95 33 TYR B C 1
ATOM 2226 O O . TYR B 1 33 ? -7.893 3.153 20.106 1.00 14.90 33 TYR B O 1
ATOM 2235 N N . ILE B 1 34 ? -9.590 4.205 19.076 1.00 12.47 34 ILE B N 1
ATOM 2236 C CA . ILE B 1 34 ? -10.184 4.687 20.313 1.00 12.80 34 ILE B CA 1
ATOM 2237 C C . ILE B 1 34 ? -10.512 3.521 21.246 1.00 15.21 34 ILE B C 1
ATOM 2238 O O . ILE B 1 34 ? -10.201 3.551 22.438 1.00 14.10 34 ILE B O 1
ATOM 2243 N N . THR B 1 35 ? -11.132 2.490 20.690 1.00 13.75 35 THR B N 1
ATOM 2244 C CA . THR B 1 35 ? -11.495 1.322 21.466 1.00 14.60 35 THR B CA 1
ATOM 2245 C C . THR B 1 35 ? -10.290 0.753 22.216 1.00 14.95 35 THR B C 1
ATOM 2246 O O . THR B 1 35 ? -10.399 0.397 23.389 1.00 16.02 35 THR B O 1
ATOM 2250 N N . GLN B 1 36 ? -9.141 0.675 21.548 1.00 13.61 36 GLN B N 1
ATOM 2251 C CA . GLN B 1 36 ? -7.966 0.024 22.138 1.00 12.82 36 GLN B CA 1
ATOM 2252 C C . GLN B 1 36 ? -7.344 0.868 23.245 1.00 10.73 36 GLN B C 1
ATOM 2253 O O . GLN B 1 36 ? -7.068 0.375 24.342 1.00 11.25 36 GLN B O 1
ATOM 2259 N N . VAL B 1 37 ? -7.129 2.146 22.946 1.00 10.53 37 VAL B N 1
ATOM 2260 C CA . VAL B 1 37 ? -6.493 3.062 23.884 1.00 10.76 37 VAL B CA 1
ATOM 2261 C C . VAL B 1 37 ? -7.384 3.336 25.086 1.00 10.69 37 VAL B C 1
ATOM 2262 O O . VAL B 1 37 ? -6.909 3.439 26.212 1.00 11.35 37 VAL B O 1
ATOM 2266 N N . TRP B 1 38 ? -8.682 3.446 24.841 1.00 11.48 38 TRP B N 1
ATOM 2267 C CA . TRP B 1 38 ? -9.638 3.675 25.916 1.00 10.63 38 TRP B CA 1
ATOM 2268 C C . TRP B 1 38 ? -9.511 2.552 26.942 1.00 11.00 38 TRP B C 1
ATOM 2269 O O . TRP B 1 38 ? -9.401 2.804 28.140 1.00 11.13 38 TRP B O 1
ATOM 2280 N N . ARG B 1 39 ? -9.524 1.313 26.458 1.00 10.06 39 ARG B N 1
ATOM 2281 C CA . ARG B 1 39 ? -9.428 0.146 27.336 1.00 11.85 39 ARG B CA 1
ATOM 2282 C C . ARG B 1 39 ? -8.075 0.086 28.058 1.00 10.46 39 ARG B C 1
ATOM 2283 O O . ARG B 1 39 ? -8.019 -0.129 29.269 1.00 10.01 39 ARG B O 1
ATOM 2291 N N . GLN B 1 40 ? -6.993 0.285 27.310 1.00 10.39 40 GLN B N 1
ATOM 2292 C CA . GLN B 1 40 ? -5.650 0.305 27.888 1.00 10.11 40 GLN B CA 1
ATOM 2293 C C . GLN B 1 40 ? -5.529 1.359 29.000 1.00 10.13 40 GLN B C 1
ATOM 2294 O O . GLN B 1 40 ? -5.018 1.079 30.080 1.00 10.16 40 GLN B O 1
ATOM 2300 N N . LYS B 1 41 ? -6.015 2.567 28.742 1.00 8.84 41 LYS B N 1
ATOM 2301 C CA . LYS B 1 41 ? -5.913 3.637 29.729 1.00 9.83 41 LYS B CA 1
ATOM 2302 C C . LYS B 1 41 ? -6.878 3.453 30.897 1.00 10.00 41 LYS B C 1
ATOM 2303 O O . LYS B 1 41 ? -6.599 3.888 32.013 1.00 11.09 41 LYS B O 1
ATOM 2309 N N . GLN B 1 42 ? -8.017 2.821 30.635 1.00 9.46 42 GLN B N 1
ATOM 2310 C CA . GLN B 1 42 ? -8.948 2.478 31.699 1.00 10.57 42 GLN B CA 1
ATOM 2311 C C . GLN B 1 42 ? -8.199 1.601 32.706 1.00 10.36 42 GLN B C 1
ATOM 2312 O O . GLN B 1 42 ? -8.218 1.867 33.907 1.00 10.81 42 GLN B O 1
ATOM 2318 N N . LEU B 1 43 ? -7.524 0.564 32.208 1.00 9.95 43 LEU B N 1
ATOM 2319 C CA . LEU B 1 43 ? -6.716 -0.304 33.068 1.00 10.10 43 LEU B CA 1
ATOM 2320 C C . LEU B 1 43 ? -5.597 0.464 33.774 1.00 9.66 43 LEU B C 1
ATOM 2321 O O . LEU B 1 43 ? -5.469 0.389 34.991 1.00 9.35 43 LEU B O 1
ATOM 2326 N N . GLU B 1 44 ? -4.789 1.210 33.022 1.00 10.20 44 GLU B N 1
ATOM 2327 C CA . GLU B 1 44 ? -3.674 1.944 33.624 1.00 8.46 44 GLU B CA 1
ATOM 2328 C C . GLU B 1 44 ? -4.130 2.886 34.722 1.00 9.24 44 GLU B C 1
ATOM 2329 O O . GLU B 1 44 ? -3.491 2.990 35.767 1.00 10.66 44 GLU B O 1
ATOM 2335 N N . TYR B 1 45 ? -5.234 3.583 34.480 1.00 10.92 45 TYR B N 1
ATOM 2336 C CA . TYR B 1 45 ? -5.735 4.546 35.447 1.00 11.03 45 TYR B CA 1
ATOM 2337 C C . TYR B 1 45 ? -6.276 3.873 36.704 1.00 9.71 45 TYR B C 1
ATOM 2338 O O . TYR B 1 45 ? -6.149 4.416 37.799 1.00 11.20 45 TYR B O 1
ATOM 2347 N N . SER B 1 46 ? -6.868 2.695 36.557 1.00 10.24 46 SER B N 1
ATOM 2348 C CA . SER B 1 46 ? -7.332 1.969 37.729 1.00 10.48 46 SER B CA 1
ATOM 2349 C C . SER B 1 46 ? -6.123 1.588 38.588 1.00 10.83 46 SER B C 1
ATOM 2350 O O . SER B 1 46 ? -6.142 1.750 39.808 1.00 13.17 46 SER B O 1
ATOM 2353 N N . TRP B 1 47 ? -5.062 1.102 37.946 1.00 11.47 47 TRP B N 1
ATOM 2354 C CA . TRP B 1 47 ? -3.854 0.698 38.668 1.00 10.35 47 TRP B CA 1
ATOM 2355 C C . TRP B 1 47 ? -3.166 1.885 39.322 1.00 10.25 47 TRP B C 1
ATOM 2356 O O . TRP B 1 47 ? -2.752 1.812 40.474 1.00 12.21 47 TRP B O 1
ATOM 2367 N N . LEU B 1 48 ? -3.035 2.973 38.572 1.00 10.82 48 LEU B N 1
ATOM 2368 C CA . LEU B 1 48 ? -2.270 4.135 39.024 1.00 10.16 48 LEU B CA 1
ATOM 2369 C C . LEU B 1 48 ? -2.993 4.935 40.106 1.00 10.74 48 LEU B C 1
ATOM 2370 O O . LEU B 1 48 ? -2.366 5.401 41.058 1.00 12.56 48 LEU B O 1
ATOM 2375 N N . ARG B 1 49 ? -4.310 5.087 39.971 1.00 11.54 49 ARG B N 1
ATOM 2376 C CA . ARG B 1 49 ? -5.092 5.728 41.028 1.00 11.87 49 ARG B CA 1
ATOM 2377 C C . ARG B 1 49 ? -4.965 4.919 42.319 1.00 13.98 49 ARG B C 1
ATOM 2378 O O . ARG B 1 49 ? -4.714 5.479 43.384 1.00 14.75 49 ARG B O 1
ATOM 2386 N N . ALA B 1 50 ? -5.118 3.600 42.230 1.00 12.81 50 ALA B N 1
ATOM 2387 C CA . ALA B 1 50 ? -5.011 2.753 43.421 1.00 14.52 50 ALA B CA 1
ATOM 2388 C C . ALA B 1 50 ? -3.611 2.797 44.048 1.00 14.46 50 ALA B C 1
ATOM 2389 O O . ALA B 1 50 ? -3.471 2.887 45.260 1.00 16.68 50 ALA B O 1
ATOM 2391 N N . LEU B 1 51 ? -2.574 2.737 43.227 1.00 12.85 51 LEU B N 1
ATOM 2392 C CA . LEU B 1 51 ? -1.211 2.713 43.753 1.00 12.96 51 LEU B CA 1
ATOM 2393 C C . LEU B 1 51 ? -0.808 4.051 44.399 1.00 14.95 51 LEU B C 1
ATOM 2394 O O . LEU B 1 51 ? 0.021 4.082 45.304 1.00 16.69 51 LEU B O 1
ATOM 2399 N N . MET B 1 52 ? -1.403 5.151 43.941 1.00 17.04 52 MET B N 1
ATOM 2400 C CA . MET B 1 52 ? -1.172 6.475 44.541 1.00 16.48 52 MET B CA 1
ATOM 2401 C C . MET B 1 52 ? -1.982 6.681 45.815 1.00 17.99 52 MET B C 1
ATOM 2402 O O . MET B 1 52 ? -1.717 7.604 46.579 1.00 22.16 52 MET B O 1
ATOM 2407 N N . GLY B 1 53 ? -2.994 5.847 46.022 1.00 18.37 53 GLY B N 1
ATOM 2408 C CA . GLY B 1 53 ? -3.886 6.051 47.147 1.00 19.13 53 GLY B CA 1
ATOM 2409 C C . GLY B 1 53 ? -4.905 7.141 46.853 1.00 21.85 53 GLY B C 1
ATOM 2410 O O . GLY B 1 53 ? -5.370 7.834 47.760 1.00 20.56 53 GLY B O 1
ATOM 2411 N N . ARG B 1 54 ? -5.250 7.286 45.576 1.00 18.77 54 ARG B N 1
ATOM 2412 C CA . ARG B 1 54 ? -6.212 8.284 45.131 1.00 19.12 54 ARG B CA 1
ATOM 2413 C C . ARG B 1 54 ? -7.339 7.611 44.354 1.00 19.58 54 ARG B C 1
ATOM 2414 O O . ARG B 1 54 ? -7.485 7.826 43.151 1.00 18.41 54 ARG B O 1
ATOM 2422 N N . TYR B 1 55 ? -8.134 6.795 45.045 1.00 16.94 55 TYR B N 1
ATOM 2423 C CA . TYR B 1 55 ? -9.222 6.062 44.406 1.00 16.68 55 TYR B CA 1
ATOM 2424 C C . TYR B 1 55 ? -10.320 6.986 43.871 1.00 17.75 55 TYR B C 1
ATOM 2425 O O . TYR B 1 55 ? -10.613 8.034 44.448 1.00 19.92 55 TYR B O 1
ATOM 2434 N N . ALA B 1 56 ? -10.902 6.582 42.747 1.00 16.53 56 ALA B N 1
ATOM 2435 C CA . ALA B 1 56 ? -12.147 7.142 42.226 1.00 16.05 56 ALA B CA 1
ATOM 2436 C C . ALA B 1 56 ? -12.802 5.933 41.567 1.00 17.15 56 ALA B C 1
ATOM 2437 O O . ALA B 1 56 ? -12.091 5.037 41.112 1.00 15.98 56 ALA B O 1
ATOM 2439 N N . ASP B 1 57 ? -14.129 5.863 41.519 1.00 15.83 57 ASP B N 1
ATOM 2440 C CA . ASP B 1 57 ? -14.724 4.626 41.037 1.00 15.63 57 ASP B CA 1
ATOM 2441 C C . ASP B 1 57 ? -14.519 4.425 39.542 1.00 13.67 57 ASP B C 1
ATOM 2442 O O . ASP B 1 57 ? -14.062 5.320 38.845 1.00 14.01 57 ASP B O 1
ATOM 2447 N N . PHE B 1 58 ? -14.846 3.232 39.064 1.00 15.29 58 PHE B N 1
ATOM 2448 C CA . PHE B 1 58 ? -14.579 2.859 37.684 1.00 14.82 58 PHE B CA 1
ATOM 2449 C C . PHE B 1 58 ? -15.322 3.737 36.680 1.00 18.24 58 PHE B C 1
ATOM 2450 O O . PHE B 1 58 ? -14.909 3.841 35.525 1.00 17.45 58 PHE B O 1
A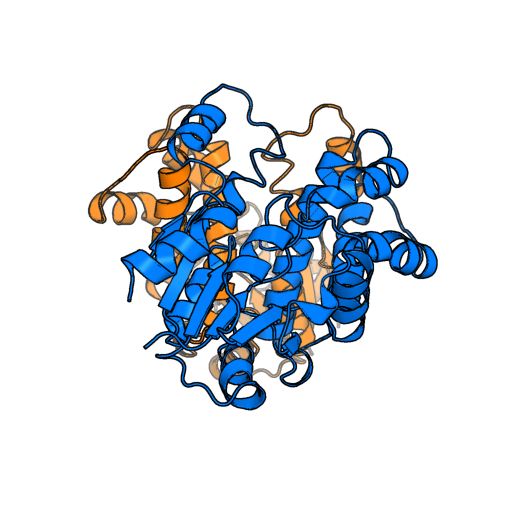TOM 2458 N N . TRP B 1 59 ? -16.416 4.364 37.109 1.00 17.31 59 TRP B N 1
ATOM 2459 C CA . TRP B 1 59 ? -17.145 5.256 36.211 1.00 18.62 59 TRP B CA 1
ATOM 2460 C C . TRP B 1 59 ? -16.323 6.513 35.933 1.00 18.13 59 TRP B C 1
ATOM 2461 O O . TRP B 1 59 ? -16.262 6.994 34.800 1.00 16.38 59 TRP B O 1
ATOM 2472 N N . SER B 1 60 ? -15.695 7.042 36.976 1.00 17.87 60 SER B N 1
ATOM 2473 C CA . SER B 1 60 ? -14.772 8.162 36.839 1.00 18.80 60 SER B CA 1
ATOM 2474 C C . SER B 1 60 ? -13.541 7.741 36.028 1.00 17.81 60 SER B C 1
ATOM 2475 O O . SER B 1 60 ? -13.109 8.447 35.114 1.00 15.71 60 SER B O 1
ATOM 2478 N N . VAL B 1 61 ? -12.970 6.589 36.372 1.00 16.75 61 VAL B N 1
ATOM 2479 C CA . VAL B 1 61 ? -11.841 6.045 35.613 1.00 15.34 61 VAL B CA 1
ATOM 2480 C C . VAL B 1 61 ? -12.170 5.906 34.127 1.00 14.34 61 VAL B C 1
ATOM 2481 O O . VAL B 1 61 ? -11.384 6.324 33.273 1.00 14.52 61 VAL B O 1
ATOM 2485 N N . THR B 1 62 ? -13.330 5.326 33.821 1.00 14.39 62 THR B N 1
ATOM 2486 C CA . THR B 1 62 ? -13.731 5.085 32.433 1.00 14.25 62 THR B CA 1
ATOM 2487 C C . THR B 1 62 ? -13.842 6.385 31.641 1.00 14.51 62 THR B C 1
ATOM 2488 O O . THR B 1 62 ? -13.450 6.442 30.478 1.00 13.63 62 THR B O 1
ATOM 2492 N N . ARG B 1 63 ? -14.372 7.427 32.274 1.00 15.29 63 ARG B N 1
ATOM 2493 C CA . ARG B 1 63 ? -14.522 8.718 31.606 1.00 16.53 63 ARG B CA 1
ATOM 2494 C C . ARG B 1 63 ? -13.195 9.462 31.475 1.00 15.33 63 ARG B C 1
ATOM 2495 O O . ARG B 1 63 ? -12.966 10.149 30.481 1.00 16.72 63 ARG B O 1
ATOM 2503 N N . GLU B 1 64 ? -12.327 9.338 32.477 1.00 14.22 64 GLU B N 1
ATOM 2504 C CA . GLU B 1 64 ? -11.004 9.956 32.405 1.00 14.68 64 GLU B CA 1
ATOM 2505 C C . GLU B 1 64 ? -10.196 9.315 31.277 1.00 12.54 64 GLU B C 1
ATOM 2506 O O . GLU B 1 64 ? -9.495 10.000 30.532 1.00 12.48 64 GLU B O 1
ATOM 2512 N N . ALA B 1 65 ? -10.301 7.993 31.162 1.00 13.14 65 ALA B N 1
ATOM 2513 C CA . ALA B 1 65 ? -9.590 7.267 30.120 1.00 11.37 65 ALA B CA 1
ATOM 2514 C C . ALA B 1 65 ? -10.120 7.657 28.747 1.00 12.84 65 ALA B C 1
ATOM 2515 O O . ALA B 1 65 ? -9.347 7.790 27.799 1.00 13.10 65 ALA B O 1
ATOM 2517 N N . LEU B 1 66 ? -11.435 7.836 28.633 1.00 12.26 66 LEU B N 1
ATOM 2518 C CA . LEU B 1 66 ? -12.020 8.258 27.359 1.00 11.38 66 LEU B CA 1
ATOM 2519 C C . LEU B 1 66 ? -11.556 9.671 27.007 1.00 12.51 66 LEU B C 1
ATOM 2520 O O . LEU B 1 66 ? -11.237 9.960 25.858 1.00 13.35 66 LEU B O 1
ATOM 2525 N N . ALA B 1 67 ? -11.510 10.549 28.002 1.00 11.99 67 ALA B N 1
ATOM 2526 C CA . ALA B 1 67 ? -11.062 11.919 27.777 1.00 13.25 67 ALA B CA 1
ATOM 2527 C C . ALA B 1 67 ? -9.621 11.944 27.266 1.00 13.60 67 ALA B C 1
ATOM 2528 O O . ALA B 1 67 ? -9.279 12.706 26.361 1.00 12.24 67 ALA B O 1
ATOM 2530 N N . TYR B 1 68 ? -8.773 11.110 27.858 1.00 13.82 68 TYR B N 1
ATOM 2531 C CA . TYR B 1 68 ? -7.384 11.017 27.432 1.00 11.17 68 TYR B CA 1
ATOM 2532 C C . TYR B 1 68 ? -7.301 10.564 25.974 1.00 11.07 68 TYR B C 1
ATOM 2533 O O . TYR B 1 68 ? -6.628 11.180 25.144 1.00 11.60 68 TYR B O 1
ATOM 2542 N N . THR B 1 69 ? -8.010 9.483 25.677 1.00 12.64 69 THR B N 1
ATOM 2543 C CA . THR B 1 69 ? -7.998 8.869 24.355 1.00 13.39 69 THR B CA 1
ATOM 2544 C C . THR B 1 69 ? -8.433 9.854 23.271 1.00 12.76 69 THR B C 1
ATOM 2545 O O . THR B 1 69 ? -7.738 10.035 22.271 1.00 11.77 69 THR B O 1
ATOM 2549 N N . LEU B 1 70 ? -9.579 10.494 23.475 1.00 13.55 70 LEU B N 1
ATOM 2550 C CA . LEU B 1 70 ? -10.064 11.483 22.516 1.00 14.50 70 LEU B CA 1
ATOM 2551 C C . LEU B 1 70 ? -9.123 12.689 22.449 1.00 13.37 70 LEU B C 1
ATOM 2552 O O . LEU B 1 70 ? -8.988 13.325 21.407 1.00 14.95 70 LEU B O 1
ATOM 2557 N N . GLY B 1 71 ? -8.464 12.989 23.565 1.00 14.35 71 GLY B N 1
ATOM 2558 C CA . GLY B 1 71 ? -7.515 14.087 23.600 1.00 12.38 71 GLY B CA 1
ATOM 2559 C C . GLY B 1 71 ? -6.306 13.840 22.720 1.00 13.10 71 GLY B C 1
ATOM 2560 O O . GLY B 1 71 ? -5.767 14.772 22.130 1.00 13.96 71 GLY B O 1
ATOM 2561 N N . THR B 1 72 ? -5.872 12.586 22.615 1.00 12.06 72 THR B N 1
ATOM 2562 C CA . THR B 1 72 ? -4.731 12.270 21.755 1.00 11.51 72 THR B CA 1
ATOM 2563 C C . THR B 1 72 ? -5.043 12.644 20.313 1.00 11.45 72 THR B C 1
ATOM 2564 O O . THR B 1 72 ? -4.151 12.994 19.549 1.00 11.90 72 THR B O 1
ATOM 2568 N N . LEU B 1 73 ? -6.324 12.578 19.967 1.00 12.32 73 LEU B N 1
ATOM 2569 C CA . LEU B 1 73 ? -6.810 12.898 18.623 1.00 15.81 73 LEU B CA 1
ATOM 2570 C C . LEU B 1 73 ? -7.039 14.401 18.423 1.00 17.12 73 LEU B C 1
ATOM 2571 O O . LEU B 1 73 ? -7.407 14.838 17.331 1.00 17.01 73 LEU B O 1
ATOM 2576 N N . GLY B 1 74 ? -6.825 15.180 19.485 1.00 17.49 74 GLY B N 1
ATOM 2577 C CA . GLY B 1 74 ? -6.988 16.621 19.407 1.00 18.54 74 GLY B CA 1
ATOM 2578 C C . GLY B 1 74 ? -8.374 17.110 19.785 1.00 21.64 74 GLY B C 1
ATOM 2579 O O . GLY B 1 74 ? -8.706 18.275 19.578 1.00 22.53 74 GLY B O 1
ATOM 2580 N N . LEU B 1 75 ? -9.191 16.221 20.337 1.00 22.63 75 LEU B N 1
ATOM 2581 C CA . LEU B 1 75 ? -10.536 16.588 20.751 1.00 25.42 75 LEU B CA 1
ATOM 2582 C C . LEU B 1 75 ? -10.539 17.090 22.187 1.00 27.71 75 LEU B C 1
ATOM 2583 O O . LEU B 1 75 ? -9.610 16.829 22.955 1.00 29.03 75 LEU B O 1
ATOM 2588 N N . GLU B 1 76 ? -11.582 17.832 22.531 1.00 29.24 76 GLU B N 1
ATOM 2589 C CA . GLU B 1 76 ? -11.752 18.366 23.873 1.00 34.13 76 GLU B CA 1
ATOM 2590 C C . GLU B 1 76 ? -13.239 18.364 24.211 1.00 35.01 76 GLU B C 1
ATOM 2591 O O . GLU B 1 76 ? -13.842 19.422 24.389 1.00 33.17 76 GLU B O 1
ATOM 2597 N N . PRO B 1 77 ? -13.848 17.168 24.297 1.00 36.75 77 PRO B N 1
ATOM 2598 C CA . PRO B 1 77 ? -15.274 16.993 24.601 1.00 37.97 77 PRO B CA 1
ATOM 2599 C C . PRO B 1 77 ? -15.621 17.344 26.050 1.00 37.16 77 PRO B C 1
ATOM 2600 O O . PRO B 1 77 ? -14.796 17.188 26.955 1.00 37.49 77 PRO B O 1
ATOM 2604 N N . ASP B 1 78 ? -16.841 17.825 26.267 1.00 36.85 78 ASP B N 1
ATOM 2605 C CA . ASP B 1 78 ? -17.261 18.226 27.605 1.00 36.18 78 ASP B CA 1
ATOM 2606 C C . ASP B 1 78 ? -17.737 17.025 28.415 1.00 33.47 78 ASP B C 1
ATOM 2607 O O . ASP B 1 78 ? -17.921 15.931 27.872 1.00 31.12 78 ASP B O 1
ATOM 2612 N N . GLU B 1 79 ? -17.948 17.239 29.712 1.00 29.43 79 GLU B N 1
ATOM 2613 C CA . GLU B 1 79 ? -18.328 16.159 30.607 1.00 28.04 79 GLU B CA 1
ATOM 2614 C C . GLU B 1 79 ? -19.613 15.479 30.171 1.00 28.36 79 GLU B C 1
ATOM 2615 O O . GLU B 1 79 ? -19.744 14.259 30.263 1.00 27.79 79 GLU B O 1
ATOM 2626 N N . SER B 1 80 ? -20.565 16.267 29.691 1.00 29.73 80 SER B N 1
ATOM 2627 C CA . SER B 1 80 ? -21.826 15.710 29.226 1.00 30.04 80 SER B CA 1
ATOM 2628 C C . SER B 1 80 ? -21.580 14.691 28.116 1.00 28.62 80 SER B C 1
ATOM 2629 O O . SER B 1 80 ? -22.133 13.591 28.134 1.00 27.00 80 SER B O 1
ATOM 2632 N N . PHE B 1 81 ? -20.746 15.065 27.151 1.00 26.55 81 PHE B N 1
ATOM 2633 C CA . PHE B 1 81 ? -20.427 14.184 26.033 1.00 26.65 81 PHE B CA 1
ATOM 2634 C C . PHE B 1 81 ? -19.738 12.908 26.518 1.00 25.30 81 PHE B C 1
ATOM 2635 O O . PHE B 1 81 ? -20.064 11.810 26.071 1.00 23.88 81 PHE B O 1
ATOM 2643 N N . LEU B 1 82 ? -18.782 13.067 27.427 1.00 24.62 82 LEU B N 1
ATOM 2644 C CA . LEU B 1 82 ? -18.049 11.939 27.991 1.00 23.83 82 LEU B CA 1
ATOM 2645 C C . LEU B 1 82 ? -18.981 10.975 28.725 1.00 24.71 82 LEU B C 1
ATOM 2646 O O . LEU B 1 82 ? -18.900 9.755 28.544 1.00 23.71 82 LEU B O 1
ATOM 2651 N N . ALA B 1 83 ? -19.874 11.521 29.545 1.00 25.82 83 ALA B N 1
ATOM 2652 C CA . ALA B 1 83 ? -20.815 10.689 30.289 1.00 27.36 83 ALA B CA 1
ATOM 2653 C C . ALA B 1 83 ? -21.738 9.904 29.349 1.00 27.52 83 ALA B C 1
ATOM 2654 O O . ALA B 1 83 ? -22.063 8.739 29.609 1.00 29.82 83 ALA B O 1
ATOM 2656 N N . ASP B 1 84 ? -22.153 10.535 28.253 1.00 25.87 84 ASP B N 1
ATOM 2657 C CA . ASP B 1 84 ? -23.050 9.882 27.306 1.00 26.06 84 ASP B CA 1
ATOM 2658 C C . ASP B 1 84 ? -22.347 8.762 26.555 1.00 23.49 84 ASP B C 1
ATOM 2659 O O . ASP B 1 84 ? -22.898 7.671 26.376 1.00 22.86 84 ASP B O 1
ATOM 2664 N N . MET B 1 85 ? -21.131 9.043 26.097 1.00 21.64 85 MET B N 1
ATOM 2665 C CA . MET B 1 85 ? -20.375 8.070 25.323 1.00 20.34 85 MET B CA 1
ATOM 2666 C C . MET B 1 85 ? -19.910 6.920 26.203 1.00 18.26 85 MET B C 1
ATOM 2667 O O . MET B 1 85 ? -19.912 5.772 25.772 1.00 19.24 85 MET B O 1
ATOM 2672 N N . ALA B 1 86 ? -19.530 7.229 27.440 1.00 19.07 86 ALA B N 1
ATOM 2673 C CA . ALA B 1 86 ? -19.015 6.212 28.349 1.00 19.34 86 ALA B CA 1
ATOM 2674 C C . ALA B 1 86 ? -20.068 5.153 28.646 1.00 18.94 86 ALA B C 1
ATOM 2675 O O . ALA B 1 86 ? -19.737 4.021 28.996 1.00 20.60 86 ALA B O 1
ATOM 2677 N N . GLN B 1 87 ? -21.339 5.511 28.491 1.00 20.89 87 GLN B N 1
ATOM 2678 C CA . GLN B 1 87 ? -22.424 4.546 28.687 1.00 22.45 87 GLN B CA 1
ATOM 2679 C C . GLN B 1 87 ? -22.217 3.311 27.810 1.00 23.03 87 GLN B C 1
ATOM 2680 O O . GLN B 1 87 ? -22.816 2.264 28.058 1.00 23.08 87 GLN B O 1
ATOM 2686 N N . ALA B 1 88 ? -21.376 3.429 26.784 1.00 21.53 88 ALA B N 1
ATOM 2687 C CA . ALA B 1 88 ? -21.089 2.280 25.926 1.00 21.59 88 ALA B CA 1
ATOM 2688 C C . ALA B 1 88 ? -20.550 1.134 26.782 1.00 19.31 88 ALA B C 1
ATOM 2689 O O . ALA B 1 88 ? -20.820 -0.034 26.498 1.00 21.06 88 ALA B O 1
ATOM 2691 N N . TYR B 1 89 ? -19.814 1.470 27.841 1.00 19.23 89 TYR B N 1
ATOM 2692 C CA . TYR B 1 89 ? -19.222 0.445 28.702 1.00 20.15 89 TYR B CA 1
ATOM 2693 C C . TYR B 1 89 ? -20.241 -0.273 29.572 1.00 21.14 89 TYR B C 1
ATOM 2694 O O . TYR B 1 89 ? -19.941 -1.324 30.145 1.00 20.45 89 TYR B O 1
ATOM 2703 N N . ASN B 1 90 ? -21.449 0.280 29.654 1.00 21.58 90 ASN B N 1
ATOM 2704 C CA . ASN B 1 90 ? -22.525 -0.371 30.394 1.00 23.34 90 ASN B CA 1
ATOM 2705 C C . ASN B 1 90 ? -23.437 -1.195 29.479 1.00 24.46 90 ASN B C 1
ATOM 2706 O O . ASN B 1 90 ? -24.474 -1.700 29.918 1.00 22.77 90 ASN B O 1
ATOM 2711 N N . ARG B 1 91 ? -23.039 -1.350 28.216 1.00 24.29 91 ARG B N 1
ATOM 2712 C CA . ARG B 1 91 ? -23.828 -2.123 27.258 1.00 25.95 91 ARG B CA 1
ATOM 2713 C C . ARG B 1 91 ? -22.971 -3.103 26.452 1.00 24.69 91 ARG B C 1
ATOM 2714 O O . ARG B 1 91 ? -23.329 -3.478 25.334 1.00 25.04 91 ARG B O 1
ATOM 2722 N N . LEU B 1 92 ? -21.841 -3.519 27.010 1.00 23.22 92 LEU B N 1
ATOM 2723 C CA . LEU B 1 92 ? -20.968 -4.451 26.308 1.00 22.27 92 LEU B CA 1
ATOM 2724 C C . LEU B 1 92 ? -21.703 -5.761 26.036 1.00 22.65 92 LEU B C 1
ATOM 2725 O O . LEU B 1 92 ? -22.379 -6.301 26.916 1.00 23.36 92 LEU B O 1
ATOM 2730 N N . THR B 1 93 ? -21.578 -6.276 24.819 1.00 22.07 93 THR B N 1
ATOM 2731 C CA . THR B 1 93 ? -22.227 -7.533 24.480 1.00 23.62 93 THR B CA 1
ATOM 2732 C C . THR B 1 93 ? -21.535 -8.686 25.200 1.00 24.84 93 THR B C 1
ATOM 2733 O O . THR B 1 93 ? -20.312 -8.808 25.162 1.00 24.64 93 THR B O 1
ATOM 2740 N N . PRO B 1 94 ? -22.306 -9.551 25.872 1.00 25.29 94 PRO B N 1
ATOM 2741 C CA . PRO B 1 94 ? -21.645 -10.675 26.539 1.00 24.68 94 PRO B CA 1
ATOM 2742 C C . PRO B 1 94 ? -21.061 -11.587 25.471 1.00 24.58 94 PRO B C 1
ATOM 2743 O O . PRO B 1 94 ? -21.463 -11.523 24.310 1.00 25.24 94 PRO B O 1
ATOM 2747 N N . TYR B 1 95 ? -20.107 -12.427 25.843 1.00 23.83 95 TYR B N 1
ATOM 2748 C CA . TYR B 1 95 ? -19.628 -13.412 24.892 1.00 25.05 95 TYR B CA 1
ATOM 2749 C C . TYR B 1 95 ? -20.750 -14.425 24.634 1.00 25.21 95 TYR B C 1
ATOM 2750 O O . TYR B 1 95 ? -21.509 -14.769 25.540 1.00 24.73 95 TYR B O 1
ATOM 2759 N N . PRO B 1 96 ? -20.881 -14.888 23.381 1.00 28.25 96 PRO B N 1
ATOM 2760 C CA . PRO B 1 96 ? -21.914 -15.820 22.915 1.00 29.11 96 PRO B CA 1
ATOM 2761 C C . PRO B 1 96 ? -22.216 -17.010 23.820 1.00 29.54 96 PRO B C 1
ATOM 2762 O O . PRO B 1 96 ? -23.376 -17.372 24.002 1.00 30.27 96 PRO B O 1
ATOM 2766 N N . ASP B 1 97 ? -21.179 -17.622 24.379 1.00 28.35 97 ASP B N 1
ATOM 2767 C CA . ASP B 1 97 ? -21.370 -18.825 25.180 1.00 27.90 97 ASP B CA 1
ATOM 2768 C C . ASP B 1 97 ? -21.327 -18.546 26.679 1.00 28.23 97 ASP B C 1
ATOM 2769 O O . ASP B 1 97 ? -21.141 -19.456 27.489 1.00 28.51 97 ASP B O 1
ATOM 2774 N N . ALA B 1 98 ? -21.521 -17.286 27.046 1.00 26.85 98 ALA B N 1
ATOM 2775 C CA . ALA B 1 98 ? -21.516 -16.900 28.450 1.00 29.07 98 ALA B CA 1
ATOM 2776 C C . ALA B 1 98 ? -22.741 -17.469 29.158 1.00 30.40 98 ALA B C 1
ATOM 2777 O O . ALA B 1 98 ? -22.633 -18.095 30.217 1.00 26.49 98 ALA B O 1
ATOM 2779 N N . ALA B 1 99 ? -23.906 -17.240 28.557 1.00 32.30 99 ALA B N 1
ATOM 2780 C CA . ALA B 1 99 ? -25.179 -17.702 29.106 1.00 33.03 99 ALA B CA 1
ATOM 2781 C C . ALA B 1 99 ? -25.179 -19.208 29.380 1.00 32.82 99 ALA B C 1
ATOM 2782 O O . ALA B 1 99 ? -25.436 -19.643 30.501 1.00 32.91 99 ALA B O 1
ATOM 2784 N N . GLN B 1 100 ? -24.885 -20.002 28.357 1.00 33.38 100 GLN B N 1
ATOM 2785 C CA . GLN B 1 100 ? -24.891 -21.451 28.505 1.00 35.74 100 GLN B CA 1
ATOM 2786 C C . GLN B 1 100 ? -23.939 -21.902 29.608 1.00 36.56 100 GLN B C 1
ATOM 2787 O O . GLN B 1 100 ? -24.242 -22.820 30.373 1.00 34.90 100 GLN B O 1
ATOM 2793 N N . CYS B 1 101 ? -22.782 -21.251 29.682 1.00 36.91 101 CYS B N 1
ATOM 2794 C CA . CYS B 1 101 ? -21.776 -21.581 30.688 1.00 34.90 101 CYS B CA 1
ATOM 2795 C C . CYS B 1 101 ? -22.314 -21.417 32.106 1.00 33.37 101 CYS B C 1
ATOM 2796 O O . CYS B 1 101 ? -22.278 -22.353 32.906 1.00 33.33 101 CYS B O 1
ATOM 2799 N N . LEU B 1 102 ? -22.803 -20.219 32.413 1.00 32.81 102 LEU B N 1
ATOM 2800 C CA . LEU B 1 102 ? -23.342 -19.922 33.736 1.00 33.18 102 LEU B CA 1
ATOM 2801 C C . LEU B 1 102 ? -24.463 -20.887 34.089 1.00 35.47 102 LEU B C 1
ATOM 2802 O O . LEU B 1 102 ? -24.582 -21.333 35.231 1.00 35.05 102 LEU B O 1
ATOM 2807 N N . ALA B 1 103 ? -25.282 -21.211 33.096 1.00 36.44 103 ALA B N 1
ATOM 2808 C CA . ALA B 1 103 ? -26.378 -22.141 33.301 1.00 38.86 103 ALA B CA 1
ATOM 2809 C C . ALA B 1 103 ? -25.842 -23.483 33.795 1.00 38.98 103 ALA B C 1
ATOM 2810 O O . ALA B 1 103 ? -26.243 -23.959 34.851 1.00 40.08 103 ALA B O 1
ATOM 2812 N N . GLU B 1 104 ? -24.926 -24.082 33.038 1.00 39.04 104 GLU B N 1
ATOM 2813 C CA . GLU B 1 104 ? -24.404 -25.398 33.387 1.00 40.36 104 GLU B CA 1
ATOM 2814 C C . GLU B 1 104 ? -23.633 -25.378 34.708 1.00 42.61 104 GLU B C 1
ATOM 2815 O O . GLU B 1 104 ? -23.271 -26.431 35.237 1.00 43.61 104 GLU B O 1
ATOM 2821 N N . LEU B 1 105 ? -23.391 -24.180 35.238 1.00 43.75 105 LEU B N 1
ATOM 2822 C CA . LEU B 1 105 ? -22.704 -24.017 36.522 1.00 44.69 105 LEU B CA 1
ATOM 2823 C C . LEU B 1 105 ? -23.709 -23.671 37.618 1.00 46.26 105 LEU B C 1
ATOM 2824 O O . LEU B 1 105 ? -23.326 -23.246 38.711 1.00 47.14 105 LEU B O 1
ATOM 2829 N N . ALA B 1 106 ? -24.994 -23.848 37.317 1.00 48.00 106 ALA B N 1
ATOM 2830 C CA . ALA B 1 106 ? -26.075 -23.451 38.223 1.00 46.89 106 ALA B CA 1
ATOM 2831 C C . ALA B 1 106 ? -25.986 -24.073 39.621 1.00 46.19 106 ALA B C 1
ATOM 2832 O O . ALA B 1 106 ? -26.336 -23.426 40.614 1.00 46.95 106 ALA B O 1
ATOM 2834 N N . PRO B 1 107 ? -25.536 -25.338 39.721 1.00 43.52 107 PRO B N 1
ATOM 2835 C CA . PRO B 1 107 ? -25.405 -25.981 41.034 1.00 42.41 107 PRO B CA 1
ATOM 2836 C C . PRO B 1 107 ? -24.508 -25.187 41.989 1.00 41.96 107 PRO B C 1
ATOM 2837 O O . PRO B 1 107 ? -24.884 -24.909 43.132 1.00 41.38 107 PRO B O 1
ATOM 2841 N N . LEU B 1 108 ? -23.320 -24.830 41.505 1.00 40.06 108 LEU B N 1
ATOM 2842 C CA . LEU B 1 108 ? -22.348 -24.055 42.276 1.00 35.49 108 LEU B CA 1
ATOM 2843 C C . LEU B 1 108 ? -22.808 -22.612 42.441 1.00 31.77 108 LEU B C 1
ATOM 2844 O O . LEU B 1 108 ? -23.680 -22.147 41.708 1.00 31.65 108 LEU B O 1
ATOM 2849 N N . LYS B 1 109 ? -22.220 -21.909 43.405 1.00 28.96 109 LYS B N 1
ATOM 2850 C CA . LYS B 1 109 ? -22.442 -20.475 43.539 1.00 27.47 109 LYS B CA 1
ATOM 2851 C C . LYS B 1 109 ? -21.741 -19.760 42.393 1.00 27.24 109 LYS B C 1
ATOM 2852 O O . LYS B 1 109 ? -20.620 -20.106 42.029 1.00 25.28 109 LYS B O 1
ATOM 2858 N N . ARG B 1 110 ? -22.411 -18.765 41.825 1.00 27.21 110 ARG B N 1
ATOM 2859 C CA . ARG B 1 110 ? -21.878 -18.035 40.684 1.00 27.15 110 ARG B CA 1
ATOM 2860 C C . ARG B 1 110 ? -21.839 -16.546 40.996 1.00 25.58 110 ARG B C 1
ATOM 2861 O O . ARG B 1 110 ? -22.847 -15.971 41.403 1.00 26.22 110 ARG B O 1
ATOM 2869 N N . ALA B 1 111 ? -20.674 -15.925 40.809 1.00 24.01 111 ALA B N 1
ATOM 2870 C CA . ALA B 1 111 ? -20.513 -14.511 41.131 1.00 20.25 111 ALA B CA 1
ATOM 2871 C C . ALA B 1 111 ? -19.601 -13.763 40.167 1.00 20.57 111 ALA B C 1
ATOM 2872 O O . ALA B 1 111 ? -18.923 -14.359 39.328 1.00 21.50 111 ALA B O 1
ATOM 2874 N N . ILE B 1 112 ? -19.612 -12.442 40.307 1.00 19.67 112 ILE B N 1
ATOM 2875 C CA . ILE B 1 112 ? -18.731 -11.553 39.571 1.00 20.05 112 ILE B CA 1
ATOM 2876 C C . ILE B 1 112 ? -17.949 -10.716 40.572 1.00 20.56 112 ILE B C 1
ATOM 2877 O O . ILE B 1 112 ? -18.519 -10.201 41.530 1.00 21.14 112 ILE B O 1
ATOM 2882 N N . LEU B 1 113 ? -16.642 -10.597 40.351 1.00 18.28 113 LEU B N 1
ATOM 2883 C CA . LEU B 1 113 ? -15.807 -9.641 41.085 1.00 17.71 113 LEU B CA 1
ATOM 2884 C C . LEU B 1 113 ? -15.198 -8.687 40.053 1.00 17.10 113 LEU B C 1
ATOM 2885 O O . LEU B 1 113 ? -14.404 -9.118 39.216 1.00 16.95 113 LEU B O 1
ATOM 2890 N N . SER B 1 114 ? -15.556 -7.408 40.112 1.00 15.54 114 SER B N 1
ATOM 2891 C CA . SER B 1 114 ? -15.181 -6.470 39.053 1.00 16.52 114 SER B CA 1
ATOM 2892 C C . SER B 1 114 ? -14.782 -5.087 39.548 1.00 15.92 114 SER B C 1
ATOM 2893 O O . SER B 1 114 ? -15.252 -4.626 40.585 1.00 17.56 114 SER B O 1
ATOM 2896 N N . ASN B 1 115 ? -13.908 -4.428 38.791 1.00 15.62 115 ASN B N 1
ATOM 2897 C CA . ASN B 1 115 ? -13.532 -3.042 39.062 1.00 14.92 115 ASN B CA 1
ATOM 2898 C C . ASN B 1 115 ? -14.731 -2.118 38.865 1.00 14.82 115 ASN B C 1
ATOM 2899 O O . ASN B 1 115 ? -14.768 -1.018 39.425 1.00 16.32 115 ASN B O 1
ATOM 2904 N N . GLY B 1 116 ? -15.688 -2.562 38.048 1.00 15.50 116 GLY B N 1
ATOM 2905 C CA . GLY B 1 116 ? -16.831 -1.734 37.709 1.00 15.03 116 GLY B CA 1
ATOM 2906 C C . GLY B 1 116 ? -17.557 -1.196 38.925 1.00 19.20 116 GLY B C 1
ATOM 2907 O O . GLY B 1 116 ? -17.730 -1.912 39.914 1.00 20.45 116 GLY B O 1
ATOM 2908 N N . ALA B 1 117 ? -17.970 0.067 38.866 1.00 18.38 117 ALA B N 1
ATOM 2909 C CA . ALA B 1 117 ? -18.734 0.671 39.953 1.00 21.13 117 ALA B CA 1
ATOM 2910 C C . ALA B 1 117 ? -20.079 -0.044 40.063 1.00 21.10 117 ALA B C 1
ATOM 2911 O O . ALA B 1 117 ? -20.569 -0.603 39.079 1.00 22.49 117 ALA B O 1
ATOM 2913 N N . PRO B 1 118 ? -20.694 -0.038 41.259 1.00 23.62 118 PRO B N 1
ATOM 2914 C CA . PRO B 1 118 ? -21.986 -0.693 41.500 1.00 23.38 118 PRO B CA 1
ATOM 2915 C C . PRO B 1 118 ? -23.036 -0.521 40.391 1.00 22.72 118 PRO B C 1
ATOM 2916 O O . PRO B 1 118 ? -23.581 -1.508 39.892 1.00 23.55 118 PRO B O 1
ATOM 2920 N N . ASP B 1 119 ? -23.320 0.721 40.005 1.00 24.51 119 ASP B N 1
ATOM 2921 C CA . ASP B 1 119 ? -24.347 0.977 38.992 1.00 28.32 119 ASP B CA 1
ATOM 2922 C C . ASP B 1 119 ? -23.958 0.492 37.596 1.00 26.89 119 ASP B C 1
ATOM 2923 O O . ASP B 1 119 ? -24.810 0.018 36.837 1.00 24.96 119 ASP B O 1
ATOM 2928 N N . MET B 1 120 ? -22.678 0.611 37.256 1.00 23.28 120 MET B N 1
ATOM 2929 C CA . MET B 1 120 ? -22.205 0.127 35.967 1.00 21.40 120 MET B CA 1
ATOM 2930 C C . MET B 1 120 ? -22.482 -1.372 35.858 1.00 21.82 120 MET B C 1
ATOM 2931 O O . MET B 1 120 ? -23.000 -1.855 34.842 1.00 21.65 120 MET B O 1
ATOM 2936 N N . LEU B 1 121 ? -22.135 -2.108 36.910 1.00 21.14 121 LEU B N 1
ATOM 2937 C CA . LEU B 1 121 ? -22.256 -3.558 36.879 1.00 23.16 121 LEU B CA 1
ATOM 2938 C C . LEU B 1 121 ? -23.704 -4.032 36.745 1.00 24.42 121 LEU B C 1
ATOM 2939 O O . LEU B 1 121 ? -23.997 -4.979 36.003 1.00 24.08 121 LEU B O 1
ATOM 2944 N N . GLN B 1 122 ? -24.614 -3.376 37.454 1.00 27.04 122 GLN B N 1
ATOM 2945 C CA . GLN B 1 122 ? -26.013 -3.784 37.406 1.00 30.93 122 GLN B CA 1
ATOM 2946 C C . GLN B 1 122 ? -26.556 -3.608 35.996 1.00 29.33 122 GLN B C 1
ATOM 2947 O O . GLN B 1 122 ? -27.190 -4.515 35.445 1.00 29.29 122 GLN B O 1
ATOM 2953 N N . ALA B 1 123 ? -26.292 -2.443 35.410 1.00 27.58 123 ALA B N 1
ATOM 2954 C CA . ALA B 1 123 ? -26.723 -2.156 34.046 1.00 27.43 123 ALA B CA 1
ATOM 2955 C C . ALA B 1 123 ? -26.131 -3.170 33.074 1.00 27.73 123 ALA B C 1
ATOM 2956 O O . ALA B 1 123 ? -26.840 -3.750 32.247 1.00 27.93 123 ALA B O 1
ATOM 2958 N N . LEU B 1 124 ? -24.823 -3.379 33.192 1.00 26.88 124 LEU B N 1
ATOM 2959 C CA . LEU B 1 124 ? -24.094 -4.280 32.307 1.00 27.42 124 LEU B CA 1
ATOM 2960 C C . LEU B 1 124 ? -24.675 -5.697 32.293 1.00 26.06 124 LEU B C 1
ATOM 2961 O O . LEU B 1 124 ? -24.884 -6.281 31.223 1.00 23.86 124 LEU B O 1
ATOM 2966 N N . VAL B 1 125 ? -24.921 -6.245 33.484 1.00 25.88 125 VAL B N 1
ATOM 2967 C CA . VAL B 1 125 ? -25.448 -7.606 33.623 1.00 27.46 125 VAL B CA 1
ATOM 2968 C C . VAL B 1 125 ? -26.913 -7.669 33.175 1.00 25.93 125 VAL B C 1
ATOM 2969 O O . VAL B 1 125 ? -27.317 -8.581 32.446 1.00 26.47 125 VAL B O 1
ATOM 2973 N N . ALA B 1 126 ? -27.694 -6.693 33.625 1.00 25.24 126 ALA B N 1
ATOM 2974 C CA . ALA B 1 126 ? -29.090 -6.584 33.240 1.00 28.15 126 ALA B CA 1
ATOM 2975 C C . ALA B 1 126 ? -29.189 -6.488 31.723 1.00 29.97 126 ALA B C 1
ATOM 2976 O O . ALA B 1 126 ? -29.870 -7.299 31.083 1.00 31.48 126 ALA B O 1
ATOM 2978 N N . ASN B 1 127 ? -28.508 -5.504 31.143 1.00 28.29 127 ASN B N 1
ATOM 2979 C CA . ASN B 1 127 ? -28.557 -5.326 29.701 1.00 28.75 127 ASN B CA 1
ATOM 2980 C C . ASN B 1 127 ? -28.154 -6.591 28.954 1.00 30.01 127 ASN B C 1
ATOM 2981 O O . ASN B 1 127 ? -28.637 -6.848 27.851 1.00 31.77 127 ASN B O 1
ATOM 2986 N N . ALA B 1 128 ? -27.273 -7.384 29.556 1.00 28.57 128 ALA B N 1
ATOM 2987 C CA . ALA B 1 128 ? -26.815 -8.616 28.929 1.00 28.77 128 ALA B CA 1
ATOM 2988 C C . ALA B 1 128 ? -27.813 -9.745 29.161 1.00 29.96 128 ALA B C 1
ATOM 2989 O O . ALA B 1 128 ? -27.682 -10.831 28.597 1.00 30.95 128 ALA B O 1
ATOM 2991 N N . GLY B 1 129 ? -28.812 -9.478 29.996 1.00 31.68 129 GLY B N 1
ATOM 2992 C CA . GLY B 1 129 ? -29.818 -10.478 30.300 1.00 34.06 129 GLY B CA 1
ATOM 2993 C C . GLY B 1 129 ? -29.266 -11.598 31.163 1.00 36.93 129 GLY B C 1
ATOM 2994 O O . GLY B 1 129 ? -29.735 -12.741 31.084 1.00 36.82 129 GLY B O 1
ATOM 2995 N N . LEU B 1 130 ? -28.274 -11.272 31.994 1.00 34.60 130 LEU B N 1
ATOM 2996 C CA . LEU B 1 130 ? -27.608 -12.274 32.824 1.00 33.72 130 LEU B CA 1
ATOM 2997 C C . LEU B 1 130 ? -27.778 -12.019 34.321 1.00 34.30 130 LEU B C 1
ATOM 2998 O O . LEU B 1 130 ? -27.056 -12.590 35.136 1.00 35.36 130 LEU B O 1
ATOM 3003 N N . THR B 1 131 ? -28.729 -11.167 34.685 1.00 33.15 131 THR B N 1
ATOM 3004 C CA . THR B 1 131 ? -28.957 -10.861 36.092 1.00 36.87 131 THR B CA 1
ATOM 3005 C C . THR B 1 131 ? -29.306 -12.107 36.913 1.00 39.14 131 THR B C 1
ATOM 3006 O O . THR B 1 131 ? -28.871 -12.249 38.057 1.00 41.20 131 THR B O 1
ATOM 3010 N N . ASP B 1 132 ? -30.091 -13.006 36.326 1.00 40.10 132 ASP B N 1
ATOM 3011 C CA . ASP B 1 132 ? -30.557 -14.200 37.026 1.00 40.98 132 ASP B CA 1
ATOM 3012 C C . ASP B 1 132 ? -29.515 -15.313 37.028 1.00 38.98 132 ASP B C 1
ATOM 3013 O O . ASP B 1 132 ? -29.806 -16.442 37.422 1.00 38.87 132 ASP B O 1
ATOM 3018 N N . SER B 1 133 ? -28.304 -15.003 36.583 1.00 36.29 133 SER B N 1
ATOM 3019 C CA . SER B 1 133 ? -27.270 -16.021 36.490 1.00 33.48 133 SER B CA 1
ATOM 3020 C C . SER B 1 133 ? -26.227 -15.918 37.598 1.00 30.71 133 SER B C 1
ATOM 3021 O O . SER B 1 133 ? -25.331 -16.758 37.687 1.00 31.93 133 SER B O 1
ATOM 3024 N N . PHE B 1 134 ? -26.350 -14.901 38.446 1.00 28.17 134 PHE B N 1
ATOM 3025 C CA . PHE B 1 134 ? -25.363 -14.665 39.500 1.00 30.78 134 PHE B CA 1
ATOM 3026 C C . PHE B 1 134 ? -25.990 -14.562 40.879 1.00 30.74 134 PHE B C 1
ATOM 3027 O O . PHE B 1 134 ? -27.008 -13.898 41.065 1.00 32.99 134 PHE B O 1
ATOM 3035 N N . ASP B 1 135 ? -25.365 -15.220 41.848 1.00 29.95 135 ASP B N 1
ATOM 3036 C CA . ASP B 1 135 ? -25.815 -15.140 43.227 1.00 32.37 135 ASP B CA 1
ATOM 3037 C C . ASP B 1 135 ? -25.301 -13.850 43.861 1.00 32.75 135 ASP B C 1
ATOM 3038 O O . ASP B 1 135 ? -25.823 -13.396 44.879 1.00 33.96 135 ASP B O 1
ATOM 3043 N N . ALA B 1 136 ? -24.280 -13.255 43.248 1.00 31.03 136 ALA B N 1
ATOM 3044 C CA . ALA B 1 136 ? -23.731 -11.981 43.716 1.00 28.60 136 ALA B CA 1
ATOM 3045 C C . ALA B 1 136 ? -22.952 -11.286 42.595 1.00 27.24 136 ALA B C 1
ATOM 3046 O O . ALA B 1 136 ? -22.229 -11.933 41.837 1.00 27.65 136 ALA B O 1
ATOM 3048 N N . VAL B 1 137 ? -23.117 -9.974 42.483 1.00 23.63 137 VAL B N 1
ATOM 3049 C CA . VAL B 1 137 ? -22.306 -9.175 41.570 1.00 23.25 137 VAL B CA 1
ATOM 3050 C C . VAL B 1 137 ? -21.521 -8.164 42.405 1.00 22.10 137 VAL B C 1
ATOM 3051 O O . VAL B 1 137 ? -22.052 -7.145 42.834 1.00 21.06 137 VAL B O 1
ATOM 3055 N N . ILE B 1 138 ? -20.245 -8.478 42.633 1.00 22.05 138 ILE B N 1
ATOM 3056 C CA . ILE B 1 138 ? -19.401 -7.755 43.589 1.00 21.13 138 ILE B CA 1
ATOM 3057 C C . ILE B 1 138 ? -18.532 -6.681 42.935 1.00 22.29 138 ILE B C 1
ATOM 3058 O O . ILE B 1 138 ? -17.773 -6.965 42.005 1.00 22.16 138 ILE B O 1
ATOM 3063 N N . SER B 1 139 ? -18.647 -5.455 43.435 1.00 21.72 139 SER B N 1
ATOM 3064 C CA . SER B 1 139 ? -17.834 -4.339 42.974 1.00 21.23 139 SER B CA 1
ATOM 3065 C C . SER B 1 139 ? -16.720 -4.064 43.982 1.00 20.12 139 SER B C 1
ATOM 3066 O O . SER B 1 139 ? -16.916 -4.188 45.185 1.00 20.16 139 SER B O 1
ATOM 3069 N N . VAL B 1 140 ? -15.548 -3.691 43.482 1.00 18.85 140 VAL B N 1
ATOM 3070 C CA . VAL B 1 140 ? -14.411 -3.377 44.342 1.00 18.21 140 VAL B CA 1
ATOM 3071 C C . VAL B 1 140 ? -14.628 -2.059 45.082 1.00 18.15 140 VAL B C 1
ATOM 3072 O O . VAL B 1 140 ? -13.884 -1.717 45.997 1.00 17.44 140 VAL B O 1
ATOM 3076 N N . ASP B 1 141 ? -15.650 -1.318 44.671 1.00 19.84 141 ASP B N 1
ATOM 3077 C CA . ASP B 1 141 ? -15.848 0.050 45.140 1.00 18.90 141 ASP B CA 1
ATOM 3078 C C . ASP B 1 141 ? -15.825 0.212 46.667 1.00 18.84 141 ASP B C 1
ATOM 3079 O O . ASP B 1 141 ? -15.302 1.198 47.179 1.00 18.62 141 ASP B O 1
ATOM 3084 N N . ALA B 1 142 ? -16.393 -0.753 47.388 1.00 21.28 142 ALA B N 1
ATOM 3085 C CA . ALA B 1 142 ? -16.460 -0.687 48.851 1.00 21.73 142 ALA B CA 1
ATOM 3086 C C . ALA B 1 142 ? -15.072 -0.619 49.490 1.00 22.14 142 ALA B C 1
ATOM 3087 O O . ALA B 1 142 ? -14.885 0.021 50.529 1.00 23.50 142 ALA B O 1
ATOM 3089 N N . LYS B 1 143 ? -14.110 -1.293 48.867 1.00 19.80 143 LYS B N 1
ATOM 3090 C CA . LYS B 1 143 ? -12.742 -1.362 49.372 1.00 17.49 143 LYS B CA 1
ATOM 3091 C C . LYS B 1 143 ? -11.919 -0.165 48.913 1.00 17.88 143 LYS B C 1
ATOM 3092 O O . LYS B 1 143 ? -10.821 0.078 49.409 1.00 18.42 143 LYS B O 1
ATOM 3098 N N . ARG B 1 144 ? -12.454 0.574 47.950 1.00 17.78 144 ARG B N 1
ATOM 3099 C CA . ARG B 1 144 ? -11.769 1.730 47.392 1.00 16.51 144 ARG B CA 1
ATOM 3100 C C . ARG B 1 144 ? -10.360 1.389 46.904 1.00 15.72 144 ARG B C 1
ATOM 3101 O O . ARG B 1 144 ? -9.398 2.105 47.171 1.00 16.34 144 ARG B O 1
ATOM 3109 N N . VAL B 1 145 ? -10.254 0.270 46.196 1.00 17.04 145 VAL B N 1
ATOM 3110 C CA . VAL B 1 145 ? -9.030 -0.101 45.485 1.00 15.79 145 VAL B CA 1
ATOM 3111 C C . VAL B 1 145 ? -9.458 -0.746 44.164 1.00 17.03 145 VAL B C 1
ATOM 3112 O O . VAL B 1 145 ? -10.657 -0.958 43.930 1.00 16.17 145 VAL B O 1
ATOM 3116 N N . PHE B 1 146 ? -8.490 -1.048 43.304 1.00 13.49 146 PHE B N 1
ATOM 3117 C CA . PHE B 1 146 ? -8.773 -1.779 42.078 1.00 12.98 146 PHE B CA 1
ATOM 3118 C C . PHE B 1 146 ? -7.932 -3.040 42.029 1.00 12.67 146 PHE B C 1
ATOM 3119 O O . PHE B 1 146 ? -6.895 -3.124 42.677 1.00 13.14 146 PHE B O 1
ATOM 3127 N N . LYS B 1 147 ? -8.386 -4.030 41.272 1.00 12.74 147 LYS B N 1
ATOM 3128 C CA . LYS B 1 147 ? -7.583 -5.223 41.072 1.00 13.97 147 LYS B CA 1
ATOM 3129 C C . LYS B 1 147 ? -6.246 -4.757 40.497 1.00 13.22 147 LYS B C 1
ATOM 3130 O O . LYS B 1 147 ? -6.196 -3.754 39.785 1.00 13.64 147 LYS B O 1
ATOM 3136 N N . PRO B 1 148 ? -5.146 -5.476 40.774 1.00 12.39 148 PRO B N 1
ATOM 3137 C CA . PRO B 1 148 ? -5.001 -6.717 41.545 1.00 11.17 148 PRO B CA 1
ATOM 3138 C C . PRO B 1 148 ? -4.737 -6.537 43.038 1.00 10.97 148 PRO B C 1
ATOM 3139 O O . PRO B 1 148 ? -4.163 -7.413 43.671 1.00 11.67 148 PRO B O 1
ATOM 3143 N N . HIS B 1 149 ? -5.133 -5.401 43.597 1.00 11.42 149 HIS B N 1
ATOM 3144 C CA . HIS B 1 149 ? -4.928 -5.163 45.025 1.00 13.26 149 HIS B CA 1
ATOM 3145 C C . HIS B 1 149 ? -5.626 -6.296 45.777 1.00 11.53 149 HIS B C 1
ATOM 3146 O O . HIS B 1 149 ? -6.771 -6.631 45.475 1.00 13.49 149 HIS B O 1
ATOM 3153 N N . PRO B 1 150 ? -4.942 -6.907 46.755 1.00 13.68 150 PRO B N 1
ATOM 3154 C CA . PRO B 1 150 ? -5.538 -8.025 47.507 1.00 13.64 150 PRO B CA 1
ATOM 3155 C C . PRO B 1 150 ? -6.907 -7.754 48.155 1.00 15.24 150 PRO B C 1
ATOM 3156 O O . PRO B 1 150 ? -7.760 -8.648 48.218 1.00 14.51 150 PRO B O 1
ATOM 3160 N N . ASP B 1 151 ? -7.129 -6.525 48.612 1.00 16.37 151 ASP B N 1
ATOM 3161 C CA . ASP B 1 151 ? -8.409 -6.184 49.213 1.00 16.91 151 ASP B CA 1
ATOM 3162 C C . ASP B 1 151 ? -9.579 -6.383 48.264 1.00 17.71 151 ASP B C 1
ATOM 3163 O O . ASP B 1 151 ? -10.706 -6.602 48.706 1.00 17.69 151 ASP B O 1
ATOM 3168 N N . SER B 1 152 ? -9.328 -6.318 46.961 1.00 14.61 152 SER B N 1
ATOM 3169 C CA . SER B 1 152 ? -10.395 -6.572 46.010 1.00 14.61 152 SER B CA 1
ATOM 3170 C C . SER B 1 152 ? -10.851 -8.031 46.088 1.00 15.31 152 SER B C 1
ATOM 3171 O O . SER B 1 152 ? -12.051 -8.313 46.132 1.00 17.13 152 SER B O 1
ATOM 3176 N N . TYR B 1 153 ? -9.896 -8.957 46.116 1.00 15.77 153 TYR B N 1
ATOM 3177 C CA . TYR B 1 153 ? -10.216 -10.388 46.124 1.00 13.73 153 TYR B CA 1
ATOM 3178 C C . TYR B 1 153 ? -10.782 -10.840 47.475 1.00 15.79 153 TYR B C 1
ATOM 3179 O O . TYR B 1 153 ? -11.513 -11.833 47.555 1.00 16.28 153 TYR B O 1
ATOM 3188 N N . ALA B 1 154 ? -10.451 -10.092 48.524 1.00 16.39 154 ALA B N 1
ATOM 3189 C CA . ALA B 1 154 ? -10.953 -10.368 49.871 1.00 18.06 154 ALA B CA 1
ATOM 3190 C C . ALA B 1 154 ? -12.485 -10.290 49.928 1.00 19.08 154 ALA B C 1
ATOM 3191 O O . ALA B 1 154 ? -13.127 -11.001 50.710 1.00 17.68 154 ALA B O 1
ATOM 3193 N N . LEU B 1 155 ? -13.070 -9.436 49.088 1.00 18.69 155 LEU B N 1
ATOM 3194 C CA . LEU B 1 155 ? -14.527 -9.283 49.034 1.00 21.13 155 LEU B CA 1
ATOM 3195 C C . LEU B 1 155 ? -15.282 -10.589 48.756 1.00 20.34 155 LEU B C 1
ATOM 3196 O O . LEU B 1 155 ? -16.412 -10.756 49.211 1.00 22.21 155 LEU B O 1
ATOM 3201 N N . VAL B 1 156 ? -14.671 -11.513 48.021 1.00 19.68 156 VAL B N 1
ATOM 3202 C CA . VAL B 1 156 ? -15.352 -12.759 47.659 1.00 20.11 156 VAL B CA 1
ATOM 3203 C C . VAL B 1 156 ? -15.781 -13.537 48.910 1.00 22.33 156 VAL B C 1
ATOM 3204 O O . VAL B 1 156 ? -16.922 -13.996 49.014 1.00 21.58 156 VAL B O 1
ATOM 3208 N N . GLU B 1 157 ? -14.862 -13.676 49.858 1.00 21.57 157 GLU B N 1
ATOM 3209 C CA . GLU B 1 157 ? -15.169 -14.352 51.108 1.00 25.25 157 GLU B CA 1
ATOM 3210 C C . GLU B 1 157 ? -16.137 -13.525 51.958 1.00 25.99 157 GLU B C 1
ATOM 3211 O O . GLU B 1 157 ? -17.052 -14.070 52.571 1.00 27.10 157 GLU B O 1
ATOM 3217 N N . GLU B 1 158 ? -15.945 -12.210 51.980 1.00 24.87 158 GLU B N 1
ATOM 3218 C CA . GLU B 1 158 ? -16.819 -11.319 52.739 1.00 26.47 158 GLU B CA 1
ATOM 3219 C C . GLU B 1 158 ? -18.263 -11.391 52.254 1.00 29.13 158 GLU B C 1
ATOM 3220 O O . GLU B 1 158 ? -19.197 -11.211 53.036 1.00 32.22 158 GLU B O 1
ATOM 3226 N N . VAL B 1 159 ? -18.449 -11.661 50.966 1.00 28.03 159 VAL B N 1
ATOM 3227 C CA . VAL B 1 159 ? -19.786 -11.668 50.383 1.00 28.68 159 VAL B CA 1
ATOM 3228 C C . VAL B 1 159 ? -20.390 -13.064 50.258 1.00 30.46 159 VAL B C 1
ATOM 3229 O O . VAL B 1 159 ? -21.565 -13.263 50.573 1.00 30.95 159 VAL B O 1
ATOM 3233 N N . LEU B 1 160 ? -19.592 -14.029 49.806 1.00 30.50 160 LEU B N 1
ATOM 3234 C CA . LEU B 1 160 ? -20.097 -15.378 49.563 1.00 29.16 160 LEU B CA 1
ATOM 3235 C C . LEU B 1 160 ? -19.911 -16.328 50.741 1.00 28.55 160 LEU B C 1
ATOM 3236 O O . LEU B 1 160 ? -20.595 -17.350 50.830 1.00 29.97 160 LEU B O 1
ATOM 3241 N N . GLY B 1 161 ? -18.984 -15.996 51.634 1.00 27.25 161 GLY B N 1
ATOM 3242 C CA . GLY B 1 161 ? -18.740 -16.835 52.792 1.00 26.66 161 GLY B CA 1
ATOM 3243 C C . GLY B 1 161 ? -17.819 -18.011 52.533 1.00 28.02 161 GLY B C 1
ATOM 3244 O O . GLY B 1 161 ? -17.522 -18.776 53.450 1.00 31.86 161 GLY B O 1
ATOM 3245 N N . VAL B 1 162 ? -17.369 -18.173 51.292 1.00 27.45 162 VAL B N 1
ATOM 3246 C CA . VAL B 1 162 ? -16.439 -19.249 50.953 1.00 26.84 162 VAL B CA 1
ATOM 3247 C C . VAL B 1 162 ? -14.982 -18.778 51.049 1.00 26.25 162 VAL B C 1
ATOM 3248 O O . VAL B 1 162 ? -14.691 -17.588 50.883 1.00 25.01 162 VAL B O 1
ATOM 3252 N N . THR B 1 163 ? -14.075 -19.711 51.335 1.00 26.25 163 THR B N 1
ATOM 3253 C CA . THR B 1 163 ? -12.651 -19.393 51.448 1.00 24.88 163 THR B CA 1
ATOM 3254 C C . THR B 1 163 ? -11.986 -19.459 50.077 1.00 23.67 163 THR B C 1
ATOM 3255 O O . THR B 1 163 ? -12.502 -20.094 49.158 1.00 23.32 163 THR B O 1
ATOM 3259 N N . PRO B 1 164 ? -10.824 -18.802 49.922 1.00 25.94 164 PRO B N 1
ATOM 3260 C CA . PRO B 1 164 ? -10.097 -18.777 48.650 1.00 25.96 164 PRO B CA 1
ATOM 3261 C C . PRO B 1 164 ? -9.923 -20.155 48.023 1.00 26.59 164 PRO B C 1
ATOM 3262 O O . PRO B 1 164 ? -10.003 -20.305 46.806 1.00 28.60 164 PRO B O 1
ATOM 3266 N N . ALA B 1 165 ? -9.690 -21.156 48.863 1.00 27.79 165 ALA B N 1
ATOM 3267 C CA . ALA B 1 165 ? -9.502 -22.530 48.406 1.00 27.27 165 ALA B CA 1
ATOM 3268 C C . ALA B 1 165 ? -10.753 -23.111 47.751 1.00 27.50 165 ALA B C 1
ATOM 3269 O O . ALA B 1 165 ? -10.663 -24.058 46.968 1.00 30.86 165 ALA B O 1
ATOM 3271 N N . GLU B 1 166 ? -11.916 -22.557 48.080 1.00 26.06 166 GLU B N 1
ATOM 3272 C CA . GLU B 1 166 ? -13.179 -23.078 47.571 1.00 26.40 166 GLU B CA 1
ATOM 3273 C C . GLU B 1 166 ? -13.701 -22.255 46.401 1.00 24.29 166 GLU B C 1
ATOM 3274 O O . GLU B 1 166 ? -14.849 -22.402 45.986 1.00 22.08 166 GLU B O 1
ATOM 3280 N N . VAL B 1 167 ? -12.847 -21.389 45.870 1.00 24.37 167 VAL B N 1
ATOM 3281 C CA . VAL B 1 167 ? -13.236 -20.526 44.763 1.00 22.91 167 VAL B CA 1
ATOM 3282 C C . VAL B 1 167 ? -12.460 -20.849 43.486 1.00 23.68 167 VAL B C 1
ATOM 3283 O O . VAL B 1 167 ? -11.238 -21.020 43.517 1.00 22.38 167 VAL B O 1
ATOM 3287 N N . LEU B 1 168 ? -13.183 -20.965 42.373 1.00 22.72 168 LEU B N 1
ATOM 3288 C CA . LEU B 1 168 ? -12.548 -21.003 41.062 1.00 21.24 168 LEU B CA 1
ATOM 3289 C C . LEU B 1 168 ? -12.752 -19.625 40.452 1.00 19.11 168 LEU B C 1
ATOM 3290 O O . LEU B 1 168 ? -13.885 -19.239 40.153 1.00 17.94 168 LEU B O 1
ATOM 3295 N N . PHE B 1 169 ? -11.655 -18.887 40.293 1.00 18.01 169 PHE B N 1
ATOM 3296 C CA . PHE B 1 169 ? -11.691 -17.544 39.714 1.00 18.97 169 PHE B CA 1
ATOM 3297 C C . PHE B 1 169 ? -11.426 -17.618 38.203 1.00 16.98 169 PHE B C 1
ATOM 3298 O O . PHE B 1 169 ? -10.509 -18.300 37.754 1.00 17.97 169 PHE B O 1
ATOM 3306 N N . VAL B 1 170 ? -12.237 -16.906 37.426 1.00 15.61 170 VAL B N 1
ATOM 3307 C CA . VAL B 1 170 ? -12.157 -16.956 35.977 1.00 15.81 170 VAL B CA 1
ATOM 3308 C C . VAL B 1 170 ? -11.853 -15.575 35.410 1.00 15.92 170 VAL B C 1
ATOM 3309 O O . VAL B 1 170 ? -12.551 -14.601 35.712 1.00 16.22 170 VAL B O 1
ATOM 3313 N N . SER B 1 171 ? -10.810 -15.487 34.589 1.00 15.55 171 SER B N 1
ATOM 3314 C CA . SER B 1 171 ? -10.469 -14.220 33.952 1.00 13.70 171 SER B CA 1
ATOM 3315 C C . SER B 1 171 ? -9.701 -14.422 32.643 1.00 12.75 171 SER B C 1
ATOM 3316 O O . SER B 1 171 ? -8.947 -15.389 32.490 1.00 11.62 171 SER B O 1
ATOM 3319 N N . SER B 1 172 ? -9.925 -13.505 31.703 1.00 14.36 172 SER B N 1
ATOM 3320 C CA . SER B 1 172 ? -9.185 -13.459 30.447 1.00 12.96 172 SER B CA 1
ATOM 3321 C C . SER B 1 172 ? -8.018 -12.485 30.578 1.00 13.55 172 SER B C 1
ATOM 3322 O O . SER B 1 172 ? -7.180 -12.389 29.681 1.00 13.33 172 SER B O 1
ATOM 3327 N N . ASN B 1 173 ? -7.971 -11.760 31.695 1.00 10.48 173 ASN B N 1
ATOM 3328 C CA . ASN B 1 173 ? -6.939 -10.743 31.912 1.00 11.14 173 ASN B CA 1
ATOM 3329 C C . ASN B 1 173 ? -5.755 -11.241 32.736 1.00 10.38 173 ASN B C 1
ATOM 3330 O O . ASN B 1 173 ? -5.900 -11.577 33.910 1.00 10.28 173 ASN B O 1
ATOM 3335 N N . GLY B 1 174 ? -4.581 -11.268 32.113 1.00 9.88 174 GLY B N 1
ATOM 3336 C CA . GLY B 1 174 ? -3.389 -11.755 32.784 1.00 9.70 174 GLY B CA 1
ATOM 3337 C C . GLY B 1 174 ? -3.114 -11.147 34.147 1.00 9.55 174 GLY B C 1
ATOM 3338 O O . GLY B 1 174 ? -2.779 -11.862 35.089 1.00 10.94 174 GLY B O 1
ATOM 3339 N N . PHE B 1 175 ? -3.248 -9.831 34.276 1.00 9.11 175 PHE B N 1
ATOM 3340 C CA . PHE B 1 175 ? -2.953 -9.195 35.555 1.00 10.44 175 PHE B CA 1
ATOM 3341 C C . PHE B 1 175 ? -3.945 -9.636 36.633 1.00 10.34 175 PHE B C 1
ATOM 3342 O O . PHE B 1 175 ? -3.608 -9.701 37.815 1.00 11.14 175 PHE B O 1
ATOM 3350 N N . ASP B 1 176 ? -5.164 -9.957 36.210 1.00 12.83 176 ASP B N 1
ATOM 3351 C CA . ASP B 1 176 ? -6.227 -10.372 37.122 1.00 11.83 176 ASP B CA 1
ATOM 3352 C C . ASP B 1 176 ? -6.040 -11.837 37.538 1.00 13.60 176 ASP B C 1
ATOM 3353 O O . ASP B 1 176 ? -6.282 -12.221 38.693 1.00 12.90 176 ASP B O 1
ATOM 3358 N N . VAL B 1 177 ? -5.599 -12.648 36.583 1.00 12.52 177 VAL B N 1
ATOM 3359 C CA . VAL B 1 177 ? -5.191 -14.017 36.858 1.00 11.88 177 VAL B CA 1
ATOM 3360 C C . VAL B 1 177 ? -4.079 -13.995 37.902 1.00 11.11 177 VAL B C 1
ATOM 3361 O O . VAL B 1 177 ? -4.067 -14.789 38.840 1.00 12.06 177 VAL B O 1
ATOM 3365 N N . GLY B 1 178 ? -3.144 -13.067 37.734 1.00 12.31 178 GLY B N 1
ATOM 3366 C CA . GLY B 1 178 ? -2.036 -12.947 38.668 1.00 11.49 178 GLY B CA 1
ATOM 3367 C C . GLY B 1 178 ? -2.488 -12.524 40.054 1.00 11.52 178 GLY B C 1
ATOM 3368 O O . GLY B 1 178 ? -2.026 -13.055 41.054 1.00 12.96 178 GLY B O 1
ATOM 3369 N N . GLY B 1 179 ? -3.399 -11.563 40.113 1.00 12.05 179 GLY B N 1
ATOM 3370 C CA . GLY B 1 179 ? -3.870 -11.087 41.398 1.00 11.08 179 GLY B CA 1
ATOM 3371 C C . GLY B 1 179 ? -4.685 -12.139 42.121 1.00 13.45 179 GLY B C 1
ATOM 3372 O O . GLY B 1 179 ? -4.561 -12.292 43.342 1.00 16.15 179 GLY B O 1
ATOM 3373 N N . ALA B 1 180 ? -5.522 -12.860 41.377 1.00 11.98 180 ALA B N 1
ATOM 3374 C CA . ALA B 1 180 ? -6.337 -13.922 41.953 1.00 13.61 180 ALA B CA 1
ATOM 3375 C C . ALA B 1 180 ? -5.470 -15.060 42.491 1.00 16.33 180 ALA B C 1
ATOM 3376 O O . ALA B 1 180 ? -5.741 -15.590 43.576 1.00 15.26 180 ALA B O 1
ATOM 3378 N N . LYS B 1 181 ? -4.432 -15.435 41.739 1.00 15.47 181 LYS B N 1
ATOM 3379 C CA . LYS B 1 181 ? -3.518 -16.490 42.182 1.00 16.11 181 LYS B CA 1
ATOM 3380 C C . LYS B 1 181 ? -2.746 -16.080 43.434 1.00 17.22 181 LYS B C 1
ATOM 3381 O O . LYS B 1 181 ? -2.635 -16.859 44.385 1.00 17.62 181 LYS B O 1
ATOM 3387 N N . ASN B 1 182 ? -2.215 -14.861 43.433 1.00 17.22 182 ASN B N 1
ATOM 3388 C CA . ASN B 1 182 ? -1.483 -14.351 44.586 1.00 21.11 182 ASN B CA 1
ATOM 3389 C C . ASN B 1 182 ? -2.350 -14.386 45.835 1.00 20.28 182 ASN B C 1
ATOM 3390 O O . ASN B 1 182 ? -1.859 -14.589 46.946 1.00 21.28 182 ASN B O 1
ATOM 3395 N N . PHE B 1 183 ? -3.644 -14.162 45.651 1.00 19.75 183 PHE B N 1
ATOM 3396 C CA . PHE B 1 183 ? -4.552 -14.118 46.787 1.00 21.18 183 PHE B CA 1
ATOM 3397 C C . PHE B 1 183 ? -4.882 -15.513 47.312 1.00 21.98 183 PHE B C 1
ATOM 3398 O O . PHE B 1 183 ? -5.224 -15.668 48.483 1.00 23.95 183 PHE B O 1
ATOM 3406 N N . GLY B 1 184 ? -4.795 -16.519 46.445 1.00 21.06 184 GLY B N 1
ATOM 3407 C CA . GLY B 1 184 ? -5.010 -17.888 46.880 1.00 19.82 184 GLY B CA 1
ATOM 3408 C C . GLY B 1 184 ? -6.132 -18.655 46.204 1.00 21.26 184 GLY B C 1
ATOM 3409 O O . GLY B 1 184 ? -6.408 -19.793 46.584 1.00 24.04 184 GLY B O 1
ATOM 3410 N N . PHE B 1 185 ? -6.783 -18.057 45.212 1.00 18.89 185 PHE B N 1
ATOM 3411 C CA . PHE B 1 185 ? -7.849 -18.746 44.490 1.00 18.37 185 PHE B CA 1
ATOM 3412 C C . PHE B 1 185 ? -7.279 -19.747 43.493 1.00 20.49 185 PHE B C 1
ATOM 3413 O O . PHE B 1 185 ? -6.123 -19.635 43.083 1.00 19.07 185 PHE B O 1
ATOM 3421 N N . SER B 1 186 ? -8.094 -20.728 43.108 1.00 18.95 186 SER B N 1
ATOM 3422 C CA . SER B 1 186 ? -7.787 -21.533 41.934 1.00 19.81 186 SER B CA 1
ATOM 3423 C C . SER B 1 186 ? -8.221 -20.663 40.762 1.00 17.83 186 SER B C 1
ATOM 3424 O O . SER B 1 186 ? -9.208 -19.940 40.862 1.00 17.92 186 SER B O 1
ATOM 3427 N N . VAL B 1 187 ? -7.494 -20.711 39.657 1.00 16.70 187 VAL B N 1
ATOM 3428 C CA . VAL B 1 187 ? -7.824 -19.829 38.548 1.00 15.54 187 VAL B CA 1
ATOM 3429 C C . VAL B 1 187 ? -7.922 -20.545 37.208 1.00 15.04 187 VAL B C 1
ATOM 3430 O O . VAL B 1 187 ? -7.069 -21.355 36.854 1.00 14.52 187 VAL B O 1
ATOM 3434 N N . ALA B 1 188 ? -8.983 -20.238 36.472 1.00 14.31 188 ALA B N 1
ATOM 3435 C CA . ALA B 1 188 ? -9.108 -20.690 35.095 1.00 15.27 188 ALA B CA 1
ATOM 3436 C C . ALA B 1 188 ? -8.979 -19.460 34.210 1.00 13.94 188 ALA B C 1
ATOM 3437 O O . ALA B 1 188 ? -9.817 -18.557 34.263 1.00 14.88 188 ALA B O 1
ATOM 3439 N N . ARG B 1 189 ? -7.916 -19.419 33.415 1.00 14.08 189 ARG B N 1
ATOM 3440 C CA . ARG B 1 189 ? -7.717 -18.328 32.476 1.00 13.97 189 ARG B CA 1
ATOM 3441 C C . ARG B 1 189 ? -8.418 -18.638 31.168 1.00 14.91 189 ARG B C 1
ATOM 3442 O O . ARG B 1 189 ? -8.324 -19.750 30.653 1.00 13.93 189 ARG B O 1
ATOM 3450 N N . VAL B 1 190 ? -9.133 -17.653 30.636 1.00 15.77 190 VAL B N 1
ATOM 3451 C CA . VAL B 1 190 ? -9.754 -17.792 29.324 1.00 17.86 190 VAL B CA 1
ATOM 3452 C C . VAL B 1 190 ? -8.861 -17.136 28.274 1.00 16.48 190 VAL B C 1
ATOM 3453 O O . VAL B 1 190 ? -8.745 -15.914 28.218 1.00 16.43 190 VAL B O 1
ATOM 3457 N N . ALA B 1 191 ? -8.224 -17.967 27.455 1.00 15.54 191 ALA B N 1
ATOM 3458 C CA . ALA B 1 191 ? -7.265 -17.504 26.467 1.00 16.29 191 ALA B CA 1
ATOM 3459 C C . ALA B 1 191 ? -7.861 -17.620 25.075 1.00 19.63 191 ALA B C 1
ATOM 3460 O O . ALA B 1 191 ? -7.814 -18.688 24.462 1.00 21.97 191 ALA B O 1
ATOM 3462 N N . ARG B 1 192 ? -8.414 -16.523 24.573 1.00 16.72 192 ARG B N 1
ATOM 3463 C CA . ARG B 1 192 ? -9.087 -16.549 23.284 1.00 16.58 192 ARG B CA 1
ATOM 3464 C C . ARG B 1 192 ? -8.129 -16.352 22.114 1.00 17.40 192 ARG B C 1
ATOM 3465 O O . ARG B 1 192 ? -8.489 -16.598 20.961 1.00 19.64 192 ARG B O 1
ATOM 3473 N N . LEU B 1 193 ? -6.910 -15.914 22.411 1.00 15.19 193 LEU B N 1
ATOM 3474 C CA . LEU B 1 193 ? -5.904 -15.692 21.382 1.00 16.24 193 LEU B CA 1
ATOM 3475 C C . LEU B 1 193 ? -4.746 -16.671 21.540 1.00 16.81 193 LEU B C 1
ATOM 3476 O O . LEU B 1 193 ? -3.989 -16.604 22.509 1.00 18.10 193 LEU B O 1
ATOM 3481 N N . SER B 1 194 ? -4.607 -17.583 20.586 1.00 17.03 194 SER B N 1
ATOM 3482 C CA . SER B 1 194 ? -3.548 -18.579 20.648 1.00 17.20 194 SER B CA 1
ATOM 3483 C C . SER B 1 194 ? -2.185 -17.907 20.511 1.00 18.80 194 SER B C 1
ATOM 3484 O O . SER B 1 194 ? -1.988 -17.071 19.627 1.00 19.43 194 SER B O 1
ATOM 3487 N N . GLN B 1 195 ? -1.249 -18.264 21.388 1.00 17.81 195 GLN B N 1
ATOM 3488 C CA . GLN B 1 195 ? 0.079 -17.668 21.354 1.00 20.30 195 GLN B CA 1
ATOM 3489 C C . GLN B 1 195 ? 0.705 -17.766 19.969 1.00 19.53 195 GLN B C 1
ATOM 3490 O O . GLN B 1 195 ? 1.340 -16.820 19.503 1.00 16.93 195 GLN B O 1
ATOM 3496 N N . GLU B 1 196 ? 0.535 -18.917 19.324 1.00 17.81 196 GLU B N 1
ATOM 3497 C CA . GLU B 1 196 ? 1.170 -19.166 18.034 1.00 17.01 196 GLU B CA 1
ATOM 3498 C C . GLU B 1 196 ? 0.594 -18.275 16.940 1.00 14.77 196 GLU B C 1
ATOM 3499 O O . GLU B 1 196 ? 1.290 -17.920 15.989 1.00 17.22 196 GLU B O 1
ATOM 3505 N N . ALA B 1 197 ? -0.675 -17.919 17.071 1.00 13.28 197 ALA B N 1
ATOM 3506 C CA . ALA B 1 197 ? -1.307 -17.025 16.115 1.00 15.21 197 ALA B CA 1
ATOM 3507 C C . ALA B 1 197 ? -0.761 -15.602 16.276 1.00 16.00 197 ALA B C 1
ATOM 3508 O O . ALA B 1 197 ? -0.476 -14.922 15.288 1.00 15.89 197 ALA B O 1
ATOM 3510 N N . LEU B 1 198 ? -0.624 -15.155 17.521 1.00 15.33 198 LEU B N 1
ATOM 3511 C CA . LEU B 1 198 ? -0.080 -13.831 17.785 1.00 13.94 198 LEU B CA 1
ATOM 3512 C C . LEU B 1 198 ? 1.342 -13.723 17.245 1.00 13.90 198 LEU B C 1
ATOM 3513 O O . LEU B 1 198 ? 1.677 -12.757 16.574 1.00 14.40 198 LEU B O 1
ATOM 3518 N N . ALA B 1 199 ? 2.175 -14.718 17.538 1.00 13.63 199 ALA B N 1
ATOM 3519 C CA . ALA B 1 199 ? 3.560 -14.710 17.082 1.00 12.95 199 ALA B CA 1
ATOM 3520 C C . ALA B 1 199 ? 3.640 -14.512 15.568 1.00 14.75 199 ALA B C 1
ATOM 3521 O O . ALA B 1 199 ? 4.412 -13.681 15.086 1.00 16.07 199 ALA B O 1
ATOM 3523 N N . ARG B 1 200 ? 2.838 -15.264 14.818 1.00 15.78 200 ARG B N 1
ATOM 3524 C CA . ARG B 1 200 ? 2.853 -15.152 13.359 1.00 16.08 200 ARG B CA 1
ATOM 3525 C C . ARG B 1 200 ? 2.266 -13.825 12.886 1.00 16.20 200 ARG B C 1
ATOM 3526 O O . ARG B 1 200 ? 2.736 -13.242 11.913 1.00 17.60 200 ARG B O 1
ATOM 3534 N N . GLU B 1 201 ? 1.243 -13.345 13.583 1.00 16.60 201 GLU B N 1
ATOM 3535 C CA . GLU B 1 201 ? 0.620 -12.079 13.233 1.00 17.67 201 GLU B CA 1
ATOM 3536 C C . GLU B 1 201 ? 1.652 -10.973 13.397 1.00 19.05 201 GLU B C 1
ATOM 3537 O O . GLU B 1 201 ? 1.748 -10.080 12.562 1.00 20.28 201 GLU B O 1
ATOM 3543 N N . LEU B 1 202 ? 2.440 -11.057 14.467 1.00 20.22 202 LEU B N 1
ATOM 3544 C CA . LEU B 1 202 ? 3.476 -10.062 14.756 1.00 23.47 202 LEU B CA 1
ATOM 3545 C C . LEU B 1 202 ? 4.612 -10.033 13.742 1.00 26.99 202 LEU B C 1
ATOM 3546 O O . LEU B 1 202 ? 5.397 -9.087 13.715 1.00 27.64 202 LEU B O 1
ATOM 3551 N N . VAL B 1 203 ? 4.714 -11.068 12.916 1.00 30.01 203 VAL B N 1
ATOM 3552 C CA . VAL B 1 203 ? 5.742 -11.083 11.882 1.00 33.28 203 VAL B CA 1
ATOM 3553 C C . VAL B 1 203 ? 5.129 -11.182 10.490 1.00 34.36 203 VAL B C 1
ATOM 3554 O O . VAL B 1 203 ? 5.835 -11.401 9.507 1.00 34.03 203 VAL B O 1
ATOM 3558 N N . SER B 1 204 ? 3.813 -11.008 10.416 1.00 36.48 204 SER B N 1
ATOM 3559 C CA . SER B 1 204 ? 3.087 -11.095 9.153 1.00 40.23 204 SER B CA 1
ATOM 3560 C C . SER B 1 204 ? 3.275 -9.824 8.329 1.00 43.66 204 SER B C 1
ATOM 3561 O O . SER B 1 204 ? 2.466 -9.516 7.447 1.00 47.36 204 SER B O 1
ATOM 3564 N N . GLY B 1 205 ? 4.344 -9.090 8.617 1.00 44.90 205 GLY B N 1
ATOM 3565 C CA . GLY B 1 205 ? 4.600 -7.849 7.909 1.00 46.40 205 GLY B CA 1
ATOM 3566 C C . GLY B 1 205 ? 4.427 -6.679 8.852 1.00 47.74 205 GLY B C 1
ATOM 3567 O O . GLY B 1 205 ? 4.617 -6.831 10.060 1.00 49.18 205 GLY B O 1
ATOM 3568 N N . THR B 1 206 ? 4.063 -5.517 8.314 1.00 46.71 206 THR B N 1
ATOM 3569 C CA . THR B 1 206 ? 3.864 -4.333 9.140 1.00 46.68 206 THR B CA 1
ATOM 3570 C C . THR B 1 206 ? 2.845 -4.614 10.238 1.00 45.50 206 THR B C 1
ATOM 3571 O O . THR B 1 206 ? 1.764 -5.147 9.976 1.00 44.59 206 THR B O 1
ATOM 3575 N N . ILE B 1 207 ? 3.200 -4.252 11.468 1.00 43.02 207 ILE B N 1
ATOM 3576 C CA . ILE B 1 207 ? 2.362 -4.533 12.630 1.00 40.09 207 ILE B CA 1
ATOM 3577 C C . ILE B 1 207 ? 1.242 -3.508 12.770 1.00 39.59 207 ILE B C 1
ATOM 3578 O O . ILE B 1 207 ? 1.495 -2.308 12.891 1.00 40.87 207 ILE B O 1
ATOM 3583 N N A ALA B 1 208 ? 0.006 -3.990 12.832 0.49 39.52 208 ALA B N 1
ATOM 3584 N N B ALA B 1 208 ? 0.012 -3.991 12.677 0.51 39.67 208 ALA B N 1
ATOM 3585 C CA A ALA B 1 208 ? -1.158 -3.117 13.005 0.49 38.44 208 ALA B CA 1
ATOM 3586 C CA B ALA B 1 208 ? -1.152 -3.120 12.691 0.51 38.87 208 ALA B CA 1
ATOM 3587 C C A ALA B 1 208 ? -1.472 -2.832 14.481 0.49 37.51 208 ALA B C 1
ATOM 3588 C C B ALA B 1 208 ? -1.448 -2.668 14.107 0.51 37.35 208 ALA B C 1
ATOM 3589 O O A ALA B 1 208 ? -1.021 -3.551 15.373 0.49 38.61 208 ALA B O 1
ATOM 3590 O O B ALA B 1 208 ? -1.010 -3.293 15.072 0.51 38.84 208 ALA B O 1
ATOM 3593 N N A PRO B 1 209 ? -2.255 -1.770 14.749 0.49 36.18 209 PRO B N 1
ATOM 3594 N N B PRO B 1 209 ? -2.193 -1.566 14.252 0.51 36.54 209 PRO B N 1
ATOM 3595 C CA A PRO B 1 209 ? -2.663 -1.328 16.091 0.49 33.90 209 PRO B CA 1
ATOM 3596 C CA B PRO B 1 209 ? -2.530 -1.076 15.588 0.51 34.01 209 PRO B CA 1
ATOM 3597 C C A PRO B 1 209 ? -3.470 -2.324 16.928 0.49 32.67 209 PRO B C 1
ATOM 3598 C C B PRO B 1 209 ? -3.052 -2.199 16.476 0.51 32.27 209 PRO B C 1
ATOM 3599 O O A PRO B 1 209 ? -3.233 -2.466 18.129 0.49 30.34 209 PRO B O 1
ATOM 3600 O O B PRO B 1 209 ? -2.449 -2.522 17.497 0.51 31.35 209 PRO B O 1
ATOM 3607 N N A LEU B 1 210 ? -4.439 -2.994 16.311 0.49 30.00 210 LEU B N 1
ATOM 3608 N N B LEU B 1 210 ? -4.165 -2.799 16.061 0.51 30.41 210 LEU B N 1
ATOM 3609 C CA A LEU B 1 210 ? -5.225 -3.990 17.031 0.49 27.80 210 LEU B CA 1
ATOM 3610 C CA B LEU B 1 210 ? -4.844 -3.822 16.849 0.51 27.11 210 LEU B CA 1
ATOM 3611 C C A LEU B 1 210 ? -4.298 -5.091 17.538 0.49 25.06 210 LEU B C 1
ATOM 3612 C C B LEU B 1 210 ? -3.914 -4.937 17.330 0.51 23.83 210 LEU B C 1
ATOM 3613 O O A LEU B 1 210 ? -4.486 -5.628 18.633 0.49 22.81 210 LEU B O 1
ATOM 3614 O O B LEU B 1 210 ? -4.120 -5.502 18.408 0.51 21.93 210 LEU B O 1
ATOM 3623 N N A THR B 1 211 ? -3.293 -5.412 16.729 0.49 22.69 211 THR B N 1
ATOM 3624 N N B THR B 1 211 ? -2.896 -5.254 16.537 0.51 21.02 211 THR B N 1
ATOM 3625 C CA A THR B 1 211 ? -2.294 -6.404 17.094 0.49 21.78 211 THR B CA 1
ATOM 3626 C CA B THR B 1 211 ? -1.951 -6.298 16.912 0.51 19.67 211 THR B CA 1
ATOM 3627 C C A THR B 1 211 ? -1.479 -5.875 18.266 0.49 21.26 211 THR B C 1
ATOM 3628 C C B THR B 1 211 ? -1.153 -5.883 18.146 0.51 19.16 211 THR B C 1
ATOM 3629 O O A THR B 1 211 ? -0.973 -6.640 19.084 0.49 19.56 211 THR B O 1
ATOM 3630 O O B THR B 1 211 ? -0.876 -6.703 19.019 0.51 17.13 211 THR B O 1
ATOM 3637 N N A MET B 1 212 ? -1.356 -4.553 18.333 0.49 21.26 212 MET B N 1
ATOM 3638 N N B MET B 1 212 ? -0.786 -4.606 18.212 0.51 18.87 212 MET B N 1
ATOM 3639 C CA A MET B 1 212 ? -0.630 -3.902 19.415 0.49 19.42 212 MET B CA 1
ATOM 3640 C CA B MET B 1 212 ? -0.062 -4.070 19.362 0.51 18.06 212 MET B CA 1
ATOM 3641 C C A MET B 1 212 ? -1.325 -4.175 20.735 0.49 17.11 212 MET B C 1
ATOM 3642 C C B MET B 1 212 ? -0.792 -4.359 20.662 0.51 16.68 212 MET B C 1
ATOM 3643 O O A MET B 1 212 ? -0.704 -4.638 21.690 0.49 15.61 212 MET B O 1
ATOM 3644 O O B MET B 1 212 ? -0.201 -4.867 21.613 0.51 15.77 212 MET B O 1
ATOM 3653 N N A PHE B 1 213 ? -2.620 -3.883 20.781 0.49 15.10 213 PHE B N 1
ATOM 3654 N N B PHE B 1 213 ? -2.081 -4.038 20.704 0.51 15.63 213 PHE B N 1
ATOM 3655 C CA A PHE B 1 213 ? -3.428 -4.141 21.966 0.49 15.15 213 PHE B CA 1
ATOM 3656 C CA B PHE B 1 213 ? -2.859 -4.193 21.929 0.51 17.09 213 PHE B CA 1
ATOM 3657 C C A PHE B 1 213 ? -3.353 -5.615 22.352 0.49 14.49 213 PHE B C 1
ATOM 3658 C C B PHE B 1 213 ? -3.115 -5.641 22.327 0.51 15.20 213 PHE B C 1
ATOM 3659 O O A PHE B 1 213 ? -3.240 -5.948 23.532 0.49 13.21 213 PHE B O 1
ATOM 3660 O O B PHE B 1 213 ? -3.052 -5.979 23.508 0.51 13.54 213 PHE B O 1
ATOM 3675 N N . LYS B 1 214 ? -3.416 -6.492 21.355 1.00 14.32 214 LYS B N 1
ATOM 3676 C CA . LYS B 1 214 ? -3.464 -7.926 21.620 1.00 14.84 214 LYS B CA 1
ATOM 3677 C C . LYS B 1 214 ? -2.153 -8.318 22.287 1.00 13.95 214 LYS B C 1
ATOM 3678 O O . LYS B 1 214 ? -2.138 -9.063 23.257 1.00 12.71 214 LYS B O 1
ATOM 3684 N N . ALA B 1 215 ? -1.052 -7.800 21.748 1.00 12.82 215 ALA B N 1
ATOM 3685 C CA . ALA B 1 215 ? 0.271 -8.113 22.261 1.00 13.20 215 ALA B CA 1
ATOM 3686 C C . ALA B 1 215 ? 0.443 -7.615 23.694 1.00 10.78 215 ALA B C 1
ATOM 3687 O O . ALA B 1 215 ? 1.184 -8.207 24.473 1.00 9.86 215 ALA B O 1
ATOM 3689 N N . LEU B 1 216 ? -0.253 -6.537 24.045 1.00 10.46 216 LEU B N 1
ATOM 3690 C CA . LEU B 1 216 ? -0.138 -5.965 25.387 1.00 12.18 216 LEU B CA 1
ATOM 3691 C C . LEU B 1 216 ? -1.100 -6.571 26.407 1.00 13.17 216 LEU B C 1
ATOM 3692 O O . LEU B 1 216 ? -0.860 -6.488 27.615 1.00 12.67 216 LEU B O 1
ATOM 3697 N N . ARG B 1 217 ? -2.180 -7.187 25.936 1.00 11.04 217 ARG B N 1
ATOM 3698 C CA . ARG B 1 217 ? -3.284 -7.503 26.832 1.00 10.65 217 ARG B CA 1
ATOM 3699 C C . ARG B 1 217 ? -3.789 -8.946 26.866 1.00 13.19 217 ARG B C 1
ATOM 3700 O O . ARG B 1 217 ? -4.540 -9.312 27.772 1.00 13.80 217 ARG B O 1
ATOM 3708 N N . MET B 1 218 ? -3.389 -9.770 25.905 1.00 13.30 218 MET B N 1
ATOM 3709 C CA . MET B 1 218 ? -4.021 -11.080 25.763 1.00 14.29 218 MET B CA 1
ATOM 3710 C C . MET B 1 218 ? -3.131 -12.282 26.071 1.00 15.89 218 MET B C 1
ATOM 3711 O O . MET B 1 218 ? -3.420 -13.405 25.637 1.00 16.15 218 MET B O 1
ATOM 3720 N N . ARG B 1 219 ? -2.065 -12.053 26.835 1.00 13.66 219 ARG B N 1
ATOM 3721 C CA . ARG B 1 219 ? -1.129 -13.117 27.186 1.00 13.95 219 ARG B CA 1
ATOM 3722 C C . ARG B 1 219 ? -1.026 -13.226 28.697 1.00 13.60 219 ARG B C 1
ATOM 3723 O O . ARG B 1 219 ? -1.439 -12.315 29.420 1.00 12.54 219 ARG B O 1
ATOM 3731 N N . GLU B 1 220 ? -0.486 -14.345 29.172 1.00 12.51 220 GLU B N 1
ATOM 3732 C CA . GLU B 1 220 ? -0.161 -14.462 30.587 1.00 12.74 220 GLU B CA 1
ATOM 3733 C C . GLU B 1 220 ? 0.997 -13.509 30.875 1.00 12.06 220 GLU B C 1
ATOM 3734 O O . GLU B 1 220 ? 1.877 -13.323 30.030 1.00 13.53 220 GLU B O 1
ATOM 3740 N N . GLU B 1 221 ? 0.975 -12.878 32.047 1.00 10.69 221 GLU B N 1
ATOM 3741 C CA . GLU B 1 221 ? 2.009 -11.913 32.402 1.00 12.08 221 GLU B CA 1
ATOM 3742 C C . GLU B 1 221 ? 3.138 -12.650 33.114 1.00 11.94 221 GLU B C 1
ATOM 3743 O O . GLU B 1 221 ? 2.894 -13.501 33.971 1.00 12.53 221 GLU B O 1
ATOM 3749 N N . THR B 1 222 ? 4.371 -12.316 32.759 1.00 11.17 222 THR B N 1
ATOM 3750 C CA . THR B 1 222 ? 5.509 -13.104 33.198 1.00 13.01 222 THR B CA 1
ATOM 3751 C C . THR B 1 222 ? 5.775 -13.047 34.696 1.00 14.90 222 THR B C 1
ATOM 3752 O O . THR B 1 222 ? 6.327 -13.994 35.261 1.00 16.77 222 THR B O 1
ATOM 3759 N N . TYR B 1 223 ? 5.372 -11.960 35.349 1.00 11.97 223 TYR B N 1
ATOM 3760 C CA . TYR B 1 223 ? 5.591 -11.812 36.790 1.00 11.76 223 TYR B CA 1
ATOM 3761 C C . TYR B 1 223 ? 4.578 -12.617 37.591 1.00 14.30 223 TYR B C 1
ATOM 3762 O O . TYR B 1 223 ? 4.749 -12.810 38.794 1.00 15.66 223 TYR B O 1
ATOM 3771 N N . ALA B 1 224 ? 3.519 -13.062 36.918 1.00 11.90 224 ALA B N 1
ATOM 3772 C CA . ALA B 1 224 ? 2.372 -13.659 37.586 1.00 13.00 224 ALA B CA 1
ATOM 3773 C C . ALA B 1 224 ? 2.482 -15.172 37.727 1.00 14.40 224 ALA B C 1
ATOM 3774 O O . ALA B 1 224 ? 3.106 -15.838 36.908 1.00 14.98 224 ALA B O 1
ATOM 3776 N N . GLU B 1 225 ? 1.875 -15.708 38.781 1.00 14.64 225 GLU B N 1
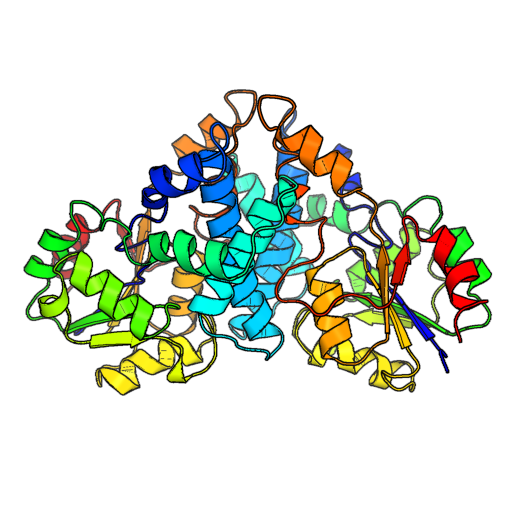ATOM 3777 C CA . GLU B 1 225 ? 1.801 -17.148 38.940 1.00 15.87 225 GLU B CA 1
ATOM 3778 C C . GLU B 1 225 ? 0.859 -17.691 37.865 1.00 14.89 225 GLU B C 1
ATOM 3779 O O . GLU B 1 225 ? -0.155 -17.061 37.546 1.00 13.74 225 GLU B O 1
ATOM 3785 N N . ALA B 1 226 ? 1.200 -18.843 37.296 1.00 12.73 226 ALA B N 1
ATOM 3786 C CA . ALA B 1 226 ? 0.398 -19.403 36.217 1.00 13.34 226 ALA B CA 1
ATOM 3787 C C . ALA B 1 226 ? -0.978 -19.798 36.708 1.00 13.21 226 ALA B C 1
ATOM 3788 O O . ALA B 1 226 ? -1.158 -20.141 37.875 1.00 14.31 226 ALA B O 1
ATOM 3790 N N . PRO B 1 227 ? -1.977 -19.742 35.817 1.00 12.29 227 PRO B N 1
ATOM 3791 C CA . PRO B 1 227 ? -3.319 -20.170 36.204 1.00 14.37 227 PRO B CA 1
ATOM 3792 C C . PRO B 1 227 ? -3.317 -21.693 36.371 1.00 14.31 227 PRO B C 1
ATOM 3793 O O . PRO B 1 227 ? -2.483 -22.392 35.787 1.00 15.61 227 PRO B O 1
ATOM 3797 N N . ASP B 1 228 ? -4.245 -22.211 37.163 1.00 15.38 228 ASP B N 1
ATOM 3798 C CA . ASP B 1 228 ? -4.349 -23.653 37.316 1.00 16.81 228 ASP B CA 1
ATOM 3799 C C . ASP B 1 228 ? -4.818 -24.290 36.017 1.00 19.20 228 ASP B C 1
ATOM 3800 O O . ASP B 1 228 ? -4.357 -25.372 35.654 1.00 20.76 228 ASP B O 1
ATOM 3805 N N . PHE B 1 229 ? -5.728 -23.610 35.322 1.00 18.12 229 PHE B N 1
ATOM 3806 C CA . PHE B 1 229 ? -6.302 -24.113 34.070 1.00 18.39 229 PHE B CA 1
ATOM 3807 C C . PHE B 1 229 ? -6.348 -23.003 33.024 1.00 17.75 229 PHE B C 1
ATOM 3808 O O . PHE B 1 229 ? -6.463 -21.824 33.367 1.00 16.12 229 PHE B O 1
ATOM 3816 N N . VAL B 1 230 ? -6.268 -23.388 31.753 1.00 17.76 230 VAL B N 1
ATOM 3817 C CA . VAL B 1 230 ? -6.485 -22.454 30.653 1.00 17.92 230 VAL B CA 1
ATOM 3818 C C . VAL B 1 230 ? -7.437 -23.089 29.638 1.00 20.95 230 VAL B C 1
ATOM 3819 O O . VAL B 1 230 ? -7.153 -24.163 29.099 1.00 24.15 230 VAL B O 1
ATOM 3823 N N . VAL B 1 231 ? -8.570 -22.436 29.395 1.00 20.16 231 VAL B N 1
ATOM 3824 C CA . VAL B 1 231 ? -9.529 -22.892 28.393 1.00 22.33 231 VAL B CA 1
ATOM 3825 C C . VAL B 1 231 ? -9.682 -21.834 27.303 1.00 22.25 231 VAL B C 1
ATOM 3826 O O . VAL B 1 231 ? -9.422 -20.653 27.536 1.00 21.64 231 VAL B O 1
ATOM 3830 N N . PRO B 1 232 ? -10.101 -22.243 26.094 1.00 22.57 232 PRO B N 1
ATOM 3831 C CA . PRO B 1 232 ? -10.248 -21.297 24.985 1.00 23.77 232 PRO B CA 1
ATOM 3832 C C . PRO B 1 232 ? -11.566 -20.527 25.011 1.00 22.82 232 PRO B C 1
ATOM 3833 O O . PRO B 1 232 ? -11.739 -19.547 24.275 1.00 22.44 232 PRO B O 1
ATOM 3837 N N . ALA B 1 233 ? -12.490 -20.973 25.859 1.00 21.97 233 ALA B N 1
ATOM 3838 C CA . ALA B 1 233 ? -13.818 -20.373 25.916 1.00 22.61 233 ALA B CA 1
ATOM 3839 C C . ALA B 1 233 ? -14.543 -20.663 27.230 1.00 23.68 233 ALA B C 1
ATOM 3840 O O . ALA B 1 233 ? -14.300 -21.681 27.874 1.00 22.29 233 ALA B O 1
ATOM 3842 N N . LEU B 1 234 ? -15.435 -19.752 27.613 1.00 24.43 234 LEU B N 1
ATOM 3843 C CA . LEU B 1 234 ? -16.275 -19.911 28.803 1.00 28.26 234 LEU B CA 1
ATOM 3844 C C . LEU B 1 234 ? -17.044 -21.240 28.788 1.00 30.32 234 LEU B C 1
ATOM 3845 O O . LEU B 1 234 ? -17.260 -21.858 29.836 1.00 29.43 234 LEU B O 1
ATOM 3850 N N . GLY B 1 235 ? -17.457 -21.667 27.595 1.00 31.23 235 GLY B N 1
ATOM 3851 C CA . GLY B 1 235 ? -18.246 -22.878 27.467 1.00 31.60 235 GLY B CA 1
ATOM 3852 C C . GLY B 1 235 ? -17.525 -24.120 27.948 1.00 34.22 235 GLY B C 1
ATOM 3853 O O . GLY B 1 235 ? -18.164 -25.115 28.292 1.00 36.67 235 GLY B O 1
ATOM 3854 N N . ASP B 1 236 ? -16.197 -24.069 27.979 1.00 35.09 236 ASP B N 1
ATOM 3855 C CA . ASP B 1 236 ? -15.402 -25.218 28.400 1.00 36.70 236 ASP B CA 1
ATOM 3856 C C . ASP B 1 236 ? -15.286 -25.300 29.919 1.00 37.85 236 ASP B C 1
ATOM 3857 O O . ASP B 1 236 ? -14.729 -26.261 30.455 1.00 38.84 236 ASP B O 1
ATOM 3862 N N . LEU B 1 237 ? -15.814 -24.299 30.615 1.00 35.43 237 LEU B N 1
ATOM 3863 C CA . LEU B 1 237 ? -15.684 -24.262 32.061 1.00 36.30 237 LEU B CA 1
ATOM 3864 C C . LEU B 1 237 ? -16.473 -25.357 32.774 1.00 38.86 237 LEU B C 1
ATOM 3865 O O . LEU B 1 237 ? -15.917 -26.082 33.597 1.00 39.28 237 LEU B O 1
ATOM 3870 N N . PRO B 1 238 ? -17.775 -25.496 32.469 1.00 40.72 238 PRO B N 1
ATOM 3871 C CA . PRO B 1 238 ? -18.578 -26.521 33.142 1.00 41.56 238 PRO B CA 1
ATOM 3872 C C . PRO B 1 238 ? -17.907 -27.885 33.099 1.00 42.30 238 PRO B C 1
ATOM 3873 O O . PRO B 1 238 ? -17.810 -28.564 34.118 1.00 43.17 238 PRO B O 1
ATOM 3877 N N . ARG B 1 239 ? -17.433 -28.277 31.921 1.00 42.93 239 ARG B N 1
ATOM 3878 C CA . ARG B 1 239 ? -16.765 -29.563 31.771 1.00 44.09 239 ARG B CA 1
ATOM 3879 C C . ARG B 1 239 ? -15.434 -29.587 32.513 1.00 43.73 239 ARG B C 1
ATOM 3880 O O . ARG B 1 239 ? -14.964 -30.644 32.934 1.00 44.42 239 ARG B O 1
ATOM 3888 N N . LEU B 1 240 ? -14.826 -28.418 32.671 1.00 42.73 240 LEU B N 1
ATOM 3889 C CA . LEU B 1 240 ? -13.586 -28.311 33.427 1.00 40.58 240 LEU B CA 1
ATOM 3890 C C . LEU B 1 240 ? -13.866 -28.569 34.904 1.00 40.12 240 LEU B C 1
ATOM 3891 O O . LEU B 1 240 ? -13.124 -29.282 35.575 1.00 39.78 240 LEU B O 1
ATOM 3896 N N . VAL B 1 241 ? -14.948 -27.986 35.404 1.00 41.28 241 VAL B N 1
ATOM 3897 C CA . VAL B 1 241 ? -15.317 -28.137 36.803 1.00 45.12 241 VAL B CA 1
ATOM 3898 C C . VAL B 1 241 ? -15.783 -29.560 37.112 1.00 49.76 241 VAL B C 1
ATOM 3899 O O . VAL B 1 241 ? -15.514 -30.079 38.195 1.00 50.37 241 VAL B O 1
ATOM 3903 N N . ARG B 1 242 ? -16.478 -30.192 36.167 1.00 54.91 242 ARG B N 1
ATOM 3904 C CA . ARG B 1 242 ? -16.925 -31.573 36.357 1.00 59.82 242 ARG B CA 1
ATOM 3905 C C . ARG B 1 242 ? -15.723 -32.450 36.689 1.00 62.48 242 ARG B C 1
ATOM 3906 O O . ARG B 1 242 ? -15.523 -32.827 37.844 1.00 64.52 242 ARG B O 1
ATOM 3914 N N . GLY B 1 243 ? -14.927 -32.768 35.668 1.00 64.41 243 GLY B N 1
ATOM 3915 C CA . GLY B 1 243 ? -13.739 -33.581 35.871 1.00 66.01 243 GLY B CA 1
ATOM 3916 C C . GLY B 1 243 ? -12.589 -32.795 36.475 1.00 67.77 243 GLY B C 1
ATOM 3917 O O . GLY B 1 243 ? -11.438 -32.943 36.062 1.00 68.90 243 GLY B O 1
ATOM 3918 N N . MET B 1 244 ? -12.898 -31.957 37.458 1.00 68.82 244 MET B N 1
ATOM 3919 C CA . MET B 1 244 ? -11.886 -31.137 38.106 1.00 71.41 244 MET B CA 1
ATOM 3920 C C . MET B 1 244 ? -11.479 -31.739 39.444 1.00 72.62 244 MET B C 1
ATOM 3921 O O . MET B 1 244 ? -10.445 -32.401 39.546 1.00 73.36 244 MET B O 1
ATOM 3926 N N . ALA B 1 245 ? -12.304 -31.505 40.463 1.00 74.04 245 ALA B N 1
ATOM 3927 C CA . ALA B 1 245 ? -12.013 -31.948 41.828 1.00 75.31 245 ALA B CA 1
ATOM 3928 C C . ALA B 1 245 ? -12.030 -33.471 41.968 1.00 75.19 245 ALA B C 1
ATOM 3929 O O . ALA B 1 245 ? -12.857 -33.976 42.760 1.00 75.62 245 ALA B O 1
#

Sequence (490 aa):
MIKAVVFDAYGTLFDVQSVADATERAYPGRGEYITQVWRQKQLEYSWLRALMGRYADFWSVTREALAYTLGTLGLEPDESFLADMAQAYNRLTPYPDAAQCLAELAPLKRAILSNGAPDMLQALVANAGLTDSFDAVISVDAKRVFKPHPDSYALVEEVLGVTPAEVLFVSSNGFDVGGAKNFGFSVARVARLSQEALARELVSGTIAAPPLLTTMMFFKALRMREETYAEAPDFVVPALGDLPRLVRGMAMIKAVVFDAYGTLFDVQSVADATERAYPGRGEYITQVWRQKQLEYSWLRALMGRYADFWSVTREALAYTLGTLGLEPDESFLADMAQAYNRLTPYPDAAQCLAELAPLKRAILSNGAPDMLQALVANAGLTDSFDAVISVDAKRVFKPHPDSYALVEEVLGVTPAEVLFVSSNGFDVGGAKNFGFSVARVARLSQEALARELVSGTIAAPPLLTTMMFFKALRMREETYAEAPDFVVPALGDLPRLVRGMA

CATH classification: 3.40.50.1000 (+1 more: 1.10.150.240)

GO terms:
  GO:0018784 (S)-2-haloacid dehalogenase activity (F, EXP)